Protein AF-A0A2E8BBH5-F1 (afdb_monomer_lite)

Sequence (625 aa):
MEDVSDYEDPFLGLNGMMRMEPLPANLEIVLPSDLDSSGLEIPDFSQGEGVEALSFFLGDVVGIGGLVNDLVYGLVSNAGDSTGQAVDVAYGLDMTTGESFDIVADMRKGSIQVDEPGWQHGLDMQAVERTVVEFNLSKLTNLTESNRVKIDGILADYIVDSEELEPLRETFERSNLSFASALMEHLADGVITERELIGVDVELLEDRGVTFEKRRSWHLRAWLPQLPSGKIELTYEFSLEDDIPTYIFHMNLEEWKPAQECFYLTMDGIELSSTDLQIDGFNTELSRDVFVDARFTRQDNLTVPRLSVEMDYDFGEELDFAYSVFTDLENLVRAETFIETVPQGTEFSTTIGDVLRIAVEVPQSISNDAEKTSVDSMMIQQHRYVDGFWWPATTFFRDVPSYMVLDAVPDTQYDIREEPSFQGMMTLNYSSNSNKMDMYIEAAGKAIDAKGDTLLIAKNLPKTFKLEPTENWGVRIVSSDNGVEELYMRQSDVPGAPGVYLDRFEIIGENLKGATITIYRPFGYPVIVLDDITTGRLVSSAEMHFEPGFYAPVFGDLQVDGRGVLLDAQFTGALPTSTSIGVNGMVTDLSVVSTLTGGSVETRHIMIVEPFTSGIASLFAMIFG

Secondary structure (DSSP, 8-state):
-------SSTT--EEEEEEEESPPS--EEE-SSSS-----PPPPTTSS-TTHHHHHHHHHHHHHHHHHHHHHHHHHHSTT-TT-----EEEEEEEE-SS-EEEEEEEEESSS--PPPPP-BEEEEEEEEEEEEEE-TTT-TT--HHHHHHHHHHGGGS---HHHHHHHHHHHHHHT-GGGHHHHHTTSSS---TTTTTT--HHHHHHHTEEEEEEEEEEEEEEEEEE-SSEEEEEEEEEEETTEEEEEEEEEEEEE--SSSEEEEEEEEETTEEEEEEEE---TT--EEEEEEEEEEEE-SSSS-EEEEEEEEE-SS-EEEEEEEEEETTTTEEEEEEEEEE-SEEEEEEEESSSEEEEEE--TTT-S-TTSEEEEEEEEEEEEEETTEEEEEEEEEEEEESEEEEEEEE-----TTS--TTTTPEEEEEEES-S-EEEEEEE-HHHHT-SSEEEEEEEEE-SEEEEEE-TTS-EEEEESTT-EEEEEEEEEEEEEETTEEEEEEEEEEEEEEEEEEEEE-GGG--EEEEEEEEEEEEEEEEEEEE-GGGT-GGGTT--EEEEEEEEEEEE-SSSEEEEEEEETTEEEEE--------------EEEE--HHHHHHHHHHHHHH-

Radius of gyration: 32.0 Å; chains: 1; bounding box: 77×43×104 Å

pLDDT: mean 75.87, std 19.61, range [24.0, 97.5]

Foldseek 3Di:
DADPDDDPDQQADKDKDKDKPPDFQFWFWDAPDPDDRPGDHQDDPPDDDPPVSVVVVVVVVVVVVVVVVRLRCRVVCQLFVQFLDDDKHKTKIKDAGQAWIKIWMKMKGGPQDWDAFDDDQFKAKTKAKAKDKFFDCVLQVLQDPVLVVLVCVCCVNLAHAPVNLVVNCVSCVSSVNNLCSLVNVQRNVRDRAPVSCVVRPQVVCVVSGMDIGMGMIMIMIHIHGGQDNGIWMWMWIWDQDVNKTKIKTWTKGAFGQGQFQKHWDWYAHRQQKIKIKMFGARDNPGTHIKIKIKMWIWALVDPKIKIKIWMWIAQVAWTQKMWMWMARPSQQKIKIKIFGTAFRTWTWIFMDILKTKIWIAADCVRVVDQAAQRTQKMKIKMWHDDPNDTWIKIKMKGSHTNTKIKIWHFACDDDPVAFCQLHRPTKIKMAGSYQAMWMWIWGACVRNVGQGIKIKTFGRAARIWTWDADPRRKIKIAGDDQATQWIKIKTAQHDRDQQKTWGMKIKIWGSFHMKIWHWDQDVHFTKIKIKFRFDTKMWIKTKMKGQCCRVPVVSPRDIFIWIWIWPIQHDDPADGQWTWTDGPRDTDTDGDDDDDDDDTYMDMDIITTDGVVRVVVVVCVVVPD

Structure (mmCIF, N/CA/C/O backbone):
data_AF-A0A2E8BBH5-F1
#
_entry.id   AF-A0A2E8BBH5-F1
#
loop_
_atom_site.group_PDB
_atom_site.id
_atom_site.type_symbol
_atom_site.label_atom_id
_atom_site.label_alt_id
_atom_site.label_comp_id
_atom_site.label_asym_id
_atom_site.label_entity_id
_atom_site.label_seq_id
_atom_site.pdbx_PDB_ins_code
_atom_site.Cartn_x
_atom_site.Cartn_y
_atom_site.Cartn_z
_atom_site.occupancy
_atom_site.B_iso_or_equiv
_atom_site.auth_seq_id
_atom_site.auth_comp_id
_atom_site.auth_asym_id
_atom_site.auth_atom_id
_atom_site.pdbx_PDB_model_num
ATOM 1 N N . MET A 1 1 ? -8.364 -4.887 -35.236 1.00 55.50 1 MET A N 1
ATOM 2 C CA . MET A 1 1 ? -7.329 -4.156 -35.973 1.00 55.50 1 MET A CA 1
ATOM 3 C C . MET A 1 1 ? -6.066 -4.992 -35.966 1.00 55.50 1 MET A C 1
ATOM 5 O O . MET A 1 1 ? -5.642 -5.440 -34.912 1.00 55.50 1 MET A O 1
ATOM 9 N N . GLU A 1 2 ? -5.518 -5.257 -37.142 1.00 56.31 2 GLU A N 1
ATOM 10 C CA . GLU A 1 2 ? -4.203 -5.880 -37.273 1.00 56.31 2 GLU A CA 1
ATOM 11 C C . GLU A 1 2 ? -3.307 -4.847 -37.942 1.00 56.31 2 GLU A C 1
ATOM 13 O O . GLU A 1 2 ? -3.592 -4.397 -39.056 1.00 56.31 2 GLU A O 1
ATOM 18 N N . ASP A 1 3 ? -2.274 -4.430 -37.230 1.00 59.78 3 ASP A N 1
ATOM 19 C CA . ASP A 1 3 ? -1.189 -3.650 -37.779 1.00 59.78 3 ASP A CA 1
ATOM 20 C C . ASP A 1 3 ? -0.261 -4.591 -38.548 1.00 59.78 3 ASP A C 1
ATOM 22 O O . ASP A 1 3 ? 0.444 -5.433 -37.995 1.00 59.78 3 ASP A O 1
ATOM 26 N N . VAL A 1 4 ? -0.332 -4.474 -39.872 1.00 58.66 4 VAL A N 1
ATOM 27 C CA . VAL A 1 4 ? 0.452 -5.270 -40.825 1.00 58.66 4 VAL A CA 1
ATOM 28 C C . VAL A 1 4 ? 1.793 -4.614 -41.165 1.00 58.66 4 VAL A C 1
ATOM 30 O O . VAL A 1 4 ? 2.468 -5.054 -42.100 1.00 58.66 4 VAL A O 1
ATOM 33 N N . SER A 1 5 ? 2.151 -3.533 -40.468 1.00 60.25 5 SER A N 1
ATOM 34 C CA . SER A 1 5 ? 3.414 -2.827 -40.657 1.00 60.25 5 SER A CA 1
ATOM 35 C C . SER A 1 5 ? 4.565 -3.641 -40.069 1.00 60.25 5 SER A C 1
ATOM 37 O O . SER A 1 5 ? 4.455 -4.225 -38.995 1.00 60.25 5 SER A O 1
ATOM 39 N N . ASP A 1 6 ? 5.680 -3.684 -40.793 1.00 61.31 6 ASP A N 1
ATOM 40 C CA . ASP A 1 6 ? 6.917 -4.306 -40.325 1.00 61.31 6 ASP A CA 1
ATOM 41 C C . ASP A 1 6 ? 7.750 -3.224 -39.626 1.00 61.31 6 ASP A C 1
ATOM 43 O O . ASP A 1 6 ? 8.179 -2.262 -40.272 1.00 61.31 6 ASP A O 1
ATOM 47 N N . TYR A 1 7 ? 7.908 -3.334 -38.307 1.00 69.12 7 TYR A N 1
ATOM 48 C CA . TYR A 1 7 ? 8.683 -2.388 -37.505 1.00 69.12 7 TYR A CA 1
ATOM 49 C C . TYR A 1 7 ? 10.098 -2.925 -37.291 1.00 69.12 7 TYR A C 1
ATOM 51 O O . TYR A 1 7 ? 10.276 -4.064 -36.869 1.00 69.12 7 TYR A O 1
ATOM 59 N N . GLU A 1 8 ? 11.115 -2.091 -37.539 1.00 70.62 8 GLU A N 1
ATOM 60 C CA . GLU A 1 8 ? 12.497 -2.421 -37.148 1.00 70.62 8 GLU A CA 1
ATOM 61 C C . GLU A 1 8 ? 12.652 -2.471 -35.618 1.00 70.62 8 GLU A C 1
ATOM 63 O O . GLU A 1 8 ? 13.478 -3.222 -35.104 1.00 70.62 8 GLU A O 1
ATOM 68 N N . ASP A 1 9 ? 11.844 -1.689 -34.899 1.00 76.44 9 ASP A N 1
ATOM 69 C CA . ASP A 1 9 ? 11.781 -1.666 -33.442 1.00 76.44 9 ASP A CA 1
ATOM 70 C C . ASP A 1 9 ? 10.701 -2.640 -32.926 1.00 76.44 9 ASP A C 1
ATOM 72 O O . ASP A 1 9 ? 9.510 -2.397 -33.150 1.00 76.44 9 ASP A O 1
ATOM 76 N N . PRO A 1 10 ? 11.074 -3.715 -32.203 1.00 81.44 10 PRO A N 1
ATOM 77 C CA . PRO A 1 10 ? 10.127 -4.720 -31.726 1.00 81.44 10 PRO A CA 1
ATOM 78 C C . PRO A 1 10 ? 9.216 -4.230 -30.593 1.00 81.44 10 PRO A C 1
ATOM 80 O O . PRO A 1 10 ? 8.329 -4.975 -30.181 1.00 81.44 10 PRO A O 1
ATOM 83 N N . PHE A 1 11 ? 9.407 -3.015 -30.071 1.00 76.94 11 PHE A N 1
ATOM 84 C CA . PHE A 1 11 ? 8.521 -2.408 -29.069 1.00 76.94 11 PHE A CA 1
ATOM 85 C C . PHE A 1 11 ? 7.398 -1.565 -29.693 1.00 76.94 11 PHE A C 1
ATOM 87 O O . PHE A 1 11 ? 6.529 -1.063 -28.971 1.00 76.94 11 PHE A O 1
ATOM 94 N N . LEU A 1 12 ? 7.404 -1.399 -31.019 1.00 73.75 12 LEU A N 1
ATOM 95 C CA . LEU A 1 12 ? 6.396 -0.650 -31.768 1.00 73.75 12 LEU A CA 1
ATOM 96 C C . LEU A 1 12 ? 5.353 -1.572 -32.408 1.00 73.75 12 LEU A C 1
ATOM 98 O O . LEU A 1 12 ? 5.516 -2.789 -32.494 1.00 73.75 12 LEU A O 1
ATOM 102 N N . GLY A 1 13 ? 4.266 -0.956 -32.866 1.00 69.75 13 GLY A N 1
ATOM 103 C CA . GLY A 1 13 ? 3.135 -1.640 -33.479 1.00 69.75 13 GLY A CA 1
ATOM 104 C C . GLY A 1 13 ? 2.076 -2.052 -32.464 1.00 69.75 13 GLY A C 1
ATOM 105 O O . GLY A 1 13 ? 2.375 -2.380 -31.312 1.00 69.75 13 GLY A O 1
ATOM 106 N N . LEU A 1 14 ? 0.822 -2.018 -32.908 1.00 72.81 14 LEU A N 1
ATOM 107 C CA . LEU A 1 14 ? -0.350 -2.291 -32.084 1.00 72.81 14 LEU A CA 1
ATOM 108 C C . LEU A 1 14 ? -1.297 -3.241 -32.808 1.00 72.81 14 LEU A C 1
ATOM 110 O O . LEU A 1 14 ? -1.864 -2.920 -33.847 1.00 72.81 14 LEU A O 1
ATOM 114 N N . ASN A 1 15 ? -1.519 -4.405 -32.217 1.00 74.75 15 ASN A N 1
ATOM 115 C CA . ASN A 1 15 ? -2.431 -5.412 -32.729 1.00 74.75 15 ASN A CA 1
ATOM 116 C C . ASN A 1 15 ? -3.511 -5.688 -31.698 1.00 74.75 15 ASN A C 1
ATOM 118 O O . ASN A 1 15 ? -3.209 -5.868 -30.526 1.00 74.75 15 ASN A O 1
ATOM 122 N N . GLY A 1 16 ? -4.773 -5.764 -32.105 1.00 77.62 16 GLY A N 1
ATOM 123 C CA . GLY A 1 16 ? -5.817 -6.081 -31.142 1.00 77.62 16 GLY A CA 1
ATOM 124 C C . GLY A 1 16 ? -7.223 -6.093 -31.701 1.00 77.62 16 GLY A C 1
ATOM 125 O O . GLY A 1 16 ? -7.526 -5.519 -32.746 1.00 77.62 16 GLY A O 1
ATOM 126 N N . MET A 1 17 ? -8.121 -6.749 -30.987 1.00 79.62 17 MET A N 1
ATOM 127 C CA . MET A 1 17 ? -9.547 -6.752 -31.263 1.00 79.62 17 MET A CA 1
ATOM 128 C C . MET A 1 17 ? -10.274 -6.125 -30.081 1.00 79.62 17 MET A C 1
ATOM 130 O O . MET A 1 17 ? -10.098 -6.552 -28.949 1.00 79.62 17 MET A O 1
ATOM 134 N N . MET A 1 18 ? -11.147 -5.166 -30.369 1.00 80.38 18 MET A N 1
ATOM 135 C CA . MET A 1 18 ? -12.153 -4.688 -29.432 1.00 80.38 18 MET A CA 1
ATOM 136 C C . MET A 1 18 ? -13.528 -4.965 -30.033 1.00 80.38 18 MET A C 1
ATOM 138 O O . MET A 1 18 ? -13.755 -4.720 -31.221 1.00 80.38 18 MET A O 1
ATOM 142 N N . ARG A 1 19 ? -14.436 -5.505 -29.227 1.00 80.81 19 ARG A N 1
ATOM 143 C CA . ARG A 1 19 ? -15.827 -5.761 -29.585 1.00 80.81 19 ARG A CA 1
ATOM 144 C C . ARG A 1 19 ? -16.728 -5.080 -28.565 1.00 80.81 19 ARG A C 1
ATOM 146 O O . ARG A 1 19 ? -16.587 -5.337 -27.375 1.00 80.81 19 ARG A O 1
ATOM 153 N N . MET A 1 20 ? -17.656 -4.273 -29.068 1.00 82.50 20 MET A N 1
ATOM 154 C CA . MET A 1 20 ? -18.773 -3.699 -28.318 1.00 82.50 20 MET A CA 1
ATOM 155 C C . MET A 1 20 ? -20.062 -4.362 -28.811 1.00 82.50 20 MET A C 1
ATOM 157 O O . MET A 1 20 ? -20.295 -4.393 -30.024 1.00 82.50 20 MET A O 1
ATOM 161 N N . GLU A 1 21 ? -20.861 -4.949 -27.919 1.00 82.75 21 GLU A N 1
ATOM 162 C CA . GLU A 1 21 ? -22.078 -5.675 -28.309 1.00 82.75 21 GLU A CA 1
ATOM 163 C C . GLU A 1 21 ? -23.244 -5.440 -27.327 1.00 82.75 21 GLU A C 1
ATOM 165 O O . GLU A 1 21 ? -23.122 -5.836 -26.168 1.00 82.75 21 GLU A O 1
ATOM 170 N N . PRO A 1 22 ? -24.386 -4.866 -27.774 1.00 84.50 22 PRO A N 1
ATOM 171 C CA . PRO A 1 22 ? -24.601 -4.182 -29.059 1.00 84.50 22 PRO A CA 1
ATOM 172 C C . PRO A 1 22 ? -23.755 -2.900 -29.193 1.00 84.50 22 PRO A C 1
ATOM 174 O O . PRO A 1 22 ? -23.116 -2.456 -28.246 1.00 84.50 22 PRO A O 1
ATOM 177 N N . LEU A 1 23 ? -23.706 -2.318 -30.395 1.00 75.94 23 LEU A N 1
ATOM 178 C CA . LEU A 1 23 ? -22.990 -1.056 -30.606 1.00 75.94 23 LEU A CA 1
ATOM 179 C C . LEU A 1 23 ? -23.801 0.103 -29.989 1.00 75.94 23 LEU A C 1
ATOM 181 O O . LEU A 1 23 ? -24.963 0.264 -30.369 1.00 75.94 23 LEU A O 1
ATOM 185 N N . PRO A 1 24 ? -23.216 0.922 -29.099 1.00 69.81 24 PRO A N 1
ATOM 186 C CA . PRO A 1 24 ? -23.930 2.013 -28.446 1.00 69.81 24 PRO A CA 1
ATOM 187 C C . PRO A 1 24 ? -24.342 3.127 -29.421 1.00 69.81 24 PRO A C 1
ATOM 189 O O . PRO A 1 24 ? -23.712 3.350 -30.455 1.00 69.81 24 PRO A O 1
ATOM 192 N N . ALA A 1 25 ? -25.423 3.834 -29.078 1.00 68.12 25 ALA A N 1
ATOM 193 C CA . ALA A 1 25 ? -26.052 4.836 -29.944 1.00 68.12 25 ALA A CA 1
ATOM 194 C C . ALA A 1 25 ? -25.321 6.192 -30.004 1.00 68.12 25 ALA A C 1
ATOM 196 O O . ALA A 1 25 ? -25.477 6.898 -30.991 1.00 68.12 25 ALA A O 1
ATOM 197 N N . ASN A 1 26 ? -24.541 6.563 -28.986 1.00 62.91 26 ASN A N 1
ATOM 198 C CA . ASN A 1 26 ? -23.630 7.712 -29.010 1.00 62.91 26 ASN A CA 1
ATOM 199 C C . ASN A 1 26 ? -22.329 7.281 -28.331 1.00 62.91 26 ASN A C 1
ATOM 201 O O . ASN A 1 26 ? -22.396 6.555 -27.346 1.00 62.91 26 ASN A O 1
ATOM 205 N N . LEU A 1 27 ? -21.177 7.705 -28.847 1.00 59.09 27 LEU A N 1
ATOM 206 C CA . LEU A 1 27 ? -19.858 7.401 -28.289 1.00 59.09 27 LEU A CA 1
ATOM 207 C C . LEU A 1 27 ? -18.969 8.634 -28.475 1.00 59.09 27 LEU A C 1
ATOM 209 O O . LEU A 1 27 ? -18.690 9.012 -29.615 1.00 59.09 27 LEU A O 1
ATOM 213 N N . GLU A 1 28 ? -18.538 9.245 -27.374 1.00 58.44 28 GLU A N 1
ATOM 214 C CA . GLU A 1 28 ? -17.511 10.284 -27.359 1.00 58.44 28 GLU A CA 1
ATOM 215 C C . GLU A 1 28 ? -16.268 9.728 -26.651 1.00 58.44 28 GLU A C 1
ATOM 217 O O . GLU A 1 28 ? -16.337 8.946 -25.705 1.00 58.44 28 GLU A O 1
ATOM 222 N N . ILE A 1 29 ? -15.095 10.029 -27.194 1.00 55.53 29 ILE A N 1
ATOM 223 C CA . ILE A 1 29 ? -13.829 9.522 -26.671 1.00 55.53 29 ILE A CA 1
ATOM 224 C C . ILE A 1 29 ? -12.894 10.712 -26.560 1.00 55.53 29 ILE A C 1
ATOM 226 O O . ILE A 1 29 ? -12.696 11.447 -27.531 1.00 55.53 29 ILE A O 1
ATOM 230 N N . VAL A 1 30 ? -12.326 10.891 -25.372 1.00 50.62 30 VAL A N 1
ATOM 231 C CA . VAL A 1 30 ? -11.374 11.958 -25.085 1.00 50.62 30 VAL A CA 1
ATOM 232 C C . VAL A 1 30 ? -9.973 11.373 -25.152 1.00 50.62 30 VAL A C 1
ATOM 234 O O . VAL A 1 30 ? -9.624 10.459 -24.402 1.00 50.62 30 VAL A O 1
ATOM 237 N N . LEU A 1 31 ? -9.172 11.906 -26.074 1.00 50.56 31 LEU A N 1
ATOM 238 C CA . LEU A 1 31 ? -7.811 11.454 -26.333 1.00 50.56 31 LEU A CA 1
ATOM 239 C C . LEU A 1 31 ? -6.806 12.576 -26.106 1.00 50.56 31 LEU A C 1
ATOM 241 O O . LEU A 1 31 ? -7.077 13.723 -26.464 1.00 50.56 31 LEU A O 1
ATOM 245 N N . PRO A 1 32 ? -5.610 12.252 -25.603 1.00 37.84 32 PRO A N 1
ATOM 246 C CA . PRO A 1 32 ? -4.547 13.223 -25.418 1.00 37.84 32 PRO A CA 1
ATOM 247 C C . PRO A 1 32 ? -3.863 13.530 -26.763 1.00 37.84 32 PRO A C 1
ATOM 249 O O . PRO A 1 32 ? -2.826 12.961 -27.094 1.00 37.84 32 PRO A O 1
ATOM 252 N N . SER A 1 33 ? -4.440 14.425 -27.571 1.00 36.16 33 SER A N 1
ATOM 253 C CA . SER A 1 33 ? -3.701 15.166 -28.607 1.00 36.16 33 SER A CA 1
ATOM 254 C C . SER A 1 33 ? -4.440 16.446 -29.022 1.00 36.16 33 SER A C 1
ATOM 256 O O . SER A 1 33 ? -5.656 16.522 -28.899 1.00 36.16 33 SER A O 1
ATOM 258 N N . ASP A 1 34 ? -3.718 17.433 -29.572 1.00 30.05 34 ASP A N 1
ATOM 259 C CA . ASP A 1 34 ? -4.232 18.672 -30.206 1.00 30.05 34 ASP A CA 1
ATOM 260 C C . ASP A 1 34 ? -5.182 18.432 -31.417 1.00 30.05 34 ASP A C 1
ATOM 262 O O . ASP A 1 34 ? -5.396 19.317 -32.252 1.00 30.05 34 ASP A O 1
ATOM 266 N N . LEU A 1 35 ? -5.725 17.225 -31.579 1.00 32.94 35 LEU A N 1
ATOM 267 C CA . LEU A 1 35 ? -6.695 16.884 -32.608 1.00 32.94 35 LEU A CA 1
ATOM 268 C C . LEU A 1 35 ? -8.100 17.019 -32.021 1.00 32.94 35 LEU A C 1
ATOM 270 O O . LEU A 1 35 ? -8.533 16.182 -31.238 1.00 32.94 35 LEU A O 1
ATOM 274 N N . ASP A 1 36 ? -8.800 18.079 -32.435 1.00 31.41 36 ASP A N 1
ATOM 275 C CA . ASP A 1 36 ? -10.238 18.281 -32.220 1.00 31.41 36 ASP A CA 1
ATOM 276 C C . ASP A 1 36 ? -11.015 16.963 -32.440 1.00 31.41 36 ASP A C 1
ATOM 278 O O . ASP A 1 36 ? -11.231 16.547 -33.585 1.00 31.41 36 ASP A O 1
ATOM 282 N N . SER A 1 37 ? -11.489 16.328 -31.364 1.00 38.09 37 SER A N 1
ATOM 283 C CA . SER A 1 37 ? -12.494 15.266 -31.434 1.00 38.09 37 SER A CA 1
ATOM 284 C C . SER A 1 37 ? -13.863 15.910 -31.661 1.00 38.09 37 SER A C 1
ATOM 286 O O . SER A 1 37 ? -14.660 16.124 -30.752 1.00 38.09 37 SER A O 1
ATOM 288 N N . SER A 1 38 ? -14.163 16.293 -32.905 1.00 33.88 38 SER A N 1
ATOM 289 C CA . SER A 1 38 ? -15.522 16.722 -33.240 1.00 33.88 38 SER A CA 1
ATOM 290 C C . SER A 1 38 ? -16.471 15.528 -33.073 1.00 33.88 38 SER A C 1
ATOM 292 O O . SER A 1 38 ? -16.415 14.596 -33.877 1.00 33.88 38 SER A O 1
ATOM 294 N N . GLY A 1 39 ? -17.301 15.556 -32.026 1.00 36.56 39 GLY A N 1
ATOM 295 C CA . GLY A 1 39 ? -18.258 14.505 -31.681 1.00 36.56 39 GLY A CA 1
ATOM 296 C C . GLY A 1 39 ? -19.143 14.057 -32.850 1.00 36.56 39 GLY A C 1
ATOM 297 O O . GLY A 1 39 ? -19.501 14.842 -33.733 1.00 36.56 39 GLY A O 1
ATOM 298 N N . LEU A 1 40 ? -19.484 12.767 -32.858 1.00 36.50 40 LEU A N 1
ATOM 299 C CA . LEU A 1 40 ? -20.299 12.131 -33.890 1.00 36.50 40 LEU A CA 1
ATOM 300 C C . LEU A 1 40 ? -21.771 12.085 -33.439 1.00 36.50 40 LEU A C 1
ATOM 302 O O . LEU A 1 40 ? -22.150 11.232 -32.643 1.00 36.50 40 LEU A O 1
ATOM 306 N N . GLU A 1 41 ? -22.620 12.979 -33.957 1.00 36.16 41 GLU A N 1
ATOM 307 C CA . GLU A 1 41 ? -24.080 12.859 -33.804 1.00 36.16 41 GLU A CA 1
ATOM 308 C C . GLU A 1 41 ? -24.621 11.800 -34.784 1.00 36.16 41 GLU A C 1
ATOM 310 O O . GLU A 1 41 ? -24.555 11.982 -36.003 1.00 36.16 41 GLU A O 1
ATOM 315 N N . ILE A 1 42 ? -25.191 10.699 -34.278 1.00 37.31 42 ILE A N 1
ATOM 316 C CA . ILE A 1 42 ? -25.875 9.712 -35.129 1.00 37.31 42 ILE A CA 1
ATOM 317 C C . ILE A 1 42 ? -27.245 10.276 -35.564 1.00 37.31 42 ILE A C 1
ATOM 319 O O . ILE A 1 42 ? -28.061 10.634 -34.712 1.00 37.31 42 ILE A O 1
ATOM 323 N N . PRO A 1 43 ? -27.556 10.354 -36.874 1.00 31.16 43 PRO A N 1
ATOM 324 C CA . PRO A 1 43 ? -28.812 10.938 -37.339 1.00 31.16 43 PRO A CA 1
ATOM 325 C C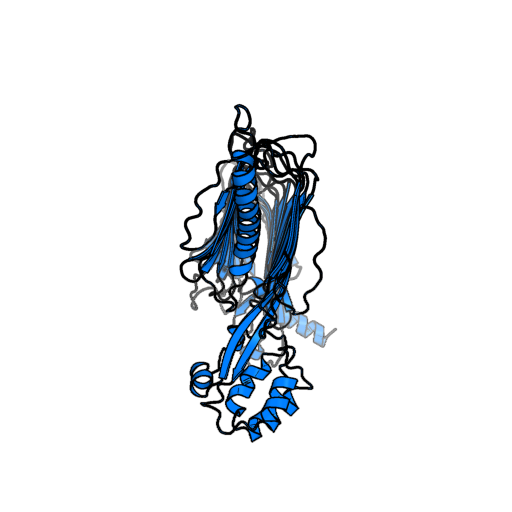 . PRO A 1 43 ? -30.033 10.048 -37.042 1.00 31.16 43 PRO A C 1
ATOM 327 O O . PRO A 1 43 ? -29.999 8.830 -37.221 1.00 31.16 43 PRO A O 1
ATOM 330 N N . ASP A 1 44 ? -31.157 10.670 -36.659 1.00 37.91 44 ASP A N 1
ATOM 331 C CA . ASP A 1 44 ? -32.454 10.001 -36.475 1.00 37.91 44 ASP A CA 1
ATOM 332 C C . ASP A 1 44 ? -33.000 9.464 -37.816 1.00 37.91 44 ASP A C 1
ATOM 334 O O . ASP A 1 44 ? -33.301 10.213 -38.750 1.00 37.91 44 ASP A O 1
ATOM 338 N N . PHE A 1 45 ? -33.182 8.143 -37.904 1.00 43.38 45 PHE A N 1
ATOM 339 C CA . PHE A 1 45 ? -33.674 7.445 -39.097 1.00 43.38 45 PHE A CA 1
ATOM 340 C C . PHE A 1 45 ? -35.198 7.539 -39.302 1.00 43.38 45 PHE A C 1
ATOM 342 O O . PHE A 1 45 ? -35.746 6.893 -40.203 1.00 43.38 45 PHE A O 1
ATOM 349 N N . SER A 1 46 ? -35.915 8.325 -38.495 1.00 40.41 46 SER A N 1
ATOM 350 C CA . SER A 1 46 ? -37.379 8.328 -38.504 1.00 40.41 46 SER A CA 1
ATOM 351 C C . SER A 1 46 ? -38.028 9.039 -39.703 1.00 40.41 46 SER A C 1
ATOM 353 O O . SER A 1 46 ? -39.198 8.762 -39.991 1.00 40.41 46 SER A O 1
ATOM 355 N N . GLN A 1 47 ? -37.325 9.906 -40.454 1.00 38.81 47 GLN A N 1
ATOM 356 C CA . GLN A 1 47 ? -37.935 10.666 -41.562 1.00 38.81 47 GLN A CA 1
ATOM 357 C C . GLN A 1 47 ? -37.047 10.820 -42.813 1.00 38.81 47 GLN A C 1
ATOM 359 O O . GLN A 1 47 ? -36.497 11.872 -43.096 1.00 38.81 47 GLN A O 1
ATOM 364 N N . GLY A 1 48 ? -37.030 9.762 -43.630 1.00 45.53 48 GLY A N 1
ATOM 365 C CA . GLY A 1 48 ? -37.129 9.849 -45.092 1.00 45.53 48 GLY A CA 1
ATOM 366 C C . GLY A 1 48 ? -35.996 10.494 -45.898 1.00 45.53 48 GLY A C 1
ATOM 367 O O . GLY A 1 48 ? -36.250 11.514 -46.516 1.00 45.53 48 GLY A O 1
ATOM 368 N N . GLU A 1 49 ? -34.849 9.815 -46.048 1.00 40.56 49 GLU A N 1
ATOM 369 C CA . GLU A 1 49 ? -33.979 9.889 -47.250 1.00 40.56 49 GLU A CA 1
ATOM 370 C C . GLU A 1 49 ? -32.955 8.720 -47.280 1.00 40.56 49 GLU A C 1
ATOM 372 O O . GLU A 1 49 ? -31.751 8.853 -47.081 1.00 40.56 49 GLU A O 1
ATOM 377 N N . GLY A 1 50 ? -33.458 7.500 -47.507 1.00 39.91 50 GLY A N 1
ATOM 378 C CA . GLY A 1 50 ? -32.754 6.224 -47.269 1.00 39.91 50 GLY A CA 1
ATOM 379 C C . GLY A 1 50 ? -31.630 5.802 -48.232 1.00 39.91 50 GLY A C 1
ATOM 380 O O . GLY A 1 50 ? -31.340 4.612 -48.302 1.00 39.91 50 GLY A O 1
ATOM 381 N N . VAL A 1 51 ? -31.008 6.713 -48.989 1.00 43.09 51 VAL A N 1
ATOM 382 C CA . VAL A 1 51 ? -29.838 6.382 -49.845 1.00 43.09 51 VAL A CA 1
ATOM 383 C C . VAL A 1 51 ? -28.673 7.352 -49.631 1.00 43.09 51 VAL A C 1
ATOM 385 O O . VAL A 1 51 ? -27.524 6.920 -49.647 1.00 43.09 51 VAL A O 1
ATOM 388 N N . GLU A 1 52 ? -28.945 8.626 -49.341 1.00 35.97 52 GLU A N 1
ATOM 389 C CA . GLU A 1 52 ? -27.917 9.608 -48.962 1.00 35.97 52 GLU A CA 1
ATOM 390 C C . GLU A 1 52 ? -27.470 9.399 -47.502 1.00 35.97 52 GLU A C 1
ATOM 392 O O . GLU A 1 52 ? -26.272 9.363 -47.224 1.00 35.97 52 GLU A O 1
ATOM 397 N N . ALA A 1 53 ? -28.412 9.069 -46.607 1.00 36.00 53 ALA A N 1
ATOM 398 C CA . ALA A 1 53 ? -28.133 8.663 -45.226 1.00 36.00 53 ALA A CA 1
ATOM 399 C C . ALA A 1 53 ? -27.333 7.350 -45.123 1.00 36.00 53 ALA A C 1
ATOM 401 O O . ALA A 1 53 ? -26.572 7.174 -44.183 1.00 36.00 53 ALA A O 1
ATOM 402 N N . LEU A 1 54 ? -27.451 6.439 -46.100 1.00 33.94 54 LEU A N 1
ATOM 403 C CA . LEU A 1 54 ? -26.674 5.192 -46.133 1.00 33.94 54 LEU A CA 1
ATOM 404 C C . LEU A 1 54 ? -25.210 5.433 -46.550 1.00 33.94 54 LEU A C 1
ATOM 406 O O . LEU A 1 54 ? -24.326 4.684 -46.150 1.00 33.94 54 LEU A O 1
ATOM 410 N N . SER A 1 55 ? -24.957 6.470 -47.359 1.00 34.00 55 SER A N 1
ATOM 411 C CA . SER A 1 55 ? -23.612 6.887 -47.777 1.00 34.00 55 SER A CA 1
ATOM 412 C C . SER A 1 55 ? -22.900 7.706 -46.701 1.00 34.00 55 SER A C 1
ATOM 414 O O . SER A 1 55 ? -21.685 7.583 -46.586 1.00 34.00 55 SER A O 1
ATOM 416 N N . PHE A 1 56 ? -23.640 8.512 -45.929 1.00 35.78 56 PHE A N 1
ATOM 417 C CA . PHE A 1 56 ? -23.136 9.157 -44.712 1.00 35.78 56 PHE A CA 1
ATOM 418 C C . PHE A 1 56 ? -22.888 8.118 -43.617 1.00 35.78 56 PHE A C 1
ATOM 420 O O . PHE A 1 56 ? -21.764 8.004 -43.165 1.00 35.78 56 PHE A O 1
ATOM 427 N N . PHE A 1 57 ? -23.840 7.219 -43.344 1.00 34.56 57 PHE A N 1
ATOM 428 C CA . PHE A 1 57 ? -23.650 6.095 -42.418 1.00 34.56 57 PHE A CA 1
ATOM 429 C C . PHE A 1 57 ? -22.442 5.215 -42.776 1.00 34.56 57 PHE A C 1
ATOM 431 O O . PHE A 1 57 ? -21.675 4.857 -41.899 1.00 34.56 57 PHE A O 1
ATOM 438 N N . LEU A 1 58 ? -22.211 4.879 -44.052 1.00 34.25 58 LEU A N 1
ATOM 439 C CA . LEU A 1 58 ? -21.023 4.106 -44.453 1.00 34.25 58 LEU A CA 1
ATOM 440 C C . LEU A 1 58 ? -19.711 4.910 -44.384 1.00 34.25 58 LEU A C 1
ATOM 442 O O . LEU A 1 58 ? -18.654 4.296 -44.268 1.00 34.25 58 LEU A O 1
ATOM 446 N N . GLY A 1 59 ? -19.761 6.243 -44.460 1.00 34.09 59 GLY A N 1
ATOM 447 C CA . GLY A 1 59 ? -18.614 7.126 -44.211 1.00 34.09 59 GLY A CA 1
ATOM 448 C C . GLY A 1 59 ? -18.338 7.334 -42.716 1.00 34.09 59 GLY A C 1
ATOM 449 O O . GLY A 1 59 ? -17.184 7.333 -42.304 1.00 34.09 59 GLY A O 1
ATOM 450 N N . ASP A 1 60 ? -19.389 7.399 -41.903 1.00 36.09 60 ASP A N 1
ATOM 451 C CA . ASP A 1 60 ? -19.345 7.618 -40.455 1.00 36.09 60 ASP A CA 1
ATOM 452 C C . ASP A 1 60 ? -19.076 6.310 -39.686 1.00 36.09 60 ASP A C 1
ATOM 454 O O . ASP A 1 60 ? -18.402 6.323 -38.665 1.00 36.09 60 ASP A O 1
ATOM 458 N N . VAL A 1 61 ? -19.463 5.143 -40.222 1.00 36.06 61 VAL A N 1
ATOM 459 C CA . VAL A 1 61 ? -19.035 3.807 -39.743 1.00 36.06 61 VAL A CA 1
ATOM 460 C C . VAL A 1 61 ? -17.532 3.587 -39.953 1.00 36.06 61 VAL A C 1
ATOM 462 O O . VAL A 1 61 ? -16.894 2.893 -39.162 1.00 36.06 61 VAL A O 1
ATOM 465 N N . VAL A 1 62 ? -16.937 4.212 -40.975 1.00 36.38 62 VAL A N 1
ATOM 466 C CA . VAL A 1 62 ? -15.471 4.282 -41.116 1.00 36.38 62 VAL A CA 1
ATOM 467 C C . VAL A 1 62 ? -14.873 5.203 -40.040 1.00 36.38 62 VAL A C 1
ATOM 469 O O . VAL A 1 62 ? -13.790 4.908 -39.540 1.00 36.38 62 VAL A O 1
ATOM 472 N N . GLY A 1 63 ? -15.605 6.238 -39.611 1.00 35.66 63 GLY A N 1
ATOM 473 C CA . GLY A 1 63 ? -15.278 7.087 -38.458 1.00 35.66 63 GLY A CA 1
ATOM 474 C C . GLY A 1 63 ? -15.377 6.378 -37.102 1.00 35.66 63 GLY A C 1
ATOM 475 O O . GLY A 1 63 ? -14.515 6.588 -36.264 1.00 35.66 63 GLY A O 1
ATOM 476 N N . ILE A 1 64 ? -16.333 5.463 -36.901 1.00 39.16 64 ILE A N 1
ATOM 477 C CA . ILE A 1 64 ? -16.442 4.623 -35.686 1.00 39.16 64 ILE A CA 1
ATOM 478 C C . ILE A 1 64 ? -15.269 3.636 -35.588 1.00 39.16 64 ILE A C 1
ATOM 480 O O . ILE A 1 64 ? -14.721 3.418 -34.510 1.00 39.16 64 ILE A O 1
ATOM 484 N N . GLY A 1 65 ? -14.840 3.070 -36.722 1.00 37.28 65 GLY A N 1
ATOM 485 C CA . GLY A 1 65 ? -13.593 2.305 -36.794 1.00 37.28 65 GLY A CA 1
ATOM 486 C C . GLY A 1 65 ? -12.362 3.156 -36.465 1.00 37.28 65 GLY A C 1
ATOM 487 O O . GLY A 1 65 ? -11.429 2.635 -35.864 1.00 37.28 65 GLY A O 1
ATOM 488 N N . GLY A 1 66 ? -12.392 4.447 -36.816 1.00 36.91 66 GLY A N 1
ATOM 489 C CA . GLY A 1 66 ? -11.425 5.465 -36.401 1.00 36.91 66 GLY A CA 1
ATOM 490 C C . GLY A 1 66 ? -11.462 5.723 -34.898 1.00 36.91 66 GLY A C 1
ATOM 491 O O . GLY A 1 66 ? -10.450 5.545 -34.262 1.00 36.91 66 GLY A O 1
ATOM 492 N N . LEU A 1 67 ? -12.625 5.985 -34.302 1.00 37.88 67 LEU A N 1
ATOM 493 C CA . LEU A 1 67 ? -12.787 6.248 -32.867 1.00 37.88 67 LEU A CA 1
ATOM 494 C C . LEU A 1 67 ? -12.383 5.064 -31.979 1.00 37.88 67 LEU A C 1
ATOM 496 O O . LEU A 1 67 ? -11.712 5.260 -30.977 1.00 37.88 67 LEU A O 1
ATOM 500 N N . VAL A 1 68 ? -12.734 3.826 -32.345 1.00 41.62 68 VAL A N 1
ATOM 501 C CA . VAL A 1 68 ? -12.228 2.637 -31.635 1.00 41.62 68 VAL A CA 1
ATOM 502 C C . VAL A 1 68 ? -10.721 2.508 -31.837 1.00 41.62 68 VAL A C 1
ATOM 504 O O . VAL A 1 68 ? -10.011 2.205 -30.892 1.00 41.62 68 VAL A O 1
ATOM 507 N N . ASN A 1 69 ? -10.214 2.760 -33.043 1.00 38.06 69 ASN A N 1
ATOM 508 C CA . ASN A 1 69 ? -8.778 2.776 -33.295 1.00 38.06 69 ASN A CA 1
ATOM 509 C C . ASN A 1 69 ? -8.071 3.892 -32.510 1.00 38.06 69 ASN A C 1
ATOM 511 O O . ASN A 1 69 ? -6.996 3.645 -32.002 1.00 38.06 69 ASN A O 1
ATOM 515 N N . ASP A 1 70 ? -8.688 5.052 -32.322 1.00 38.03 70 ASP A N 1
ATOM 516 C CA . ASP A 1 70 ? -8.127 6.207 -31.634 1.00 38.03 70 ASP A CA 1
ATOM 517 C C . ASP A 1 70 ? -8.244 6.047 -30.102 1.00 38.03 70 ASP A C 1
ATOM 519 O O . ASP A 1 70 ? -7.316 6.407 -29.393 1.00 38.03 70 ASP A O 1
ATOM 523 N N . LEU A 1 71 ? -9.311 5.416 -29.580 1.00 39.06 71 LEU A N 1
ATOM 524 C CA . LEU A 1 71 ? -9.449 4.951 -28.183 1.00 39.06 71 LEU A CA 1
ATOM 525 C C . LEU A 1 71 ? -8.367 3.937 -27.836 1.00 39.06 71 LEU A C 1
ATOM 527 O O . LEU A 1 71 ? -7.686 4.058 -26.823 1.00 39.06 71 LEU A O 1
ATOM 531 N N . VAL A 1 72 ? -8.219 2.935 -28.699 1.00 45.59 72 VAL A N 1
ATOM 532 C CA . VAL A 1 72 ? -7.214 1.889 -28.559 1.00 45.59 72 VAL A CA 1
ATOM 533 C C . VAL A 1 72 ? -5.834 2.513 -28.696 1.00 45.59 72 VAL A C 1
ATOM 535 O O . VAL A 1 72 ? -5.032 2.363 -27.792 1.00 45.59 72 VAL A O 1
ATOM 538 N N . TYR A 1 73 ? -5.586 3.318 -29.725 1.00 41.41 73 TYR A N 1
ATOM 539 C CA . TYR A 1 73 ? -4.344 4.054 -29.918 1.00 41.41 73 TYR A CA 1
ATOM 540 C C . TYR A 1 73 ? -4.039 4.983 -28.749 1.00 41.41 73 TYR A C 1
ATOM 542 O O . TYR A 1 73 ? -2.908 4.972 -28.324 1.00 41.41 73 TYR A O 1
ATOM 550 N N . GLY A 1 74 ? -4.990 5.718 -28.175 1.00 36.78 74 GLY A N 1
ATOM 551 C CA . GLY A 1 74 ? -4.755 6.588 -27.023 1.00 36.78 74 GLY A CA 1
ATOM 552 C C . GLY A 1 74 ? -4.399 5.803 -25.770 1.00 36.78 74 GLY A C 1
ATOM 553 O O . GLY A 1 74 ? -3.326 6.017 -25.213 1.00 36.78 74 GLY A O 1
ATOM 554 N N . LEU A 1 75 ? -5.235 4.827 -25.394 1.00 41.56 75 LEU A N 1
ATOM 555 C CA . LEU A 1 75 ? -4.954 3.904 -24.286 1.00 41.56 75 LEU A CA 1
ATOM 556 C C . LEU A 1 75 ? -3.610 3.174 -24.476 1.00 41.56 75 LEU A C 1
ATOM 558 O O . LEU A 1 75 ? -2.961 2.819 -23.498 1.00 41.56 75 LEU A O 1
ATOM 562 N N . VAL A 1 76 ? -3.174 2.969 -25.725 1.00 43.25 76 VAL A N 1
ATOM 563 C CA . VAL A 1 76 ? -1.933 2.270 -26.086 1.00 43.25 76 VAL A CA 1
ATOM 564 C C . VAL A 1 76 ? -0.707 3.167 -26.227 1.00 43.25 76 VAL A C 1
ATOM 566 O O . VAL A 1 76 ? 0.399 2.737 -25.892 1.00 43.25 76 VAL A O 1
ATOM 569 N N . SER A 1 77 ? -0.867 4.363 -26.785 1.00 41.44 77 SER A N 1
ATOM 570 C CA . SER A 1 77 ? 0.220 5.225 -27.250 1.00 41.44 77 SER A CA 1
ATOM 571 C C . SER A 1 77 ? 0.856 5.971 -26.101 1.00 41.44 77 SER A C 1
ATOM 573 O O . SER A 1 77 ? 2.050 6.225 -26.159 1.00 41.44 77 SER A O 1
ATOM 575 N N . ASN A 1 78 ? 0.085 6.296 -25.061 1.00 40.75 78 ASN A N 1
ATOM 576 C CA . ASN A 1 78 ? 0.576 7.099 -23.946 1.00 40.75 78 ASN A CA 1
ATOM 577 C C . ASN A 1 78 ? 0.734 6.266 -22.651 1.00 40.75 78 ASN A C 1
ATOM 579 O O . ASN A 1 78 ? 1.489 6.658 -21.774 1.00 40.75 78 ASN A O 1
ATOM 583 N N . ALA A 1 79 ? 0.142 5.058 -22.552 1.00 40.53 79 ALA A N 1
ATOM 584 C CA . ALA A 1 79 ? 0.540 4.034 -21.572 1.00 40.53 79 ALA A CA 1
ATOM 585 C C . ALA A 1 79 ? 1.852 3.357 -22.013 1.00 40.53 79 ALA A C 1
ATOM 587 O O . ALA A 1 79 ? 2.365 2.438 -21.373 1.00 40.53 79 ALA A O 1
ATOM 588 N N . GLY A 1 80 ? 2.384 3.801 -23.150 1.00 40.06 80 GLY A N 1
ATOM 589 C CA . GLY A 1 80 ? 3.638 3.389 -23.728 1.00 40.06 80 GLY A CA 1
ATOM 590 C C . GLY A 1 80 ? 4.124 4.417 -24.735 1.00 40.06 80 GLY A C 1
ATOM 591 O O . GLY A 1 80 ? 4.326 4.037 -25.893 1.00 40.06 80 GLY A O 1
ATOM 592 N N . ASP A 1 81 ? 4.385 5.661 -24.294 1.00 42.03 81 ASP A N 1
ATOM 593 C CA . ASP A 1 81 ? 5.409 6.422 -25.009 1.00 42.03 81 ASP A CA 1
ATOM 594 C C . ASP A 1 81 ? 6.656 5.532 -25.015 1.00 42.03 81 ASP A C 1
ATOM 596 O O . ASP A 1 81 ? 7.059 4.957 -23.998 1.00 42.03 81 ASP A O 1
ATOM 600 N N . SER A 1 82 ? 7.203 5.324 -26.206 1.00 40.28 82 SER A N 1
ATOM 601 C CA . SER A 1 82 ? 8.337 4.437 -26.465 1.00 40.28 82 SER A CA 1
ATOM 602 C C . SER A 1 82 ? 9.566 4.738 -25.607 1.00 40.28 82 SER A C 1
ATOM 604 O O . SER A 1 82 ? 10.460 3.907 -25.560 1.00 40.28 82 SER A O 1
ATOM 606 N N . THR A 1 83 ? 9.593 5.895 -24.946 1.00 43.78 83 THR A N 1
ATOM 607 C CA . THR A 1 83 ? 10.713 6.447 -24.186 1.00 43.78 83 THR A CA 1
ATOM 608 C C . THR A 1 83 ? 10.726 6.048 -22.706 1.00 43.78 83 THR A C 1
ATOM 610 O O . THR A 1 83 ? 11.746 6.247 -22.041 1.00 43.78 83 THR A O 1
ATOM 613 N N . GLY A 1 84 ? 9.614 5.519 -22.169 1.00 44.69 84 GLY A N 1
ATOM 614 C CA . GLY A 1 84 ? 9.481 5.237 -20.735 1.00 44.69 84 GLY A CA 1
ATOM 615 C C . GLY A 1 84 ? 9.644 6.482 -19.850 1.00 44.69 84 GLY A C 1
ATOM 616 O O . GLY A 1 84 ? 9.988 6.349 -18.678 1.00 44.69 84 GLY A O 1
ATOM 617 N N . GLN A 1 85 ? 9.457 7.684 -20.412 1.00 45.44 85 GLN A N 1
ATOM 618 C CA . GLN A 1 85 ? 9.465 8.942 -19.670 1.00 45.44 85 GLN A CA 1
ATOM 619 C C . GLN A 1 85 ? 8.057 9.271 -19.172 1.00 45.44 85 GLN A C 1
ATOM 621 O O . GLN A 1 85 ? 7.085 9.189 -19.922 1.00 45.44 85 GLN A O 1
ATOM 626 N N . ALA A 1 86 ? 7.963 9.679 -17.909 1.00 49.78 86 ALA A N 1
ATOM 627 C CA . ALA A 1 86 ? 6.739 10.185 -17.309 1.00 49.78 86 ALA A CA 1
ATOM 628 C C . ALA A 1 86 ? 6.382 11.553 -17.921 1.00 49.78 86 ALA A C 1
ATOM 630 O O . ALA A 1 86 ? 6.996 12.574 -17.612 1.00 49.78 86 ALA A O 1
ATOM 631 N N . VAL A 1 87 ? 5.406 11.558 -18.824 1.00 52.09 87 VAL A N 1
ATOM 632 C CA . VAL A 1 87 ? 4.765 12.759 -19.376 1.00 52.09 87 VAL A CA 1
ATOM 633 C C . VAL A 1 87 ? 3.335 12.790 -18.849 1.00 52.09 87 VAL A C 1
ATOM 635 O O . VAL A 1 87 ? 2.771 11.727 -18.618 1.00 52.09 87 VAL A O 1
ATOM 638 N N . ASP A 1 88 ? 2.745 13.970 -18.657 1.00 55.59 88 ASP A N 1
ATOM 639 C CA . ASP A 1 88 ? 1.338 14.071 -18.259 1.00 55.59 88 ASP A CA 1
ATOM 640 C C . ASP A 1 88 ? 0.437 13.376 -19.298 1.00 55.59 88 ASP A C 1
ATOM 642 O O . ASP A 1 88 ? 0.541 13.617 -20.508 1.00 55.59 88 ASP A O 1
ATOM 646 N N . VAL A 1 89 ? -0.457 12.509 -18.831 1.00 58.81 89 VAL A N 1
ATOM 647 C CA . VAL A 1 89 ? -1.356 11.704 -19.661 1.00 58.81 89 VAL A CA 1
ATOM 648 C C . VAL A 1 89 ? -2.768 11.795 -19.107 1.00 58.81 89 VAL A C 1
ATOM 650 O O . VAL A 1 89 ? -2.969 11.629 -17.915 1.00 58.81 89 VAL A O 1
ATOM 653 N N . ALA A 1 90 ? -3.762 11.970 -19.976 1.00 60.53 90 ALA A N 1
ATOM 654 C CA . ALA A 1 90 ? -5.169 11.836 -19.616 1.00 60.53 90 ALA A CA 1
ATOM 655 C C . ALA A 1 90 ? -5.914 11.016 -20.675 1.00 60.53 90 ALA A C 1
ATOM 657 O O . ALA A 1 90 ? -5.776 11.274 -21.873 1.00 60.53 90 ALA A O 1
ATOM 658 N N . TYR A 1 91 ? -6.723 10.055 -20.235 1.00 62.84 91 TYR A N 1
ATOM 659 C CA . TYR A 1 91 ? -7.649 9.281 -21.061 1.00 62.84 91 TYR A CA 1
ATOM 660 C C . TYR A 1 91 ? -9.046 9.397 -20.509 1.00 62.84 91 TYR A C 1
ATOM 662 O O . TYR A 1 91 ? -9.222 9.305 -19.300 1.00 62.84 91 TYR A O 1
ATOM 670 N N . GLY A 1 92 ? -10.030 9.510 -21.395 1.00 58.44 92 GLY A N 1
ATOM 671 C CA . GLY A 1 92 ? -11.429 9.520 -21.006 1.00 58.44 92 GLY A CA 1
ATOM 672 C C . GLY A 1 92 ? -12.296 8.757 -21.997 1.00 58.44 92 GLY A C 1
ATOM 673 O O . GLY A 1 92 ? -12.186 8.935 -23.211 1.00 58.44 92 GLY A O 1
ATOM 674 N N . LEU A 1 93 ? -13.193 7.934 -21.475 1.00 70.44 93 LEU A N 1
ATOM 675 C CA . LEU A 1 93 ? -14.395 7.498 -22.166 1.00 70.44 93 LEU A CA 1
ATOM 676 C C . LEU A 1 93 ? -15.558 8.285 -21.568 1.00 70.44 93 LEU A C 1
ATOM 678 O O . LEU A 1 93 ? -15.820 8.140 -20.379 1.00 70.44 93 LEU A O 1
ATOM 682 N N . ASP A 1 94 ? -16.252 9.079 -22.379 1.00 73.38 94 ASP A N 1
ATOM 683 C CA . ASP A 1 94 ? -17.510 9.721 -21.989 1.00 73.38 94 ASP A CA 1
ATOM 684 C C . ASP A 1 94 ? -18.588 9.292 -22.978 1.00 73.38 94 ASP A C 1
ATOM 686 O O . ASP A 1 94 ? -18.521 9.533 -24.183 1.00 73.38 94 ASP A O 1
ATOM 690 N N . MET A 1 95 ? -19.575 8.565 -22.488 1.00 75.88 95 MET A N 1
ATOM 691 C CA . MET A 1 95 ? -20.566 7.956 -23.341 1.00 75.88 95 MET A CA 1
ATOM 692 C C . MET A 1 95 ? -21.944 8.009 -22.710 1.00 75.88 95 MET A C 1
ATOM 694 O O . MET A 1 95 ? -22.123 7.788 -21.520 1.00 75.88 95 MET A O 1
ATOM 698 N N . THR A 1 96 ? -22.954 8.232 -23.546 1.00 76.62 96 THR A N 1
ATOM 699 C CA . THR A 1 96 ? -24.357 8.072 -23.167 1.00 76.62 96 THR A CA 1
ATOM 700 C C . THR A 1 96 ? -25.020 7.095 -24.123 1.00 76.62 96 THR A C 1
ATOM 702 O O . THR A 1 96 ? -25.205 7.386 -25.310 1.00 76.62 96 THR A O 1
ATOM 705 N N . THR A 1 97 ? -25.389 5.929 -23.609 1.00 79.12 97 THR A N 1
ATOM 706 C CA . THR A 1 97 ? -26.047 4.879 -24.392 1.00 79.12 97 THR A CA 1
ATOM 707 C C . THR A 1 97 ? -27.539 4.833 -24.059 1.00 79.12 97 THR A C 1
ATOM 709 O O . THR A 1 97 ? -28.009 5.553 -23.188 1.00 79.12 97 THR A O 1
ATOM 712 N N . GLY A 1 98 ? -28.321 4.061 -24.816 1.00 80.06 98 GLY A N 1
ATOM 713 C CA . GLY A 1 98 ? -29.732 3.792 -24.498 1.00 80.06 98 GLY A CA 1
ATOM 714 C C . GLY A 1 98 ? -30.013 2.314 -24.221 1.00 80.06 98 GLY A C 1
ATOM 715 O O . GLY A 1 98 ? -31.160 1.935 -23.986 1.00 80.06 98 GLY A O 1
ATOM 716 N N . GLU A 1 99 ? -28.984 1.471 -24.296 1.00 83.88 99 GLU A N 1
ATOM 717 C CA . GLU A 1 99 ? -29.043 0.034 -24.044 1.00 83.88 99 GLU A CA 1
ATOM 718 C C . GLU A 1 99 ? -27.717 -0.436 -23.442 1.00 83.88 99 GLU A C 1
ATOM 720 O O . GLU A 1 99 ? -26.667 0.134 -23.737 1.00 83.88 99 GLU A O 1
ATOM 725 N N . SER A 1 100 ? -27.768 -1.457 -22.583 1.00 87.00 100 SER A N 1
ATOM 726 C CA . SER A 1 100 ? -26.562 -2.020 -21.982 1.00 87.00 100 SER A CA 1
ATOM 727 C C . SER A 1 100 ? -25.772 -2.803 -23.023 1.00 87.00 100 SER A C 1
ATOM 729 O O . SER A 1 100 ? -26.364 -3.466 -23.879 1.00 87.00 100 SER A O 1
ATOM 731 N N . PHE A 1 101 ? -24.452 -2.801 -22.906 1.00 88.12 101 PHE A N 1
ATOM 732 C CA . PHE A 1 101 ? -23.569 -3.472 -23.854 1.00 88.12 101 PHE A CA 1
ATOM 733 C C . PHE A 1 101 ? -22.343 -4.058 -23.157 1.00 88.12 101 PHE A C 1
ATOM 735 O O . PHE A 1 101 ? -22.009 -3.696 -22.031 1.00 88.12 101 PHE A O 1
ATOM 742 N N . ASP A 1 102 ? -21.678 -4.979 -23.842 1.00 90.00 102 ASP A N 1
ATOM 743 C CA . ASP A 1 102 ? -20.466 -5.629 -23.363 1.00 90.00 102 ASP A CA 1
ATOM 744 C C . ASP A 1 102 ? -19.246 -5.081 -24.109 1.00 90.00 102 ASP A C 1
ATOM 746 O O . ASP A 1 102 ? -19.286 -4.944 -25.335 1.00 90.00 102 ASP A O 1
ATOM 750 N N . ILE A 1 103 ? -18.137 -4.855 -23.399 1.00 87.12 103 ILE A N 1
ATOM 751 C CA . ILE A 1 103 ? -16.810 -4.652 -23.995 1.00 87.12 103 ILE A CA 1
ATOM 752 C C . ILE A 1 103 ? -15.977 -5.919 -23.821 1.00 87.12 103 ILE A C 1
ATOM 754 O O . ILE A 1 103 ? -15.819 -6.444 -22.719 1.00 87.12 103 ILE A O 1
ATOM 758 N N . VAL A 1 104 ? -15.405 -6.391 -24.926 1.00 89.62 104 VAL A N 1
ATOM 759 C CA . VAL A 1 104 ? -14.368 -7.427 -24.947 1.00 89.62 104 VAL A CA 1
ATOM 760 C C . VAL A 1 104 ? -13.182 -6.891 -25.733 1.00 89.62 104 VAL A C 1
ATOM 762 O O . VAL A 1 104 ? -13.327 -6.560 -26.909 1.00 89.62 104 VAL A O 1
ATOM 765 N N . ALA A 1 105 ? -12.018 -6.830 -25.103 1.00 84.56 105 ALA A N 1
ATOM 766 C CA . ALA A 1 105 ? -10.787 -6.309 -25.673 1.00 84.56 105 ALA A CA 1
ATOM 767 C C . ALA A 1 105 ? -9.639 -7.306 -25.485 1.00 84.56 105 ALA A C 1
ATOM 769 O O . ALA A 1 105 ? -9.452 -7.835 -24.396 1.00 84.56 105 ALA A O 1
ATOM 770 N N . ASP A 1 106 ? -8.874 -7.543 -26.546 1.00 87.62 106 ASP A N 1
ATOM 771 C CA . ASP A 1 106 ? -7.585 -8.242 -26.524 1.00 87.62 106 ASP A CA 1
ATOM 772 C C . ASP A 1 106 ? -6.618 -7.405 -27.368 1.00 87.62 106 ASP A C 1
ATOM 774 O O . ASP A 1 106 ? -6.835 -7.239 -28.571 1.00 87.62 106 ASP A O 1
ATOM 778 N N . MET A 1 107 ? -5.624 -6.793 -26.730 1.00 82.25 107 MET A N 1
ATOM 779 C CA . MET A 1 107 ? -4.716 -5.823 -27.340 1.00 82.25 107 MET A CA 1
ATOM 780 C C . MET A 1 107 ? -3.273 -6.141 -26.984 1.00 82.25 107 MET A C 1
ATOM 782 O O . MET A 1 107 ? -2.966 -6.503 -25.856 1.00 82.25 107 MET A O 1
ATOM 786 N N . ARG A 1 108 ? -2.368 -5.957 -27.937 1.00 82.75 108 ARG A N 1
ATOM 787 C CA . ARG A 1 108 ? -0.943 -6.212 -27.784 1.00 82.75 108 ARG A CA 1
ATOM 788 C C . ARG A 1 108 ? -0.129 -5.128 -28.474 1.00 82.75 108 ARG A C 1
ATOM 790 O O . ARG A 1 108 ? -0.324 -4.870 -29.664 1.00 82.75 108 ARG A O 1
ATOM 797 N N . LYS A 1 109 ? 0.828 -4.562 -27.744 1.00 81.69 109 LYS A N 1
ATOM 798 C CA . LYS A 1 109 ? 1.840 -3.639 -28.261 1.00 81.69 109 LYS A CA 1
ATOM 799 C C . LYS A 1 109 ? 3.194 -4.332 -28.338 1.00 81.69 109 LYS A C 1
ATOM 801 O O . LYS A 1 109 ? 3.625 -4.957 -27.368 1.00 81.69 109 LYS A O 1
ATOM 806 N N . GLY A 1 110 ? 3.872 -4.163 -29.467 1.00 79.44 110 GLY A N 1
ATOM 807 C CA . GLY A 1 110 ? 5.181 -4.758 -29.705 1.00 79.44 110 GLY A CA 1
ATOM 808 C C . GLY A 1 110 ? 5.142 -6.266 -29.971 1.00 79.44 110 GLY A C 1
ATOM 809 O O . GLY A 1 110 ? 4.146 -6.969 -29.771 1.00 79.44 110 GLY A O 1
ATOM 810 N N . SER A 1 111 ? 6.272 -6.775 -30.446 1.00 82.06 111 SER A N 1
ATOM 811 C CA . SER A 1 111 ? 6.514 -8.186 -30.743 1.00 82.06 111 SER A CA 1
ATOM 812 C C . SER A 1 111 ? 7.323 -8.908 -29.666 1.00 82.06 111 SER A C 1
ATOM 814 O O . SER A 1 111 ? 7.466 -10.129 -29.754 1.00 82.06 111 SER A O 1
ATOM 816 N N . ILE A 1 112 ? 7.840 -8.195 -28.657 1.00 84.94 112 ILE A N 1
ATOM 817 C CA . ILE A 1 112 ? 8.505 -8.825 -27.507 1.00 84.94 112 ILE A CA 1
ATOM 818 C C . ILE A 1 112 ? 7.532 -9.796 -26.835 1.00 84.94 112 ILE A C 1
ATOM 820 O O . ILE A 1 112 ? 6.314 -9.582 -26.810 1.00 84.94 112 ILE A O 1
ATOM 824 N N . GLN A 1 113 ? 8.063 -10.927 -26.376 1.00 86.38 113 GLN A N 1
ATOM 825 C CA . GLN A 1 113 ? 7.272 -11.916 -25.663 1.00 86.38 113 GLN A CA 1
ATOM 826 C C . GLN A 1 113 ? 6.904 -11.359 -24.287 1.00 86.38 113 GLN A C 1
ATOM 828 O O . GLN A 1 113 ? 7.776 -10.971 -23.518 1.00 86.38 113 GLN A O 1
ATOM 833 N N . VAL A 1 114 ? 5.606 -11.338 -24.018 1.00 87.81 114 VAL A N 1
ATOM 834 C CA . VAL A 1 114 ? 4.995 -10.922 -22.758 1.00 87.81 114 VAL A CA 1
ATOM 835 C C . VAL A 1 114 ? 4.128 -12.086 -22.285 1.00 87.81 114 VAL A C 1
ATOM 837 O O . VAL A 1 114 ? 3.675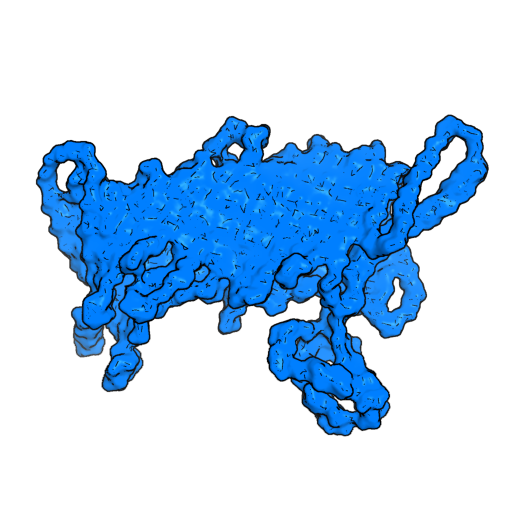 -12.882 -23.120 1.00 87.81 114 VAL A O 1
ATOM 840 N N . ASP A 1 115 ? 3.937 -12.212 -20.976 1.00 91.44 115 ASP A N 1
ATOM 841 C CA . ASP A 1 115 ? 3.044 -13.222 -20.420 1.00 91.44 115 ASP A CA 1
ATOM 842 C C . ASP A 1 115 ? 1.604 -13.011 -20.902 1.00 91.44 115 ASP A C 1
ATOM 844 O O . ASP A 1 115 ? 1.184 -11.903 -21.237 1.00 91.44 115 ASP A O 1
ATOM 848 N N . GLU A 1 116 ? 0.859 -14.109 -21.031 1.00 93.38 116 GLU A N 1
ATOM 849 C CA . GLU A 1 116 ? -0.497 -14.055 -21.569 1.00 93.38 116 GLU A CA 1
ATOM 850 C C . GLU A 1 116 ? -1.482 -13.665 -20.453 1.00 93.38 116 GLU A C 1
ATOM 852 O O . GLU A 1 116 ? -1.649 -14.454 -19.518 1.00 93.38 116 GLU A O 1
ATOM 857 N N . PRO A 1 117 ? -2.174 -12.512 -20.554 1.00 93.75 117 PRO A N 1
ATOM 858 C CA . PRO A 1 117 ? -3.189 -12.124 -19.587 1.00 93.75 117 PRO A CA 1
ATOM 859 C C . PRO A 1 117 ? -4.361 -13.115 -19.589 1.00 93.75 117 PRO A C 1
ATOM 861 O O . PRO A 1 117 ? -4.743 -13.691 -20.617 1.00 93.75 117 PRO A O 1
ATOM 864 N N . GLY A 1 118 ? -4.966 -13.319 -18.429 1.00 93.19 118 GLY A N 1
ATOM 865 C CA . GLY A 1 118 ? -6.199 -14.060 -18.236 1.00 93.19 118 GLY A CA 1
ATOM 866 C C . GLY A 1 118 ? -7.432 -13.305 -18.737 1.00 93.19 118 GLY A C 1
ATOM 867 O O . GLY A 1 118 ? -7.440 -12.093 -18.927 1.00 93.19 118 GLY A O 1
ATOM 868 N N . TRP A 1 119 ? -8.520 -14.047 -18.954 1.00 94.56 119 TRP A N 1
ATOM 869 C CA . TRP A 1 119 ? -9.848 -13.453 -19.113 1.00 94.56 119 TRP A CA 1
ATOM 870 C C . TRP A 1 119 ? -10.528 -13.384 -17.748 1.00 94.56 119 TRP A C 1
ATOM 872 O O . TRP A 1 119 ? -10.783 -14.426 -17.143 1.00 94.56 119 TRP A O 1
ATOM 882 N N . GLN A 1 120 ? -10.859 -12.175 -17.303 1.00 91.94 120 GLN A N 1
ATOM 883 C CA . GLN A 1 120 ? -11.527 -11.914 -16.028 1.00 91.94 120 GLN A CA 1
ATOM 884 C C . GLN A 1 120 ? -12.535 -10.777 -16.155 1.00 91.94 120 GLN A C 1
ATOM 886 O O . GLN A 1 120 ? -12.474 -10.008 -17.111 1.00 91.94 120 GLN A O 1
ATOM 891 N N . HIS A 1 121 ? -13.491 -10.696 -15.225 1.00 91.50 121 HIS A N 1
ATOM 892 C CA . HIS A 1 121 ? -14.417 -9.566 -15.180 1.00 91.50 121 HIS A CA 1
ATOM 893 C C . HIS A 1 121 ? -13.651 -8.324 -14.720 1.00 91.50 121 HIS A C 1
ATOM 895 O O . HIS A 1 121 ? -13.341 -8.210 -13.539 1.00 91.50 121 HIS A O 1
ATOM 901 N N . GLY A 1 122 ? -13.313 -7.445 -15.662 1.00 86.12 122 GLY A N 1
ATOM 902 C CA . GLY A 1 122 ? -12.391 -6.333 -15.462 1.00 86.12 122 GLY A CA 1
ATOM 903 C C . GLY A 1 122 ? -11.243 -6.357 -16.473 1.00 86.12 122 GLY A C 1
ATOM 904 O O . GLY A 1 122 ? -11.487 -6.542 -17.669 1.00 86.12 122 GLY A O 1
ATOM 905 N N . LEU A 1 123 ? -10.011 -6.141 -16.011 1.00 85.12 123 LEU A N 1
ATOM 906 C CA . LEU A 1 123 ? -8.822 -5.934 -16.849 1.00 85.12 123 LEU A CA 1
ATOM 907 C C . LEU A 1 123 ? -7.643 -6.752 -16.324 1.00 85.12 123 LEU A C 1
ATOM 909 O O . LEU A 1 123 ? -7.376 -6.726 -15.128 1.00 85.12 123 LEU A O 1
ATOM 913 N N . ASP A 1 124 ? -6.934 -7.445 -17.213 1.00 86.44 124 ASP A N 1
ATOM 914 C CA . ASP A 1 124 ? -5.616 -8.027 -16.950 1.00 86.44 124 ASP A CA 1
ATOM 915 C C . ASP A 1 124 ? -4.604 -7.510 -17.978 1.00 86.44 124 ASP A C 1
ATOM 917 O O . ASP A 1 124 ? -4.831 -7.603 -19.190 1.00 86.44 124 ASP A O 1
ATOM 921 N N . MET A 1 125 ? -3.495 -6.955 -17.500 1.00 83.62 125 MET A N 1
ATOM 922 C CA . MET A 1 125 ? -2.407 -6.444 -18.317 1.00 83.62 125 MET A CA 1
ATOM 923 C C . MET A 1 125 ? -1.082 -7.030 -17.864 1.00 83.62 125 MET A C 1
ATOM 925 O O . MET A 1 125 ? -0.697 -6.938 -16.705 1.00 83.62 125 MET A O 1
ATOM 929 N N . GLN A 1 126 ? -0.350 -7.560 -18.828 1.00 89.50 126 GLN A N 1
ATOM 930 C CA . GLN A 1 126 ? 1.010 -8.032 -18.660 1.00 89.50 126 GLN A CA 1
ATOM 931 C C . GLN A 1 126 ? 1.906 -7.114 -19.484 1.00 89.50 126 GLN A C 1
ATOM 933 O O . GLN A 1 126 ? 1.591 -6.806 -20.637 1.00 89.50 126 GLN A O 1
ATOM 938 N N . ALA A 1 127 ? 3.006 -6.645 -18.914 1.00 83.75 127 ALA A N 1
ATOM 939 C CA . ALA A 1 127 ? 3.956 -5.772 -19.578 1.00 83.75 127 ALA A CA 1
ATOM 940 C C . ALA A 1 127 ? 5.384 -6.264 -19.366 1.00 83.75 127 ALA A C 1
ATOM 942 O O . ALA A 1 127 ? 5.724 -6.898 -18.374 1.00 83.75 127 ALA A O 1
ATOM 943 N N . VAL A 1 128 ? 6.231 -5.978 -20.346 1.00 87.44 128 VAL A N 1
ATOM 944 C CA . VAL A 1 128 ? 7.667 -6.205 -20.262 1.00 87.44 128 VAL A CA 1
ATOM 945 C C . VAL A 1 128 ? 8.363 -4.930 -20.690 1.00 87.44 128 VAL A C 1
ATOM 947 O O . VAL A 1 128 ? 8.171 -4.428 -21.805 1.00 87.44 128 VAL A O 1
ATOM 950 N N . GLU A 1 129 ? 9.205 -4.434 -19.798 1.00 84.62 129 GLU A N 1
ATOM 951 C CA . GLU A 1 129 ? 10.089 -3.308 -20.047 1.00 84.62 129 GLU A CA 1
ATOM 952 C C . GLU A 1 129 ? 11.502 -3.794 -20.326 1.00 84.62 129 GLU A C 1
ATOM 954 O O . GLU A 1 129 ? 11.956 -4.799 -19.770 1.00 84.62 129 GLU A O 1
ATOM 959 N N . ARG A 1 130 ? 12.193 -3.080 -21.214 1.00 88.62 130 ARG A N 1
ATOM 960 C CA . ARG A 1 130 ? 13.607 -3.297 -21.502 1.00 88.62 130 ARG A CA 1
ATOM 961 C C . ARG A 1 130 ? 14.323 -1.977 -21.708 1.00 88.62 130 ARG A C 1
ATOM 963 O O . ARG A 1 130 ? 13.779 -1.065 -22.327 1.00 88.62 130 ARG A O 1
ATOM 970 N N . THR A 1 131 ? 15.566 -1.896 -21.258 1.00 89.81 131 THR A N 1
ATOM 971 C CA . THR A 1 131 ? 16.453 -0.789 -21.603 1.00 89.81 131 THR A CA 1
ATOM 972 C C . THR A 1 131 ? 17.180 -1.098 -22.906 1.00 89.81 131 THR A C 1
ATOM 974 O O . THR A 1 131 ? 18.034 -1.980 -22.979 1.00 89.81 131 THR A O 1
ATOM 977 N N . VAL A 1 132 ? 16.847 -0.348 -23.953 1.00 89.62 132 VAL A N 1
ATOM 978 C CA . VAL A 1 132 ? 17.487 -0.453 -25.263 1.00 89.62 132 VAL A CA 1
ATOM 979 C C . VAL A 1 132 ? 18.719 0.437 -25.274 1.00 89.62 132 VAL A C 1
ATOM 981 O O . VAL A 1 132 ? 18.616 1.642 -25.062 1.00 89.62 132 VAL A O 1
ATOM 984 N N . VAL A 1 133 ? 19.891 -0.152 -25.527 1.00 91.38 133 VAL A N 1
ATOM 985 C CA . VAL A 1 133 ? 21.151 0.590 -25.652 1.00 91.38 133 VAL A CA 1
ATOM 986 C C . VAL A 1 133 ? 21.464 0.851 -27.119 1.00 91.38 133 VAL A C 1
ATOM 988 O O . VAL A 1 133 ? 21.572 -0.073 -27.924 1.00 91.38 133 VAL A O 1
ATOM 991 N N . GLU A 1 134 ? 21.688 2.116 -27.454 1.00 90.25 134 GLU A N 1
ATOM 992 C CA . GLU A 1 134 ? 22.021 2.560 -28.799 1.00 90.25 134 GLU A CA 1
ATOM 993 C C . GLU A 1 134 ? 23.462 3.073 -28.892 1.00 90.25 134 GLU A C 1
ATOM 995 O O . GLU A 1 134 ? 23.965 3.828 -28.054 1.00 90.25 134 GLU A O 1
ATOM 1000 N N . PHE A 1 135 ? 24.143 2.671 -29.967 1.00 90.69 135 PHE A N 1
ATOM 1001 C CA . PHE A 1 135 ? 25.534 3.029 -30.229 1.00 90.69 135 PHE A CA 1
ATOM 1002 C C . PHE A 1 135 ? 25.629 3.997 -31.408 1.00 90.69 135 PHE A C 1
ATOM 1004 O O . PHE A 1 135 ? 25.474 3.623 -32.575 1.00 90.69 135 PHE A O 1
ATOM 1011 N N . ASN A 1 136 ? 25.987 5.249 -31.133 1.00 91.06 136 ASN A N 1
ATOM 1012 C CA . ASN A 1 136 ? 26.240 6.244 -32.163 1.00 91.06 136 ASN A CA 1
ATOM 1013 C C . ASN A 1 136 ? 27.577 5.966 -32.870 1.00 91.06 136 ASN A C 1
ATOM 1015 O O . ASN A 1 136 ? 28.655 6.420 -32.471 1.00 91.06 136 ASN A O 1
ATOM 1019 N N . LEU A 1 137 ? 27.489 5.254 -33.993 1.00 86.75 137 LEU A N 1
ATOM 1020 C CA . LEU A 1 137 ? 28.637 4.831 -34.799 1.00 86.75 137 LEU A CA 1
ATOM 1021 C C . LEU A 1 137 ? 29.491 5.994 -35.325 1.00 86.75 137 LEU A C 1
ATOM 1023 O O . LEU A 1 137 ? 30.670 5.798 -35.621 1.00 86.75 137 LEU A O 1
ATOM 1027 N N . SER A 1 138 ? 28.932 7.205 -35.438 1.00 86.88 138 SER A N 1
ATOM 1028 C CA . SER A 1 138 ? 29.703 8.380 -35.866 1.00 86.88 138 SER A CA 1
ATOM 1029 C C . SER A 1 138 ? 30.715 8.828 -34.803 1.00 86.88 138 SER A C 1
ATOM 1031 O O . SER A 1 138 ? 31.797 9.307 -35.147 1.00 86.88 138 SER A O 1
ATOM 1033 N N . LYS A 1 139 ? 30.393 8.617 -33.520 1.00 86.06 139 LYS A N 1
ATOM 1034 C CA . LYS A 1 139 ? 31.275 8.873 -32.375 1.00 86.06 139 LYS A CA 1
ATOM 1035 C C . LYS A 1 139 ? 32.178 7.662 -32.078 1.00 86.06 139 LYS A C 1
ATOM 1037 O O . LYS A 1 139 ? 33.339 7.829 -31.704 1.00 86.06 139 LYS A O 1
ATOM 1042 N N . LEU A 1 140 ? 31.699 6.443 -32.342 1.00 86.00 140 LEU A N 1
ATOM 1043 C CA . LEU A 1 140 ? 32.375 5.172 -32.037 1.00 86.00 140 LEU A CA 1
ATOM 1044 C C . LEU A 1 140 ? 33.196 4.601 -33.207 1.00 86.00 140 LEU A C 1
ATOM 1046 O O . LEU A 1 140 ? 33.018 3.465 -33.641 1.00 86.00 140 LEU A O 1
ATOM 1050 N N . THR A 1 141 ? 34.168 5.372 -33.695 1.00 80.75 141 THR A N 1
ATOM 1051 C CA . THR A 1 141 ? 34.981 5.008 -34.880 1.00 80.75 141 THR A CA 1
ATOM 1052 C C . THR A 1 141 ? 35.842 3.741 -34.740 1.00 80.75 141 THR A C 1
ATOM 1054 O O . THR A 1 141 ? 36.259 3.174 -35.749 1.00 80.75 141 THR A O 1
ATOM 1057 N N . ASN A 1 142 ? 36.089 3.270 -33.513 1.00 82.12 142 ASN A N 1
ATOM 1058 C CA . ASN A 1 142 ? 36.842 2.039 -33.237 1.00 82.12 142 ASN A CA 1
ATOM 1059 C C . ASN A 1 142 ? 35.960 0.776 -33.198 1.00 82.12 142 ASN A C 1
ATOM 1061 O O . ASN A 1 142 ? 36.493 -0.330 -33.091 1.00 82.12 142 ASN A O 1
ATOM 1065 N N . LEU A 1 143 ? 34.631 0.917 -33.285 1.00 86.06 143 LEU A N 1
ATOM 1066 C CA . LEU A 1 143 ? 33.703 -0.208 -33.253 1.00 86.06 143 LEU A CA 1
ATOM 1067 C C . LEU A 1 143 ? 33.633 -0.886 -34.630 1.00 86.06 143 LEU A C 1
ATOM 1069 O O . LEU A 1 143 ? 32.929 -0.448 -35.544 1.00 86.06 143 LEU A O 1
ATOM 1073 N N . THR A 1 144 ? 34.391 -1.970 -34.792 1.00 87.44 144 THR A N 1
ATOM 1074 C CA . THR A 1 144 ? 34.399 -2.753 -36.034 1.00 87.44 144 THR A CA 1
ATOM 1075 C C . THR A 1 144 ? 33.074 -3.491 -36.237 1.00 87.44 144 THR A C 1
ATOM 1077 O O . THR A 1 144 ? 32.388 -3.851 -35.282 1.00 87.44 144 THR A O 1
ATOM 1080 N N . GLU A 1 145 ? 32.733 -3.790 -37.493 1.00 87.25 145 GLU A N 1
ATOM 1081 C CA . GLU A 1 145 ? 31.560 -4.611 -37.840 1.00 87.25 145 GLU A CA 1
ATOM 1082 C C . GLU A 1 145 ? 31.576 -5.970 -37.120 1.00 87.25 145 GLU A C 1
ATOM 1084 O O . GLU A 1 145 ? 30.568 -6.392 -36.568 1.00 87.25 145 GLU A O 1
ATOM 1089 N N . SER A 1 146 ? 32.747 -6.614 -37.021 1.00 89.25 146 SER A N 1
ATOM 1090 C CA . SER A 1 146 ? 32.893 -7.901 -36.330 1.00 89.25 146 SER A CA 1
ATOM 1091 C C . SER A 1 146 ? 32.580 -7.842 -34.835 1.00 89.25 146 SER A C 1
ATOM 1093 O O . SER A 1 146 ? 32.164 -8.847 -34.267 1.00 89.25 146 SER A O 1
ATOM 1095 N N . ASN A 1 147 ? 32.852 -6.708 -34.185 1.00 89.31 147 ASN A N 1
ATOM 1096 C CA . ASN A 1 147 ? 32.570 -6.524 -32.765 1.00 89.31 147 ASN A CA 1
ATOM 1097 C C . ASN A 1 147 ? 31.104 -6.154 -32.559 1.00 89.31 147 ASN A C 1
ATOM 1099 O O . ASN A 1 147 ? 30.484 -6.668 -31.641 1.00 89.31 147 ASN A O 1
ATOM 1103 N N . ARG A 1 148 ? 30.535 -5.352 -33.461 1.00 89.75 148 ARG A N 1
ATOM 1104 C CA . ARG A 1 148 ? 29.114 -5.000 -33.448 1.00 89.75 148 ARG A CA 1
ATOM 1105 C C . ARG A 1 148 ? 28.211 -6.221 -33.555 1.00 89.75 148 ARG A C 1
ATOM 1107 O O . ARG A 1 148 ? 27.381 -6.405 -32.693 1.00 89.75 148 ARG A O 1
ATOM 1114 N N . VAL A 1 149 ? 28.477 -7.130 -34.496 1.00 91.31 149 VAL A N 1
ATOM 1115 C CA . VAL A 1 149 ? 27.704 -8.383 -34.629 1.00 91.31 149 VAL A CA 1
ATOM 1116 C C . VAL A 1 149 ? 27.699 -9.209 -33.335 1.00 91.31 149 VAL A C 1
ATOM 1118 O O . VAL A 1 149 ? 26.737 -9.917 -33.064 1.00 91.31 149 VAL A O 1
ATOM 1121 N N . LYS A 1 150 ? 28.766 -9.136 -32.529 1.00 90.56 150 LYS A N 1
ATOM 1122 C CA . LYS A 1 150 ? 28.797 -9.795 -31.217 1.00 90.56 150 LYS A CA 1
ATOM 1123 C C . LYS A 1 150 ? 27.985 -9.040 -30.172 1.00 90.56 150 LYS A C 1
ATOM 1125 O O . LYS A 1 150 ? 27.282 -9.687 -29.415 1.00 90.56 150 LYS A O 1
ATOM 1130 N N . ILE A 1 151 ? 28.113 -7.713 -30.126 1.00 91.12 151 ILE A N 1
ATOM 1131 C CA . ILE A 1 151 ? 27.359 -6.861 -29.199 1.00 91.12 151 ILE A CA 1
ATOM 1132 C C . ILE A 1 151 ? 25.863 -6.979 -29.494 1.00 91.12 151 ILE A C 1
ATOM 1134 O O . ILE A 1 151 ? 25.116 -7.313 -28.591 1.00 91.12 151 ILE A O 1
ATOM 1138 N N . ASP A 1 152 ? 25.452 -6.814 -30.751 1.00 90.62 152 ASP A N 1
ATOM 1139 C CA . ASP A 1 152 ? 24.059 -6.944 -31.192 1.00 90.62 152 ASP A CA 1
ATOM 1140 C C . ASP A 1 152 ? 23.512 -8.354 -30.928 1.00 90.62 152 ASP A C 1
ATOM 1142 O O . ASP A 1 152 ? 22.332 -8.518 -30.660 1.00 90.62 152 ASP A O 1
ATOM 1146 N N . GLY A 1 153 ? 24.368 -9.380 -31.015 1.00 91.62 153 GLY A N 1
ATOM 1147 C CA . GLY A 1 153 ? 23.989 -10.757 -30.711 1.00 91.62 153 GLY A CA 1
ATOM 1148 C C . GLY A 1 153 ? 23.770 -11.021 -29.222 1.00 91.62 153 GLY A C 1
ATOM 1149 O O . GLY A 1 153 ? 22.920 -11.840 -28.903 1.00 91.62 153 GLY A O 1
ATOM 1150 N N . ILE A 1 154 ? 24.527 -10.346 -28.349 1.00 92.19 154 ILE A N 1
ATOM 1151 C CA . ILE A 1 154 ? 24.355 -10.407 -26.889 1.00 92.19 154 ILE A CA 1
ATOM 1152 C C . ILE A 1 154 ? 23.140 -9.570 -26.480 1.00 92.19 154 ILE A C 1
ATOM 1154 O O . ILE A 1 154 ? 22.261 -10.055 -25.800 1.00 92.19 154 ILE A O 1
ATOM 1158 N N . LEU A 1 155 ? 23.023 -8.338 -26.975 1.00 91.50 155 LEU A N 1
ATOM 1159 C CA . LEU A 1 155 ? 21.923 -7.428 -26.634 1.00 91.50 155 LEU A CA 1
ATOM 1160 C C . LEU A 1 155 ? 20.616 -7.724 -27.394 1.00 91.50 155 LEU A C 1
ATOM 1162 O O . LEU A 1 155 ? 19.725 -6.879 -27.429 1.00 91.50 155 LEU A O 1
ATOM 1166 N N . ALA A 1 156 ? 20.498 -8.889 -28.036 1.00 90.06 156 ALA A N 1
ATOM 1167 C CA . ALA A 1 156 ? 19.368 -9.220 -28.902 1.00 90.06 156 ALA A CA 1
ATOM 1168 C C . ALA A 1 156 ? 18.051 -9.396 -28.129 1.00 90.06 156 ALA A C 1
ATOM 1170 O O . ALA A 1 156 ? 16.984 -9.102 -28.665 1.00 90.06 156 ALA A O 1
ATOM 1171 N N . ASP A 1 157 ? 18.122 -9.894 -26.895 1.00 89.56 157 ASP A N 1
ATOM 1172 C CA . ASP A 1 157 ? 16.986 -10.052 -25.981 1.00 89.56 157 ASP A CA 1
ATOM 1173 C C . ASP A 1 157 ? 16.938 -8.961 -24.895 1.00 89.56 157 ASP A C 1
ATOM 1175 O O . ASP A 1 157 ? 16.059 -8.984 -24.027 1.00 89.56 157 ASP A O 1
ATOM 1179 N N . TYR A 1 158 ? 17.840 -7.977 -25.006 1.00 92.06 158 TYR A N 1
ATOM 1180 C CA . TYR A 1 158 ? 18.007 -6.837 -24.105 1.00 92.06 158 TYR A CA 1
ATOM 1181 C C . TYR A 1 158 ? 18.393 -7.210 -22.670 1.00 92.06 158 TYR A C 1
ATOM 1183 O O . TYR A 1 158 ? 18.326 -6.359 -21.785 1.00 92.06 158 TYR A O 1
ATOM 1191 N N . ILE A 1 159 ? 18.801 -8.455 -22.438 1.00 92.31 159 ILE A N 1
ATOM 1192 C CA . ILE A 1 159 ? 19.299 -8.943 -21.158 1.00 92.31 159 ILE A CA 1
ATOM 1193 C C . ILE A 1 159 ? 20.790 -9.240 -21.332 1.00 92.31 159 ILE A C 1
ATOM 1195 O O . ILE A 1 159 ? 21.246 -9.594 -22.412 1.00 92.31 159 ILE A O 1
ATOM 1199 N N . VAL A 1 160 ? 21.582 -9.032 -20.283 1.00 93.31 160 VAL A N 1
ATOM 1200 C CA . VAL A 1 160 ? 22.988 -9.457 -20.263 1.00 93.31 160 VAL A CA 1
ATOM 1201 C C . VAL A 1 160 ? 23.177 -10.406 -19.100 1.00 93.31 160 VAL A C 1
ATOM 1203 O O . VAL A 1 160 ? 23.329 -9.983 -17.951 1.00 93.31 160 VAL A O 1
ATOM 1206 N N . ASP A 1 161 ? 23.165 -11.703 -19.388 1.00 91.88 161 ASP A N 1
ATOM 1207 C CA . ASP A 1 161 ? 23.332 -12.701 -18.342 1.00 91.88 161 ASP A CA 1
ATOM 1208 C C . ASP A 1 161 ? 24.801 -12.852 -17.886 1.00 91.88 161 ASP A C 1
ATOM 1210 O O . ASP A 1 161 ? 25.751 -12.276 -18.432 1.00 91.88 161 ASP A O 1
ATOM 1214 N N . SER A 1 162 ? 25.014 -13.654 -16.838 1.00 89.25 162 SER A N 1
ATOM 1215 C CA . SER A 1 162 ? 26.353 -13.873 -16.275 1.00 89.25 162 SER A CA 1
ATOM 1216 C C . SER A 1 162 ? 27.339 -14.583 -17.218 1.00 89.25 162 SER A C 1
ATOM 1218 O O . SER A 1 162 ? 28.551 -14.448 -17.038 1.00 89.25 162 SER A O 1
ATOM 1220 N N . GLU A 1 163 ? 26.851 -15.354 -18.194 1.00 91.44 163 GLU A N 1
ATOM 1221 C CA . GLU A 1 163 ? 27.671 -16.034 -19.204 1.00 91.44 163 GLU A CA 1
ATOM 1222 C C . GLU A 1 163 ? 28.036 -15.090 -20.362 1.00 91.44 163 GLU A C 1
ATOM 1224 O O . GLU A 1 163 ? 29.116 -15.222 -20.948 1.00 91.44 163 GLU A O 1
ATOM 1229 N N . GLU A 1 164 ? 27.181 -14.112 -20.658 1.00 93.62 164 GLU A N 1
ATOM 1230 C CA . GLU A 1 164 ? 27.353 -13.115 -21.717 1.00 93.62 164 GLU A CA 1
ATOM 1231 C C . GLU A 1 164 ? 28.211 -11.917 -21.303 1.00 93.62 164 GLU A C 1
ATOM 1233 O O . GLU A 1 164 ? 28.900 -11.319 -22.143 1.00 93.62 164 GLU A O 1
ATOM 1238 N N . LEU A 1 165 ? 28.248 -11.610 -20.004 1.00 91.38 165 LEU A N 1
ATOM 1239 C CA . LEU A 1 165 ? 28.969 -10.463 -19.459 1.00 91.38 165 LEU A CA 1
ATOM 1240 C C . LEU A 1 165 ? 30.472 -10.485 -19.789 1.00 91.38 165 LEU A C 1
ATOM 1242 O O . LEU A 1 165 ? 31.029 -9.491 -20.259 1.00 91.38 165 LEU A O 1
ATOM 1246 N N . GLU A 1 166 ? 31.155 -11.613 -19.582 1.00 91.00 166 GLU A N 1
ATOM 1247 C CA . GLU A 1 166 ? 32.598 -11.729 -19.845 1.00 91.00 166 GLU A CA 1
ATOM 1248 C C . GLU A 1 166 ? 32.946 -11.590 -21.347 1.00 91.00 166 GLU A C 1
ATOM 1250 O O . GLU A 1 166 ? 33.801 -10.763 -21.697 1.00 91.00 166 GLU A O 1
ATOM 1255 N N . PRO A 1 167 ? 32.276 -12.303 -22.277 1.00 91.69 167 PRO A N 1
ATOM 1256 C CA . PRO A 1 167 ? 32.411 -12.065 -23.716 1.00 91.69 167 PRO A CA 1
ATOM 1257 C C . PRO A 1 167 ? 32.155 -10.610 -24.141 1.00 91.69 167 PRO A C 1
ATOM 1259 O O . PRO A 1 167 ? 32.849 -10.091 -25.033 1.00 91.69 167 PRO A O 1
ATOM 1262 N N . LEU A 1 168 ? 31.178 -9.946 -23.517 1.00 92.25 168 LEU A N 1
ATOM 1263 C CA . LEU A 1 168 ? 30.850 -8.549 -23.780 1.00 92.25 168 LEU A CA 1
ATOM 1264 C C . LEU A 1 168 ? 31.977 -7.620 -23.316 1.00 92.25 168 LEU A C 1
ATOM 1266 O O . LEU A 1 168 ? 32.446 -6.790 -24.101 1.00 92.25 168 LEU A O 1
ATOM 1270 N N . ARG A 1 169 ? 32.503 -7.820 -22.098 1.00 92.06 169 ARG A N 1
ATOM 1271 C CA . ARG A 1 169 ? 33.649 -7.071 -21.551 1.00 92.06 169 ARG A CA 1
ATOM 1272 C C . ARG A 1 169 ? 34.882 -7.180 -22.439 1.00 92.06 169 ARG A C 1
ATOM 1274 O O . ARG A 1 169 ? 35.464 -6.155 -22.799 1.00 92.06 169 ARG A O 1
ATOM 1281 N N . GLU A 1 170 ? 35.246 -8.387 -22.877 1.00 91.00 170 GLU A N 1
ATOM 1282 C CA . GLU A 1 170 ? 36.372 -8.572 -23.804 1.00 91.00 170 GLU A CA 1
ATOM 1283 C C . GLU A 1 170 ? 36.171 -7.807 -25.122 1.00 91.00 170 GLU A C 1
ATOM 1285 O O . GLU A 1 170 ? 37.118 -7.265 -25.707 1.00 91.00 170 GLU A O 1
ATOM 1290 N N . THR A 1 171 ? 34.937 -7.788 -25.626 1.00 90.94 171 THR A N 1
ATOM 1291 C CA . THR A 1 171 ? 34.586 -7.088 -26.866 1.00 90.94 171 THR A CA 1
ATOM 1292 C C . THR A 1 171 ? 34.634 -5.571 -26.672 1.00 90.94 171 THR A C 1
ATOM 1294 O O . THR A 1 171 ? 35.116 -4.850 -27.557 1.00 90.94 171 THR A O 1
ATOM 1297 N N . PHE A 1 172 ? 34.226 -5.083 -25.501 1.00 92.56 172 PHE A N 1
ATOM 1298 C CA . PHE A 1 172 ? 34.273 -3.672 -25.131 1.00 92.56 172 PHE A CA 1
ATOM 1299 C C . PHE A 1 172 ? 35.711 -3.174 -24.968 1.00 92.56 172 PHE A C 1
ATOM 1301 O O . PHE A 1 172 ? 36.052 -2.123 -25.514 1.00 92.56 172 PHE A O 1
ATOM 1308 N N . GLU A 1 173 ? 36.590 -3.946 -24.323 1.00 90.44 173 GLU A N 1
ATOM 1309 C CA . GLU A 1 173 ? 38.019 -3.620 -24.204 1.00 90.44 173 GLU A CA 1
ATOM 1310 C C . GLU A 1 173 ? 38.686 -3.449 -25.573 1.00 90.44 173 GLU A C 1
ATOM 1312 O O . GLU A 1 173 ? 39.414 -2.483 -25.812 1.00 90.44 173 GLU A O 1
ATOM 1317 N N . ARG A 1 174 ? 38.389 -4.347 -26.521 1.00 86.94 174 ARG A N 1
ATOM 1318 C CA . ARG A 1 174 ? 38.930 -4.281 -27.892 1.00 86.94 174 ARG A CA 1
ATOM 1319 C C . ARG A 1 174 ? 38.373 -3.109 -28.701 1.00 86.94 174 ARG A C 1
ATOM 1321 O O . ARG A 1 174 ? 39.023 -2.683 -29.654 1.00 86.94 174 ARG A O 1
ATOM 1328 N N . SER A 1 175 ? 37.193 -2.608 -28.336 1.00 86.50 175 SER A N 1
ATOM 1329 C CA . SER A 1 175 ? 36.470 -1.546 -29.052 1.00 86.50 175 SER A CA 1
ATOM 1330 C C . SER A 1 175 ? 36.568 -0.176 -28.371 1.00 86.50 175 SER A C 1
ATOM 1332 O O . SER A 1 175 ? 35.962 0.780 -28.849 1.00 86.50 175 SER A O 1
ATOM 1334 N N . ASN A 1 176 ? 37.344 -0.057 -27.284 1.00 87.12 176 ASN A N 1
ATOM 1335 C CA . ASN A 1 176 ? 37.442 1.148 -26.450 1.00 87.12 176 ASN A CA 1
ATOM 1336 C C . ASN A 1 176 ? 36.090 1.583 -25.835 1.00 87.12 176 ASN A C 1
ATOM 1338 O O . ASN A 1 176 ? 35.831 2.776 -25.681 1.00 87.12 176 ASN A O 1
ATOM 1342 N N . LEU A 1 177 ? 35.245 0.607 -25.487 1.00 89.94 177 LEU A N 1
ATOM 1343 C CA . LEU A 1 177 ? 33.920 0.770 -24.873 1.00 89.94 177 LEU A CA 1
ATOM 1344 C C . LEU A 1 177 ? 33.893 0.405 -23.381 1.00 89.94 177 LEU A C 1
ATOM 1346 O O . LEU A 1 177 ? 32.830 0.391 -22.779 1.00 89.94 177 LEU A O 1
ATOM 1350 N N . SER A 1 178 ? 35.043 0.150 -22.747 1.00 89.75 178 SER A N 1
ATOM 1351 C CA . SER A 1 178 ? 35.107 -0.244 -21.326 1.00 89.75 178 SER A CA 1
ATOM 1352 C C . SER A 1 178 ? 34.461 0.759 -20.359 1.00 89.75 178 SER A C 1
ATOM 1354 O O . SER A 1 178 ? 34.142 0.400 -19.234 1.00 89.75 178 SER A O 1
ATOM 1356 N N . PHE A 1 179 ? 34.261 2.013 -20.782 1.00 88.62 179 PHE A N 1
ATOM 1357 C CA . PHE A 1 179 ? 33.535 3.021 -20.002 1.00 88.62 179 PHE A CA 1
ATOM 1358 C C . PHE A 1 179 ? 32.035 2.701 -19.857 1.00 88.62 179 PHE A C 1
ATOM 1360 O O . PHE A 1 179 ? 31.426 3.148 -18.896 1.00 88.62 179 PHE A O 1
ATOM 1367 N N . ALA A 1 180 ? 31.462 1.912 -20.772 1.00 90.19 180 ALA A N 1
ATOM 1368 C CA . ALA A 1 180 ? 30.071 1.466 -20.742 1.00 90.19 180 ALA A CA 1
ATOM 1369 C C . ALA A 1 180 ? 29.892 0.084 -20.089 1.00 90.19 180 ALA A C 1
ATOM 1371 O O . ALA A 1 180 ? 28.777 -0.416 -20.030 1.00 90.19 180 ALA A O 1
ATOM 1372 N N . SER A 1 181 ? 30.961 -0.556 -19.596 1.00 88.44 181 SER A N 1
ATOM 1373 C CA . SER A 1 181 ? 30.850 -1.892 -18.990 1.00 88.44 181 SER A CA 1
ATOM 1374 C C . SER A 1 181 ? 29.987 -1.904 -17.730 1.00 88.44 181 SER A C 1
ATOM 1376 O O . SER A 1 181 ? 29.239 -2.853 -17.552 1.00 88.44 181 SER A O 1
ATOM 1378 N N . ALA A 1 182 ? 30.040 -0.848 -16.910 1.00 86.88 182 ALA A N 1
ATOM 1379 C CA . ALA A 1 182 ? 29.184 -0.731 -15.728 1.00 86.88 182 ALA A CA 1
ATOM 1380 C C . ALA A 1 182 ? 27.695 -0.717 -16.108 1.00 86.88 182 ALA A C 1
ATOM 1382 O O . ALA A 1 182 ? 26.904 -1.408 -15.488 1.00 86.88 182 ALA A O 1
ATOM 1383 N N . LEU A 1 183 ? 27.331 -0.019 -17.191 1.00 89.81 183 LEU A N 1
ATOM 1384 C CA . LEU A 1 183 ? 25.957 0.004 -17.701 1.00 89.81 183 LEU A CA 1
ATOM 1385 C C . LEU A 1 183 ? 25.459 -1.406 -18.063 1.00 89.81 183 LEU A C 1
ATOM 1387 O O . LEU A 1 183 ? 24.324 -1.751 -17.776 1.00 89.81 183 LEU A O 1
ATOM 1391 N N . MET A 1 184 ? 26.321 -2.231 -18.666 1.00 90.81 184 MET A N 1
ATOM 1392 C CA . MET A 1 184 ? 25.963 -3.595 -19.075 1.00 90.81 184 MET A CA 1
ATOM 1393 C C . MET A 1 184 ? 25.791 -4.549 -17.890 1.00 90.81 184 MET A C 1
ATOM 1395 O O . MET A 1 184 ? 25.036 -5.507 -17.995 1.00 90.81 184 MET A O 1
ATOM 1399 N N . GLU A 1 185 ? 26.479 -4.303 -16.771 1.00 89.19 185 GLU A N 1
ATOM 1400 C CA . GLU A 1 185 ? 26.305 -5.087 -15.539 1.00 89.19 185 GLU A CA 1
ATOM 1401 C C . GLU A 1 185 ? 24.889 -4.912 -14.951 1.00 89.19 185 GLU A C 1
ATOM 1403 O O . GLU A 1 185 ? 24.406 -5.815 -14.272 1.00 89.19 185 GLU A O 1
ATOM 1408 N N . HIS A 1 186 ? 24.215 -3.801 -15.272 1.00 90.56 186 HIS A N 1
ATOM 1409 C CA . HIS A 1 186 ? 22.841 -3.482 -14.861 1.00 90.56 186 HIS A CA 1
ATOM 1410 C C . HIS A 1 186 ? 21.764 -3.965 -15.842 1.00 90.56 186 HIS A C 1
ATOM 1412 O O . HIS A 1 186 ? 20.589 -3.721 -15.628 1.00 90.56 186 HIS A O 1
ATOM 1418 N N . LEU A 1 187 ? 22.128 -4.658 -16.926 1.00 91.94 187 LEU A N 1
ATOM 1419 C CA . LEU A 1 187 ? 21.151 -5.243 -17.858 1.00 91.94 187 LEU A CA 1
ATOM 1420 C C . LEU A 1 187 ? 20.795 -6.696 -17.512 1.00 91.94 187 LEU A C 1
ATOM 1422 O O . LEU A 1 187 ? 20.178 -7.386 -18.318 1.00 91.94 187 LEU A O 1
ATOM 1426 N N . ALA A 1 188 ? 21.179 -7.189 -16.334 1.00 88.94 188 ALA A N 1
ATOM 1427 C CA . ALA A 1 188 ? 20.956 -8.582 -15.946 1.00 88.94 188 ALA A CA 1
ATOM 1428 C C . ALA A 1 188 ? 19.467 -8.952 -15.805 1.00 88.94 188 ALA A C 1
ATOM 1430 O O . ALA A 1 188 ? 19.095 -10.098 -16.050 1.00 88.94 188 ALA A O 1
ATOM 1431 N N . ASP A 1 189 ? 18.617 -7.997 -15.430 1.00 85.62 189 ASP A N 1
ATOM 1432 C CA . ASP A 1 189 ? 17.152 -8.117 -15.401 1.00 85.62 189 ASP A CA 1
ATOM 1433 C C . ASP A 1 189 ? 16.475 -7.423 -16.604 1.00 85.62 189 ASP A C 1
ATOM 1435 O O . ASP A 1 189 ? 15.253 -7.471 -16.765 1.00 85.62 189 ASP A O 1
ATOM 1439 N N . GLY A 1 190 ? 17.285 -6.836 -17.489 1.00 87.94 190 GLY A N 1
ATOM 1440 C CA . GLY A 1 190 ? 16.877 -6.166 -18.715 1.00 87.94 190 GLY A CA 1
ATOM 1441 C C . GLY A 1 190 ? 16.403 -4.724 -18.544 1.00 87.94 190 GLY A C 1
ATOM 1442 O O . GLY A 1 190 ? 16.066 -4.109 -19.556 1.00 87.94 190 GLY A O 1
ATOM 1443 N N . VAL A 1 191 ? 16.371 -4.157 -17.331 1.00 87.06 191 VAL A N 1
ATOM 1444 C CA . VAL A 1 191 ? 15.892 -2.785 -17.092 1.00 87.06 191 VAL A CA 1
ATOM 1445 C C . VAL A 1 191 ? 16.852 -2.037 -16.183 1.00 87.06 191 VAL A C 1
ATOM 1447 O O . VAL A 1 191 ? 17.020 -2.378 -15.027 1.00 87.06 191 VAL A O 1
ATOM 1450 N N . ILE A 1 192 ? 17.402 -0.934 -16.683 1.00 87.38 192 ILE A N 1
ATOM 1451 C CA . ILE A 1 192 ? 18.274 -0.068 -15.891 1.00 87.38 192 ILE A CA 1
ATOM 1452 C C . ILE A 1 192 ? 17.419 0.922 -15.099 1.00 87.38 192 ILE A C 1
ATOM 1454 O O . ILE A 1 192 ? 16.701 1.749 -15.674 1.00 87.38 192 ILE A O 1
ATOM 1458 N N . THR A 1 193 ? 17.518 0.849 -13.776 1.00 81.69 193 THR A N 1
ATOM 1459 C CA . THR A 1 193 ? 16.814 1.727 -12.828 1.00 81.69 193 THR A CA 1
ATOM 1460 C C . THR A 1 193 ? 17.616 2.981 -12.482 1.00 81.69 193 THR A C 1
ATOM 1462 O O . THR A 1 193 ? 18.836 3.037 -12.658 1.00 81.69 193 THR A O 1
ATOM 1465 N N . GLU A 1 194 ? 16.961 4.004 -11.924 1.00 77.56 194 GLU A N 1
ATOM 1466 C CA . GLU A 1 194 ? 17.681 5.205 -11.467 1.00 77.56 194 GLU A CA 1
ATOM 1467 C C . GLU A 1 194 ? 18.664 4.890 -10.330 1.00 77.56 194 GLU A C 1
ATOM 1469 O O . GLU A 1 194 ? 19.747 5.476 -10.238 1.00 77.56 194 GLU A O 1
ATOM 1474 N N . ARG A 1 195 ? 18.319 3.910 -9.487 1.00 78.62 195 ARG A N 1
ATOM 1475 C CA . ARG A 1 195 ? 19.155 3.440 -8.373 1.00 78.62 195 ARG A CA 1
ATOM 1476 C C . ARG A 1 195 ? 20.464 2.824 -8.853 1.00 78.62 195 ARG A C 1
ATOM 1478 O O . ARG A 1 195 ? 21.498 3.000 -8.210 1.00 78.62 195 ARG A O 1
ATOM 1485 N N . GLU A 1 196 ? 20.428 2.116 -9.972 1.00 85.88 196 GLU A N 1
ATOM 1486 C CA . GLU A 1 196 ? 21.604 1.495 -10.581 1.00 85.88 196 GLU A CA 1
ATOM 1487 C C . GLU A 1 196 ? 22.506 2.501 -11.287 1.00 85.88 196 GLU A C 1
ATOM 1489 O O . GLU A 1 196 ? 23.721 2.325 -11.341 1.00 85.88 196 GLU A O 1
ATOM 1494 N N . LEU A 1 197 ? 21.938 3.612 -11.756 1.00 86.12 197 LEU A N 1
ATOM 1495 C CA . LEU A 1 197 ? 22.708 4.699 -12.354 1.00 86.12 197 LEU A CA 1
ATOM 1496 C C . LEU A 1 197 ? 23.514 5.509 -11.323 1.00 86.12 197 LEU A C 1
ATOM 1498 O O . LEU A 1 197 ? 24.359 6.322 -11.711 1.00 86.12 197 LEU A O 1
ATOM 1502 N N . ILE A 1 198 ? 23.329 5.285 -10.015 1.00 83.94 198 ILE A N 1
ATOM 1503 C CA . ILE A 1 198 ? 24.123 5.951 -8.974 1.00 83.94 198 ILE A CA 1
ATOM 1504 C C . ILE A 1 198 ? 25.608 5.594 -9.137 1.00 83.94 198 ILE A C 1
ATOM 1506 O O . ILE A 1 198 ? 26.056 4.485 -8.858 1.00 83.94 198 ILE A O 1
ATOM 1510 N N . GLY A 1 199 ? 26.406 6.589 -9.533 1.00 82.81 199 GLY A N 1
ATOM 1511 C CA . GLY A 1 199 ? 27.845 6.433 -9.768 1.00 82.81 199 GLY A CA 1
ATOM 1512 C C . GLY A 1 199 ? 28.225 6.120 -11.219 1.00 82.81 199 GLY A C 1
ATOM 1513 O O . GLY A 1 199 ? 29.421 6.050 -11.515 1.00 82.81 199 GLY A O 1
ATOM 1514 N N . VAL A 1 200 ? 27.249 5.996 -12.124 1.00 86.75 200 VAL A N 1
ATOM 1515 C CA . VAL A 1 200 ? 27.455 5.920 -13.575 1.00 86.75 200 VAL A CA 1
ATOM 1516 C C . VAL A 1 200 ? 27.474 7.336 -14.162 1.00 86.75 200 VAL A C 1
ATOM 1518 O O . VAL A 1 200 ? 26.588 8.148 -13.910 1.00 86.75 200 VAL A O 1
ATOM 1521 N N . ASP A 1 201 ? 28.497 7.652 -14.958 1.00 89.25 201 ASP A N 1
ATOM 1522 C CA . ASP A 1 201 ? 28.615 8.948 -15.638 1.00 89.25 201 ASP A CA 1
ATOM 1523 C C . ASP A 1 201 ? 27.807 8.930 -16.949 1.00 89.25 201 ASP A C 1
ATOM 1525 O O . ASP A 1 201 ? 28.320 8.573 -18.014 1.00 89.25 201 ASP A O 1
ATOM 1529 N N . VAL A 1 202 ? 26.512 9.252 -16.847 1.00 90.06 202 VAL A N 1
ATOM 1530 C CA . VAL A 1 202 ? 25.568 9.253 -17.982 1.00 90.06 202 VAL A CA 1
ATOM 1531 C C . VAL A 1 202 ? 25.960 10.284 -19.045 1.00 90.06 202 VAL A C 1
ATOM 1533 O O . VAL A 1 202 ? 25.901 9.983 -20.237 1.00 90.06 202 VAL A O 1
ATOM 1536 N N . GLU A 1 203 ? 26.452 11.457 -18.634 1.00 91.19 203 GLU A N 1
ATOM 1537 C CA . GLU A 1 203 ? 26.924 12.500 -19.555 1.00 91.19 203 GLU A CA 1
ATOM 1538 C C . GLU A 1 203 ? 28.117 11.991 -20.381 1.00 91.19 203 GLU A C 1
ATOM 1540 O O . GLU A 1 203 ? 28.146 12.137 -21.604 1.00 91.19 203 GLU A O 1
ATOM 1545 N N . LEU A 1 204 ? 29.067 11.291 -19.748 1.00 91.25 204 LEU A N 1
ATOM 1546 C CA . LEU A 1 204 ? 30.189 10.659 -20.445 1.00 91.25 204 LEU A CA 1
ATOM 1547 C C . LEU A 1 204 ? 29.745 9.571 -21.432 1.00 91.25 204 LEU A C 1
ATOM 1549 O O . LEU A 1 204 ? 30.366 9.437 -22.495 1.00 91.25 204 LEU A O 1
ATOM 1553 N N . LEU A 1 205 ? 28.727 8.772 -21.090 1.00 91.62 205 LEU A N 1
ATOM 1554 C CA . LEU A 1 205 ? 28.175 7.754 -21.991 1.00 91.62 205 LEU A CA 1
ATOM 1555 C C . LEU A 1 205 ? 27.644 8.416 -23.267 1.00 91.62 205 LEU A C 1
ATOM 1557 O O . LEU A 1 205 ? 28.099 8.078 -24.368 1.00 91.62 205 LEU A O 1
ATOM 1561 N N . GLU A 1 206 ? 26.785 9.423 -23.117 1.00 91.88 206 GLU A N 1
ATOM 1562 C CA . GLU A 1 206 ? 26.175 10.149 -24.232 1.00 91.88 206 GLU A CA 1
ATOM 1563 C C . GLU A 1 206 ? 27.230 10.882 -25.082 1.00 91.88 206 GLU A C 1
ATOM 1565 O O . GLU A 1 206 ? 27.245 10.792 -26.324 1.00 91.88 206 GLU A O 1
ATOM 1570 N N . ASP A 1 207 ? 28.189 11.546 -24.429 1.00 91.25 207 ASP A N 1
ATOM 1571 C CA . ASP A 1 207 ? 29.301 12.241 -25.078 1.00 91.25 207 ASP A CA 1
ATOM 1572 C C . ASP A 1 207 ? 30.120 11.298 -25.956 1.00 91.25 207 ASP A C 1
ATOM 1574 O O . ASP A 1 207 ? 30.519 11.660 -27.071 1.00 91.25 207 ASP A O 1
ATOM 1578 N N . ARG A 1 208 ? 30.322 10.062 -25.493 1.00 90.00 208 ARG A N 1
ATOM 1579 C CA . ARG A 1 208 ? 31.054 9.023 -26.224 1.00 90.00 208 ARG A CA 1
ATOM 1580 C C . ARG A 1 208 ? 30.191 8.198 -27.170 1.00 90.00 208 ARG A C 1
ATOM 1582 O O . ARG A 1 208 ? 30.739 7.368 -27.893 1.00 90.00 208 ARG A O 1
ATOM 1589 N N . GLY A 1 209 ? 28.898 8.494 -27.259 1.00 90.88 209 GLY A N 1
ATOM 1590 C CA . GLY A 1 209 ? 27.987 7.901 -28.230 1.00 90.88 209 GLY A CA 1
ATOM 1591 C C . GLY A 1 209 ? 27.355 6.592 -27.786 1.00 90.88 209 GLY A C 1
ATOM 1592 O O . GLY A 1 209 ? 27.095 5.756 -28.644 1.00 90.88 209 GLY A O 1
ATOM 1593 N N . VAL A 1 210 ? 27.137 6.416 -26.487 1.00 92.38 210 VAL A N 1
ATOM 1594 C CA . VAL A 1 210 ? 26.284 5.367 -25.923 1.00 92.38 210 VAL A CA 1
ATOM 1595 C C . VAL A 1 210 ? 25.088 6.058 -25.286 1.00 92.38 210 VAL A C 1
ATOM 1597 O O . VAL A 1 210 ? 25.257 6.851 -24.366 1.00 92.38 210 VAL A O 1
ATOM 1600 N N . THR A 1 211 ? 23.898 5.781 -25.791 1.00 91.44 211 THR A N 1
ATOM 1601 C CA . THR A 1 211 ? 22.632 6.263 -25.230 1.00 91.44 211 THR A CA 1
ATOM 1602 C C . THR A 1 211 ? 21.769 5.066 -24.883 1.00 91.44 211 THR A C 1
ATOM 1604 O O . THR A 1 211 ? 22.009 3.964 -25.375 1.00 91.44 211 THR A O 1
ATOM 1607 N N . PHE A 1 212 ? 20.792 5.254 -24.011 1.00 89.69 212 PHE A N 1
ATOM 1608 C CA . PHE A 1 212 ? 19.862 4.197 -23.658 1.00 89.69 212 PHE A CA 1
ATOM 1609 C C . PHE A 1 212 ? 18.501 4.788 -23.324 1.00 89.69 212 PHE A C 1
ATOM 1611 O O . PHE A 1 212 ? 18.414 5.917 -22.845 1.00 89.69 212 PHE A O 1
ATOM 1618 N N . GLU A 1 213 ? 17.455 4.018 -23.580 1.00 84.19 213 GLU A N 1
ATOM 1619 C CA . GLU A 1 213 ? 16.077 4.399 -23.287 1.00 84.19 213 GLU A CA 1
ATOM 1620 C C . GLU A 1 213 ? 15.272 3.179 -22.845 1.00 84.19 213 GLU A C 1
ATOM 1622 O O . GLU A 1 213 ? 15.553 2.050 -23.257 1.00 84.19 213 GLU A O 1
ATOM 1627 N N . LYS A 1 214 ? 14.288 3.391 -21.969 1.00 79.19 214 LYS A N 1
ATOM 1628 C CA . LYS A 1 214 ? 13.365 2.334 -21.556 1.00 79.19 214 LYS A CA 1
ATOM 1629 C C . LYS A 1 214 ? 12.280 2.207 -22.621 1.00 79.19 214 LYS A C 1
ATOM 1631 O O . LYS A 1 214 ? 11.639 3.193 -22.957 1.00 79.19 214 LYS A O 1
ATOM 1636 N N . ARG A 1 215 ? 12.049 0.995 -23.122 1.00 79.62 215 ARG A N 1
ATOM 1637 C CA . ARG A 1 215 ? 10.946 0.670 -24.033 1.00 79.62 215 ARG A CA 1
ATOM 1638 C C . ARG A 1 215 ? 10.026 -0.369 -23.398 1.00 79.62 215 ARG A C 1
ATOM 1640 O O . ARG A 1 215 ? 10.476 -1.227 -22.642 1.00 79.62 215 ARG A O 1
ATOM 1647 N N . ARG A 1 216 ? 8.734 -0.318 -23.740 1.00 79.00 216 ARG A N 1
ATOM 1648 C CA . ARG A 1 216 ? 7.686 -1.189 -23.178 1.00 79.00 216 ARG A CA 1
ATOM 1649 C C . ARG A 1 216 ? 6.899 -1.909 -24.269 1.00 79.00 216 ARG A C 1
ATOM 1651 O O . ARG A 1 216 ? 6.399 -1.272 -25.202 1.00 79.00 216 ARG A O 1
ATOM 1658 N N . SER A 1 217 ? 6.758 -3.223 -24.116 1.00 82.88 217 SER A N 1
ATOM 1659 C CA . SER A 1 217 ? 5.772 -4.055 -24.821 1.00 82.88 217 SER A CA 1
ATOM 1660 C C . SER A 1 217 ? 4.759 -4.581 -23.813 1.00 82.88 217 SER A C 1
ATOM 1662 O O . SER A 1 217 ? 5.098 -4.758 -22.646 1.00 82.88 217 SER A O 1
ATOM 1664 N N . TRP A 1 218 ? 3.525 -4.835 -24.236 1.00 84.00 218 TRP A N 1
ATOM 1665 C CA . TRP A 1 218 ? 2.486 -5.293 -23.313 1.00 84.00 218 TRP A CA 1
ATOM 1666 C C . TRP A 1 218 ? 1.369 -6.061 -24.024 1.00 84.00 218 TRP A C 1
ATOM 1668 O O . TRP A 1 218 ? 1.190 -5.945 -25.240 1.00 84.00 218 TRP A O 1
ATOM 1678 N N . HIS A 1 219 ? 0.608 -6.836 -23.254 1.00 87.94 219 HIS A N 1
ATOM 1679 C CA . HIS A 1 219 ? -0.603 -7.545 -23.661 1.00 87.94 219 HIS A CA 1
ATOM 1680 C C . HIS A 1 219 ? -1.706 -7.278 -22.627 1.00 87.94 219 HIS A C 1
ATOM 1682 O O . HIS A 1 219 ? -1.518 -7.530 -21.443 1.00 87.94 219 HIS A O 1
ATOM 1688 N N . LEU A 1 220 ? -2.847 -6.757 -23.075 1.00 84.31 220 LEU A N 1
ATOM 1689 C CA . LEU A 1 220 ? -4.026 -6.461 -22.269 1.00 84.31 220 LEU A CA 1
ATOM 1690 C C . LEU A 1 220 ? -5.223 -7.291 -22.735 1.00 84.31 220 LEU A C 1
ATOM 1692 O O . LEU A 1 220 ? -5.525 -7.352 -23.930 1.00 84.31 220 LEU A O 1
ATOM 1696 N N . ARG A 1 221 ? -5.950 -7.868 -21.780 1.00 89.75 221 ARG A N 1
ATOM 1697 C CA . ARG A 1 221 ? -7.299 -8.398 -21.972 1.00 89.75 221 ARG A CA 1
ATOM 1698 C C . ARG A 1 221 ? -8.258 -7.694 -21.033 1.00 89.75 221 ARG A C 1
ATOM 1700 O O . ARG A 1 221 ? -8.001 -7.593 -19.841 1.00 89.75 221 ARG A O 1
ATOM 1707 N N . ALA A 1 222 ? -9.385 -7.237 -21.564 1.00 86.69 222 ALA A N 1
ATOM 1708 C CA . ALA A 1 222 ? -10.445 -6.658 -20.754 1.00 86.69 222 ALA A CA 1
ATOM 1709 C C . ALA A 1 222 ? -11.805 -7.229 -21.143 1.00 86.69 222 ALA A C 1
ATOM 1711 O O . ALA A 1 222 ? -12.146 -7.326 -22.326 1.00 86.69 222 ALA A O 1
ATOM 1712 N N . TRP A 1 223 ? -12.592 -7.597 -20.139 1.00 92.44 223 TRP A N 1
ATOM 1713 C CA . TRP A 1 223 ? -13.971 -8.031 -20.300 1.00 92.44 223 TRP A CA 1
ATOM 1714 C C . TRP A 1 223 ? -14.853 -7.281 -19.307 1.00 92.44 223 TRP A C 1
ATOM 1716 O O . TRP A 1 223 ? -14.839 -7.548 -18.108 1.00 92.44 223 TRP A O 1
ATOM 1726 N N . LEU A 1 224 ? -15.631 -6.341 -19.840 1.00 89.62 224 LEU A N 1
ATOM 1727 C CA . LEU A 1 224 ? -16.555 -5.485 -19.101 1.00 89.62 224 LEU A CA 1
ATOM 1728 C C . LEU A 1 224 ? -17.978 -5.746 -19.627 1.00 89.62 224 LEU A C 1
ATOM 1730 O O . LEU A 1 224 ? -18.429 -5.073 -20.556 1.00 89.62 224 LEU A O 1
ATOM 1734 N N . PRO A 1 225 ? -18.656 -6.793 -19.132 1.00 92.50 225 PRO A N 1
ATOM 1735 C CA . PRO A 1 225 ? -20.036 -7.103 -19.469 1.00 92.50 225 PRO A CA 1
ATOM 1736 C C . PRO A 1 225 ? -21.023 -6.144 -18.793 1.00 92.50 225 PRO A C 1
ATOM 1738 O O . PRO A 1 225 ? -20.780 -5.659 -17.689 1.00 92.50 225 PRO A O 1
ATOM 1741 N N . GLN A 1 226 ? -22.188 -5.964 -19.414 1.00 90.75 226 GLN A N 1
ATOM 1742 C CA . GLN A 1 226 ? -23.309 -5.178 -18.886 1.00 90.75 226 GLN A CA 1
ATOM 1743 C C . GLN A 1 226 ? -22.910 -3.765 -18.433 1.00 90.75 226 GLN A C 1
ATOM 1745 O O . GLN A 1 226 ? -23.358 -3.288 -17.389 1.00 90.75 226 GLN A O 1
ATOM 1750 N N . LEU A 1 227 ? -22.100 -3.064 -19.230 1.00 89.19 227 LEU A N 1
ATOM 1751 C CA . LEU A 1 227 ? -21.962 -1.619 -19.066 1.00 89.19 227 LEU A CA 1
ATOM 1752 C C . LEU A 1 227 ? -23.340 -0.958 -19.226 1.00 89.19 227 LEU A C 1
ATOM 1754 O O . LEU A 1 227 ? -24.163 -1.448 -20.011 1.00 89.19 227 LEU A O 1
ATOM 1758 N N . PRO A 1 228 ? -23.635 0.103 -18.457 1.00 88.44 228 PRO A N 1
ATOM 1759 C CA . PRO A 1 228 ? -24.999 0.594 -18.322 1.00 88.44 228 PRO A CA 1
ATOM 1760 C C . PRO A 1 228 ? -25.585 1.182 -19.608 1.00 88.44 228 PRO A C 1
ATOM 1762 O O . PRO A 1 228 ? -24.877 1.614 -20.517 1.00 88.44 228 PRO A O 1
ATOM 1765 N N . SER A 1 229 ? -26.919 1.255 -19.628 1.00 83.25 229 SER A N 1
ATOM 1766 C CA . SER A 1 229 ? -27.719 1.938 -20.651 1.00 83.25 229 SER A CA 1
ATOM 1767 C C . SER A 1 229 ? -27.843 3.456 -20.438 1.00 83.25 229 SER A C 1
ATOM 1769 O O . SER A 1 229 ? -28.771 4.056 -20.973 1.00 83.25 229 SER A O 1
ATOM 1771 N N . GLY A 1 230 ? -26.990 4.047 -19.599 1.00 82.00 230 GLY A N 1
ATOM 1772 C CA . GLY A 1 230 ? -27.021 5.451 -19.189 1.00 82.00 230 GLY A CA 1
ATOM 1773 C C . GLY A 1 230 ? -25.709 6.166 -19.507 1.00 82.00 230 GLY A C 1
ATOM 1774 O O . GLY A 1 230 ? -25.057 5.868 -20.514 1.00 82.00 230 GLY A O 1
ATOM 1775 N N . LYS A 1 231 ? -25.333 7.121 -18.651 1.00 85.81 231 LYS A N 1
ATOM 1776 C CA . LYS A 1 231 ? -24.036 7.795 -18.725 1.00 85.81 231 LYS A CA 1
ATOM 1777 C C . LYS A 1 231 ? -22.914 6.895 -18.197 1.00 85.81 231 LYS A C 1
ATOM 1779 O O . LYS A 1 231 ? -23.068 6.231 -17.174 1.00 85.81 231 LYS A O 1
ATOM 1784 N N . ILE A 1 232 ? -21.797 6.883 -18.912 1.00 83.75 232 ILE A N 1
ATOM 1785 C CA . ILE A 1 232 ? -20.552 6.201 -18.569 1.00 83.75 232 ILE A CA 1
ATOM 1786 C C . ILE A 1 232 ? -19.443 7.228 -18.723 1.00 83.75 232 ILE A C 1
ATOM 1788 O O . ILE A 1 232 ? -19.142 7.630 -19.843 1.00 83.75 232 ILE A O 1
ATOM 1792 N N . GLU A 1 233 ? -18.825 7.618 -17.618 1.00 82.00 233 GLU A N 1
ATOM 1793 C CA . GLU A 1 233 ? -17.587 8.391 -17.611 1.00 82.00 233 GLU A CA 1
ATOM 1794 C C . GLU A 1 233 ? -16.510 7.539 -16.955 1.00 82.00 233 GLU A C 1
ATOM 1796 O O . GLU A 1 233 ? -16.667 7.103 -15.818 1.00 82.00 233 GLU A O 1
ATOM 1801 N N . LEU A 1 234 ? -15.429 7.277 -17.677 1.00 77.50 234 LEU A N 1
ATOM 1802 C CA . LEU A 1 234 ? -14.249 6.593 -17.164 1.00 77.50 234 LEU A CA 1
ATOM 1803 C C . LEU A 1 234 ? -13.038 7.416 -17.565 1.00 77.50 234 LEU A C 1
ATOM 1805 O O . LEU A 1 234 ? -12.731 7.499 -18.753 1.00 77.50 234 LEU A O 1
ATOM 1809 N N . THR A 1 235 ? -12.346 7.991 -16.594 1.00 69.94 235 THR A N 1
ATOM 1810 C CA . THR A 1 235 ? -11.170 8.823 -16.828 1.00 69.94 235 THR A CA 1
ATOM 1811 C C . THR A 1 235 ? -9.996 8.296 -16.021 1.00 69.94 235 THR A C 1
ATOM 1813 O O . THR A 1 235 ? -10.136 7.920 -14.860 1.00 69.94 235 THR A O 1
ATOM 1816 N N . TYR A 1 236 ? -8.827 8.283 -16.643 1.00 67.94 236 TYR A N 1
ATOM 1817 C CA . TYR A 1 236 ? -7.551 8.056 -15.984 1.00 67.94 236 TYR A CA 1
ATOM 1818 C C . TYR A 1 236 ? -6.624 9.211 -16.329 1.00 67.94 236 TYR A C 1
ATOM 1820 O O . TYR A 1 236 ? -6.480 9.557 -17.500 1.00 67.94 236 TYR A O 1
ATOM 1828 N N . GLU A 1 237 ? -5.975 9.772 -15.325 1.00 66.62 237 GLU A N 1
ATOM 1829 C CA . GLU A 1 237 ? -4.973 10.811 -15.481 1.00 66.62 237 GLU A CA 1
ATOM 1830 C C . GLU A 1 237 ? -3.708 10.417 -14.724 1.00 66.62 237 GLU A C 1
ATOM 1832 O O . GLU A 1 237 ? -3.756 9.890 -13.615 1.00 66.62 237 GLU A O 1
ATOM 1837 N N . PHE A 1 238 ? -2.567 10.665 -15.348 1.00 65.19 238 PHE A N 1
ATOM 1838 C CA . PHE A 1 238 ? -1.256 10.574 -14.744 1.00 65.19 238 PHE A CA 1
ATOM 1839 C C . PHE A 1 238 ? -0.559 11.919 -14.894 1.00 65.19 238 PHE A C 1
ATOM 1841 O O . PHE A 1 238 ? -0.550 12.501 -15.980 1.00 65.19 238 PHE A O 1
ATOM 1848 N N . SER A 1 239 ? 0.056 12.383 -13.816 1.00 68.69 239 SER A N 1
ATOM 1849 C CA . SER A 1 239 ? 0.834 13.612 -13.800 1.00 68.69 239 SER A CA 1
ATOM 1850 C C . SER A 1 239 ? 2.013 13.507 -12.835 1.00 68.69 239 SER A C 1
ATOM 1852 O O . SER A 1 239 ? 2.030 12.695 -11.903 1.00 68.69 239 SER A O 1
ATOM 1854 N N . LEU A 1 240 ? 3.020 14.350 -13.059 1.00 68.50 240 LEU A N 1
ATOM 1855 C CA . LEU A 1 240 ? 4.108 14.572 -12.106 1.00 68.50 240 LEU A CA 1
ATOM 1856 C C . LEU A 1 240 ? 3.875 15.887 -11.355 1.00 68.50 240 LEU A C 1
ATOM 1858 O O . LEU A 1 240 ? 4.301 16.958 -11.790 1.00 68.50 240 LEU A O 1
ATOM 1862 N N . GLU A 1 241 ? 3.214 15.816 -10.202 1.00 76.94 241 GLU A N 1
ATOM 1863 C CA . GLU A 1 241 ? 2.994 16.978 -9.337 1.00 76.94 241 GLU A CA 1
ATOM 1864 C C . GLU A 1 241 ? 4.168 17.127 -8.362 1.00 76.94 241 GLU A C 1
ATOM 1866 O O . GLU A 1 241 ? 4.369 16.280 -7.499 1.00 76.94 241 GLU A O 1
ATOM 1871 N N . ASP A 1 242 ? 4.972 18.189 -8.491 1.00 81.56 242 ASP A N 1
ATOM 1872 C CA . ASP A 1 242 ? 6.160 18.418 -7.645 1.00 81.56 242 ASP A CA 1
ATOM 1873 C C . ASP A 1 242 ? 7.135 17.211 -7.604 1.00 81.56 242 ASP A C 1
ATOM 1875 O O . ASP A 1 242 ? 7.667 16.859 -6.549 1.00 81.56 242 ASP A O 1
ATOM 1879 N N . ASP A 1 243 ? 7.366 16.572 -8.759 1.00 74.44 243 ASP A N 1
ATOM 1880 C CA . ASP A 1 243 ? 8.160 15.338 -8.920 1.00 74.44 243 ASP A CA 1
ATOM 1881 C C . ASP A 1 243 ? 7.576 14.105 -8.188 1.00 74.44 243 ASP A C 1
ATOM 1883 O O . ASP A 1 243 ? 8.275 13.111 -7.978 1.00 74.44 243 ASP A O 1
ATOM 1887 N N . ILE A 1 244 ? 6.298 14.145 -7.794 1.00 75.06 244 ILE A N 1
ATOM 1888 C CA . ILE A 1 244 ? 5.566 13.025 -7.192 1.00 75.06 244 ILE A CA 1
ATOM 1889 C C . ILE A 1 244 ? 4.606 12.440 -8.241 1.00 75.06 244 ILE A C 1
ATOM 1891 O O . ILE A 1 244 ? 3.642 13.108 -8.631 1.00 75.06 244 ILE A O 1
ATOM 1895 N N . PRO A 1 245 ? 4.830 11.187 -8.684 1.00 68.56 245 PRO A N 1
ATOM 1896 C CA . PRO A 1 245 ? 3.879 10.438 -9.498 1.00 68.56 245 PRO A CA 1
ATOM 1897 C C . PRO A 1 245 ? 2.482 10.437 -8.876 1.00 68.56 245 PRO A C 1
ATOM 1899 O O . PRO A 1 245 ? 2.290 9.934 -7.762 1.00 68.56 245 PRO A O 1
ATOM 1902 N N . THR A 1 246 ? 1.527 11.003 -9.609 1.00 69.31 246 THR A N 1
ATOM 1903 C CA . THR A 1 246 ? 0.126 11.125 -9.212 1.00 69.31 246 THR A CA 1
ATOM 1904 C C . THR A 1 246 ? -0.752 10.463 -10.262 1.00 69.31 246 THR A C 1
ATOM 1906 O O . THR A 1 246 ? -0.658 10.767 -11.448 1.00 69.31 246 THR A O 1
ATOM 1909 N N . TYR A 1 247 ? -1.605 9.548 -9.814 1.00 71.31 247 TYR A N 1
ATOM 1910 C CA . TYR A 1 247 ? -2.550 8.812 -10.644 1.00 71.31 247 TYR A CA 1
ATOM 1911 C C . TYR A 1 247 ? -3.959 9.135 -10.170 1.00 71.31 247 TYR A C 1
ATOM 1913 O O . TYR A 1 247 ? -4.263 8.949 -8.993 1.00 71.31 247 TYR A O 1
ATOM 1921 N N . ILE A 1 248 ? -4.819 9.605 -11.062 1.00 69.19 248 ILE A N 1
ATOM 1922 C CA . ILE A 1 248 ? -6.210 9.931 -10.764 1.00 69.19 248 ILE A CA 1
ATOM 1923 C C . ILE A 1 248 ? -7.096 9.022 -11.606 1.00 69.19 248 ILE A C 1
ATOM 1925 O O . ILE A 1 248 ? -6.947 8.934 -12.822 1.00 69.19 248 ILE A O 1
ATOM 1929 N N . PHE A 1 249 ? -8.021 8.338 -10.951 1.00 71.88 249 PHE A N 1
ATOM 1930 C CA . PHE A 1 249 ? -9.041 7.515 -11.573 1.00 71.88 249 PHE A CA 1
ATOM 1931 C C . PHE A 1 249 ? -10.408 8.088 -11.235 1.00 71.88 249 PHE A C 1
ATOM 1933 O O . PHE A 1 249 ? -10.737 8.275 -10.067 1.00 71.88 249 PHE A O 1
ATOM 1940 N N . HIS A 1 250 ? -11.210 8.329 -12.261 1.00 79.06 250 HIS A N 1
ATOM 1941 C CA . HIS A 1 250 ? -12.583 8.771 -12.119 1.00 79.06 250 HIS A CA 1
ATOM 1942 C C . HIS A 1 250 ? -13.503 7.804 -12.852 1.00 79.06 250 HIS A C 1
ATOM 1944 O O . HIS A 1 250 ? -13.281 7.477 -14.017 1.00 79.06 250 HIS A O 1
ATOM 1950 N N . MET A 1 251 ? -14.556 7.367 -12.182 1.00 85.50 251 MET A N 1
ATOM 1951 C CA . MET A 1 251 ? -15.591 6.520 -12.743 1.00 85.50 251 MET A CA 1
ATOM 1952 C C . MET A 1 251 ? -16.955 7.023 -12.303 1.00 85.50 251 MET A C 1
ATOM 1954 O O . MET A 1 251 ? -17.208 7.211 -11.118 1.00 85.50 251 MET A O 1
ATOM 1958 N N . ASN A 1 252 ? -17.851 7.167 -13.268 1.00 90.75 252 ASN A N 1
ATOM 1959 C CA . ASN A 1 252 ? -19.251 7.463 -13.044 1.00 90.75 252 ASN A CA 1
ATOM 1960 C C . ASN A 1 252 ? -20.095 6.606 -13.994 1.00 90.75 252 ASN A C 1
ATOM 1962 O O . ASN A 1 252 ? -19.990 6.721 -15.215 1.00 90.75 252 ASN A O 1
ATOM 1966 N N . LEU A 1 253 ? -20.907 5.718 -13.434 1.00 91.19 253 LEU A N 1
ATOM 1967 C CA . LEU A 1 253 ? -21.767 4.792 -14.160 1.00 91.19 253 LEU A CA 1
ATOM 1968 C C . LEU A 1 253 ? -23.206 4.993 -13.688 1.00 91.19 253 LEU A C 1
ATOM 1970 O O . LEU A 1 253 ? -23.525 4.659 -12.552 1.00 91.19 253 LEU A O 1
ATOM 1974 N N . GLU A 1 254 ? -24.088 5.493 -14.547 1.00 93.00 254 GLU A N 1
ATOM 1975 C CA . GLU A 1 254 ? -25.512 5.653 -14.220 1.00 93.00 254 GLU A CA 1
ATOM 1976 C C . GLU A 1 254 ? -26.303 4.381 -14.555 1.00 93.00 254 GLU A C 1
ATOM 1978 O O . GLU A 1 254 ? -26.138 3.812 -15.630 1.00 93.00 254 GLU A O 1
ATOM 1983 N N . GLU A 1 255 ? -27.206 3.946 -13.673 1.00 91.12 255 GLU A N 1
ATOM 1984 C CA . GLU A 1 255 ? -28.065 2.760 -13.852 1.00 91.12 255 GLU A CA 1
ATOM 1985 C C . GLU A 1 255 ? -27.312 1.428 -14.104 1.00 91.12 255 GLU A C 1
ATOM 1987 O O . GLU A 1 255 ? -27.838 0.495 -14.727 1.00 91.12 255 GLU A O 1
ATOM 1992 N N . TRP A 1 256 ? -26.099 1.267 -13.575 1.00 92.69 256 TRP A N 1
ATOM 1993 C CA . TRP A 1 256 ? -25.296 0.057 -13.748 1.00 92.69 256 TRP A CA 1
ATOM 1994 C C . TRP A 1 256 ? -25.861 -1.156 -13.013 1.00 92.69 256 TRP A C 1
ATOM 1996 O O . TRP A 1 256 ? -26.105 -1.149 -11.802 1.00 92.69 256 TRP A O 1
ATOM 2006 N N . LYS A 1 257 ? -26.049 -2.235 -13.779 1.00 93.00 257 LYS A N 1
ATOM 2007 C CA . LYS A 1 257 ? -26.374 -3.566 -13.279 1.00 93.00 257 LYS A CA 1
ATOM 2008 C C . LYS A 1 257 ? -25.159 -4.476 -13.516 1.00 93.00 257 LYS A C 1
ATOM 2010 O O . LYS A 1 257 ? -24.913 -4.834 -14.666 1.00 93.00 257 LYS A O 1
ATOM 2015 N N . PRO A 1 258 ? -24.410 -4.852 -12.468 1.00 91.88 258 PRO A N 1
ATOM 2016 C CA . PRO A 1 258 ? -23.218 -5.675 -12.619 1.00 91.88 258 PRO A CA 1
ATOM 2017 C C . PRO A 1 258 ? -23.581 -7.079 -13.116 1.00 91.88 258 PRO A C 1
ATOM 2019 O O . PRO A 1 258 ? -24.538 -7.697 -12.643 1.00 91.88 258 PRO A O 1
ATOM 2022 N N . ALA A 1 259 ? -22.793 -7.610 -14.053 1.00 92.44 259 ALA A N 1
ATOM 2023 C CA . ALA A 1 259 ? -23.013 -8.956 -14.588 1.00 92.44 259 ALA A CA 1
ATOM 2024 C C . ALA A 1 259 ? -22.465 -10.075 -13.686 1.00 92.44 259 ALA A C 1
ATOM 2026 O O . ALA A 1 259 ? -22.858 -11.232 -13.844 1.00 92.44 259 ALA A O 1
ATOM 2027 N N . GLN A 1 260 ? -21.510 -9.751 -12.811 1.00 93.94 260 GLN A N 1
ATOM 2028 C CA . GLN A 1 260 ? -20.855 -10.665 -11.873 1.00 93.94 260 GLN A CA 1
ATOM 2029 C C . GLN A 1 260 ? -20.693 -9.983 -10.515 1.00 93.94 260 GLN A C 1
ATOM 2031 O O . GLN A 1 260 ? -20.672 -8.757 -10.439 1.00 93.94 260 GLN A O 1
ATOM 2036 N N . GLU A 1 261 ? -20.540 -10.795 -9.473 1.00 94.50 261 GLU A N 1
ATOM 2037 C CA . GLU A 1 261 ? -20.353 -10.332 -8.092 1.00 94.50 261 GLU A CA 1
ATOM 2038 C C . GLU A 1 261 ? -18.927 -9.814 -7.839 1.00 94.50 261 GLU A C 1
ATOM 2040 O O . GLU A 1 261 ? -18.730 -8.974 -6.967 1.00 94.50 261 GLU A O 1
ATOM 2045 N N . CYS A 1 262 ? -17.952 -10.274 -8.633 1.00 93.62 262 CYS A N 1
ATOM 2046 C CA . CYS A 1 262 ? -16.530 -9.971 -8.471 1.00 93.62 262 CYS A CA 1
ATOM 2047 C C . CYS A 1 262 ? -16.004 -9.128 -9.635 1.00 93.62 262 CYS A C 1
ATOM 2049 O O . CYS A 1 262 ? -16.313 -9.436 -10.788 1.00 93.62 262 CYS A O 1
ATOM 2051 N N . PHE A 1 263 ? -15.144 -8.155 -9.359 1.00 87.25 263 PHE A N 1
ATOM 2052 C CA . PHE A 1 263 ? -14.383 -7.371 -10.330 1.00 87.25 263 PHE A CA 1
ATOM 2053 C C . PHE A 1 263 ? -12.881 -7.498 -10.044 1.00 87.25 263 PHE A C 1
ATOM 2055 O O . PHE A 1 263 ? -12.473 -7.478 -8.883 1.00 87.25 263 PHE A O 1
ATOM 2062 N N . TYR A 1 264 ? -12.073 -7.613 -11.099 1.00 88.12 264 TYR A N 1
ATOM 2063 C CA . TYR A 1 264 ? -10.628 -7.820 -11.031 1.00 88.12 264 TYR A CA 1
ATOM 2064 C C . TYR A 1 264 ? -9.874 -6.820 -11.907 1.00 88.12 264 TYR A C 1
ATOM 2066 O O . TYR A 1 264 ? -10.176 -6.657 -13.092 1.00 88.12 264 TYR A O 1
ATOM 2074 N N . LEU A 1 265 ? -8.842 -6.207 -11.343 1.00 80.81 265 LEU A N 1
ATOM 2075 C CA . LEU A 1 265 ? -7.874 -5.386 -12.055 1.00 80.81 265 LEU A CA 1
ATOM 2076 C C . LEU A 1 265 ? -6.476 -5.897 -11.714 1.00 80.81 265 LEU A C 1
ATOM 2078 O O . LEU A 1 265 ? -6.020 -5.746 -10.586 1.00 80.81 265 LEU A O 1
ATOM 2082 N N . THR A 1 266 ? -5.795 -6.477 -12.697 1.00 84.25 266 THR A N 1
ATOM 2083 C CA . THR A 1 266 ? -4.418 -6.952 -12.552 1.00 84.25 266 THR A CA 1
ATOM 2084 C C . THR A 1 266 ? -3.528 -6.294 -13.591 1.00 84.25 266 THR A C 1
ATOM 2086 O O . THR A 1 266 ? -3.880 -6.184 -14.765 1.00 84.25 266 THR A O 1
ATOM 2089 N N . MET A 1 267 ? -2.374 -5.814 -13.150 1.00 79.25 267 MET A N 1
ATOM 2090 C CA . MET A 1 267 ? -1.387 -5.148 -13.993 1.00 79.25 267 MET A CA 1
ATOM 2091 C C . MET A 1 267 ? -0.004 -5.578 -13.524 1.00 79.25 267 MET A C 1
ATOM 2093 O O . MET A 1 267 ? 0.337 -5.333 -12.373 1.00 79.25 267 MET A O 1
ATOM 2097 N N . ASP A 1 268 ? 0.792 -6.202 -14.382 1.00 84.12 268 ASP A N 1
ATOM 2098 C CA . ASP A 1 268 ? 2.143 -6.651 -14.038 1.00 84.12 268 ASP A CA 1
ATOM 2099 C C . ASP A 1 268 ? 3.193 -6.108 -15.010 1.00 84.12 268 ASP A C 1
ATOM 2101 O O . ASP A 1 268 ? 2.940 -5.977 -16.209 1.00 84.12 268 ASP A O 1
ATOM 2105 N N . GLY A 1 269 ? 4.377 -5.792 -14.483 1.00 73.12 269 GLY A N 1
ATOM 2106 C CA . GLY A 1 269 ? 5.555 -5.405 -15.262 1.00 73.12 269 GLY A CA 1
ATOM 2107 C C . GLY A 1 269 ? 5.571 -3.972 -15.807 1.00 73.12 269 GLY A C 1
ATOM 2108 O O . GLY A 1 269 ? 6.365 -3.669 -16.700 1.00 73.12 269 GLY A O 1
ATOM 2109 N N . ILE A 1 270 ? 4.721 -3.081 -15.292 1.00 70.81 270 ILE A N 1
ATOM 2110 C CA . ILE A 1 270 ? 4.735 -1.645 -15.620 1.00 70.81 270 ILE A CA 1
ATOM 2111 C C . ILE A 1 270 ? 5.625 -0.933 -14.609 1.00 70.81 270 ILE A C 1
ATOM 2113 O O . ILE A 1 270 ? 5.347 -1.009 -13.419 1.00 70.81 270 ILE A O 1
ATOM 2117 N N . GLU A 1 271 ? 6.676 -0.249 -15.062 1.00 68.81 271 GLU A N 1
ATOM 2118 C CA . GLU A 1 271 ? 7.637 0.457 -14.197 1.00 68.81 271 GLU A CA 1
ATOM 2119 C C . GLU A 1 271 ? 8.175 -0.429 -13.069 1.00 68.81 271 GLU A C 1
ATOM 2121 O O . GLU A 1 271 ? 8.204 -0.041 -11.901 1.00 68.81 271 GLU A O 1
ATOM 2126 N N . LEU A 1 272 ? 8.521 -1.676 -13.408 1.00 74.69 272 LEU A N 1
ATOM 2127 C CA . LEU A 1 272 ? 8.945 -2.696 -12.440 1.00 74.69 272 LEU A CA 1
ATOM 2128 C C . LEU A 1 272 ? 7.967 -2.866 -11.262 1.00 74.69 272 LEU A C 1
ATOM 2130 O O . LEU A 1 272 ? 8.362 -3.236 -10.157 1.00 74.69 272 LEU A O 1
ATOM 2134 N N . SER A 1 273 ? 6.685 -2.605 -11.499 1.00 74.62 273 SER A N 1
ATOM 2135 C CA . SER A 1 273 ? 5.634 -2.669 -10.498 1.00 74.62 273 SER A CA 1
ATOM 2136 C C . SER A 1 273 ? 4.519 -3.621 -10.923 1.00 74.62 273 SER A C 1
ATOM 2138 O O . SER A 1 273 ? 4.290 -3.870 -12.109 1.00 74.62 273 SER A O 1
ATOM 2140 N N . SER A 1 274 ? 3.813 -4.150 -9.927 1.00 79.19 274 SER A N 1
ATOM 2141 C CA . SER A 1 274 ? 2.659 -5.030 -10.098 1.00 79.19 274 SER A CA 1
ATOM 2142 C C . SER A 1 274 ? 1.507 -4.559 -9.216 1.00 79.19 274 SER A C 1
ATOM 2144 O O . SER A 1 274 ? 1.724 -4.265 -8.038 1.00 79.19 274 SER A O 1
ATOM 2146 N N . THR A 1 275 ? 0.290 -4.567 -9.740 1.00 78.75 275 THR A N 1
ATOM 2147 C CA . THR A 1 275 ? -0.946 -4.245 -9.025 1.00 78.75 275 THR A CA 1
ATOM 2148 C C . THR A 1 275 ? -1.952 -5.373 -9.198 1.00 78.75 275 THR A C 1
ATOM 2150 O O . THR A 1 275 ? -2.168 -5.851 -10.309 1.00 78.75 275 THR A O 1
ATOM 2153 N N . ASP A 1 276 ? -2.587 -5.769 -8.105 1.00 84.62 276 ASP A N 1
ATOM 2154 C CA . ASP A 1 276 ? -3.744 -6.657 -8.077 1.00 84.62 276 ASP A CA 1
ATOM 2155 C C . ASP A 1 276 ? -4.828 -5.976 -7.243 1.00 84.62 276 ASP A C 1
ATOM 2157 O O . ASP A 1 276 ? -4.554 -5.509 -6.138 1.00 84.62 276 ASP A O 1
ATOM 2161 N N . LEU A 1 277 ? -6.035 -5.874 -7.780 1.00 82.38 277 LEU A N 1
ATOM 2162 C CA . LEU A 1 277 ? -7.213 -5.354 -7.109 1.00 82.38 277 LEU A CA 1
ATOM 2163 C C . LEU A 1 277 ? -8.378 -6.300 -7.381 1.00 82.38 277 LEU A C 1
ATOM 2165 O O . LEU A 1 277 ? -8.749 -6.556 -8.527 1.00 82.38 277 LEU A O 1
ATOM 2169 N N . GLN A 1 278 ? -9.007 -6.742 -6.303 1.00 89.38 278 GLN A N 1
ATOM 2170 C CA . GLN A 1 278 ? -10.226 -7.525 -6.312 1.00 89.38 278 GLN A CA 1
ATOM 2171 C C . GLN A 1 278 ? -11.292 -6.808 -5.490 1.00 89.38 278 GLN A C 1
ATOM 2173 O O . GLN A 1 278 ? -11.060 -6.421 -4.346 1.00 89.38 278 GLN A O 1
ATOM 2178 N N . ILE A 1 279 ? -12.483 -6.681 -6.062 1.00 88.88 279 ILE A N 1
ATOM 2179 C CA . ILE A 1 279 ? -13.672 -6.168 -5.383 1.00 88.88 279 ILE A CA 1
ATOM 2180 C C . ILE A 1 279 ? -14.768 -7.220 -5.520 1.00 88.88 279 ILE A C 1
ATOM 2182 O O . ILE A 1 279 ? -14.955 -7.768 -6.605 1.00 88.88 279 ILE A O 1
ATOM 2186 N N . ASP A 1 280 ? -15.473 -7.521 -4.436 1.00 94.38 280 ASP A N 1
ATOM 2187 C CA . ASP A 1 280 ? -16.460 -8.601 -4.374 1.00 94.38 280 ASP A CA 1
ATOM 2188 C C . ASP A 1 280 ? -17.715 -8.172 -3.608 1.00 94.38 280 ASP A C 1
ATOM 2190 O O . ASP A 1 280 ? -17.647 -7.299 -2.746 1.00 94.38 280 ASP A O 1
ATOM 2194 N N . GLY A 1 281 ? -18.851 -8.804 -3.896 1.00 93.50 281 GLY A N 1
ATOM 2195 C CA . GLY A 1 281 ? -20.140 -8.528 -3.258 1.00 93.50 281 GLY A CA 1
ATOM 2196 C C . GLY A 1 281 ? -21.105 -7.673 -4.082 1.00 93.50 281 GLY A C 1
ATOM 2197 O O . GLY A 1 281 ? -22.125 -7.232 -3.558 1.00 93.50 281 GLY A O 1
ATOM 2198 N N . PHE A 1 282 ? -20.840 -7.453 -5.375 1.00 92.94 282 PHE A N 1
ATOM 2199 C CA . PHE A 1 282 ? -21.792 -6.756 -6.243 1.00 92.94 282 PHE A CA 1
ATOM 2200 C C . PHE A 1 282 ? -23.079 -7.572 -6.452 1.00 92.94 282 PHE A C 1
ATOM 2202 O O . PHE A 1 282 ? -23.063 -8.700 -6.943 1.00 92.94 282 PHE A O 1
ATOM 2209 N N . ASN A 1 283 ? -24.240 -6.988 -6.180 1.00 93.69 283 ASN A N 1
ATOM 2210 C CA . ASN A 1 283 ? -25.529 -7.645 -6.350 1.00 93.69 283 ASN A CA 1
ATOM 2211 C C . ASN A 1 283 ? -25.964 -7.668 -7.819 1.00 93.69 283 ASN A C 1
ATOM 2213 O O . ASN A 1 283 ? -26.502 -6.694 -8.339 1.00 93.69 283 ASN A O 1
ATOM 2217 N N . THR A 1 284 ? -25.847 -8.811 -8.482 1.00 94.50 284 THR A N 1
ATOM 2218 C CA . THR A 1 284 ? -26.168 -8.954 -9.915 1.00 94.50 284 THR A CA 1
ATOM 2219 C C . THR A 1 284 ? -27.647 -8.783 -10.288 1.00 94.50 284 THR A C 1
ATOM 2221 O O . THR A 1 284 ? -28.004 -8.917 -11.458 1.00 94.50 284 THR A O 1
ATOM 2224 N N . GLU A 1 285 ? -28.540 -8.463 -9.344 1.00 94.06 285 GLU A N 1
ATOM 2225 C CA . GLU A 1 285 ? -29.964 -8.228 -9.605 1.00 94.06 285 GLU A CA 1
ATOM 2226 C C . GLU A 1 285 ? -30.402 -6.762 -9.518 1.00 94.06 285 GLU A C 1
ATOM 2228 O O . GLU A 1 285 ? -31.480 -6.427 -10.025 1.00 94.06 285 GLU A O 1
ATOM 2233 N N . LEU A 1 286 ? -29.579 -5.885 -8.940 1.00 92.25 286 LEU A N 1
ATOM 2234 C CA . LEU A 1 286 ? -29.906 -4.477 -8.718 1.00 92.25 286 LEU A CA 1
ATOM 2235 C C . LEU A 1 286 ? -29.204 -3.564 -9.744 1.00 92.25 286 LEU A C 1
ATOM 2237 O O . LEU A 1 286 ? -28.073 -3.815 -10.153 1.00 92.25 286 LEU A O 1
ATOM 2241 N N . SER A 1 287 ? -29.894 -2.507 -10.171 1.00 91.94 287 SER A N 1
ATOM 2242 C CA . SER A 1 287 ? -29.319 -1.410 -10.960 1.00 91.94 287 SER A CA 1
ATOM 2243 C C . SER A 1 287 ? -29.103 -0.215 -10.031 1.00 91.94 287 SER A C 1
ATOM 2245 O O . SER A 1 287 ? -29.976 0.060 -9.198 1.00 91.94 287 SER A O 1
ATOM 2247 N N . ARG A 1 288 ? -27.946 0.443 -10.131 1.00 91.38 288 ARG A N 1
ATOM 2248 C CA . ARG A 1 288 ? -27.554 1.572 -9.278 1.00 91.38 288 ARG A CA 1
ATOM 2249 C C . ARG A 1 288 ? -26.586 2.501 -9.995 1.00 91.38 288 ARG A C 1
ATOM 2251 O O . ARG A 1 288 ? -25.943 2.092 -10.956 1.00 91.38 288 ARG A O 1
ATOM 2258 N N . ASP A 1 289 ? -26.455 3.705 -9.469 1.00 93.06 289 ASP A N 1
ATOM 2259 C CA . ASP A 1 289 ? -25.397 4.608 -9.896 1.00 93.06 289 ASP A CA 1
ATOM 2260 C C . ASP A 1 289 ? -24.122 4.261 -9.120 1.00 93.06 289 ASP A C 1
ATOM 2262 O O . ASP A 1 289 ? -24.193 3.960 -7.925 1.00 93.06 289 ASP A O 1
ATOM 2266 N N . VAL A 1 290 ? -22.980 4.257 -9.805 1.00 92.31 290 VAL A N 1
ATOM 2267 C CA . VAL A 1 290 ? -21.666 4.024 -9.204 1.00 92.31 290 VAL A CA 1
ATOM 2268 C C . VAL A 1 290 ? -20.759 5.199 -9.494 1.00 92.31 290 VAL A C 1
ATOM 2270 O O . VAL A 1 290 ? -20.583 5.581 -10.647 1.00 92.31 290 VAL A O 1
ATOM 2273 N N . PHE A 1 291 ? -20.146 5.720 -8.442 1.00 93.25 291 PHE A N 1
ATOM 2274 C CA . PHE A 1 291 ? -19.193 6.811 -8.480 1.00 93.25 291 PHE A CA 1
ATOM 2275 C C . PHE A 1 291 ? -17.905 6.400 -7.769 1.00 93.25 291 PHE A C 1
ATOM 2277 O O . PHE A 1 291 ? -17.953 5.854 -6.668 1.00 93.25 291 PHE A O 1
ATOM 2284 N N . VAL A 1 292 ? -16.758 6.671 -8.384 1.00 88.69 292 VAL A N 1
ATOM 2285 C CA . VAL A 1 292 ? -15.436 6.533 -7.769 1.00 88.69 292 VAL A CA 1
ATOM 2286 C C . VAL A 1 292 ? -14.561 7.676 -8.259 1.00 88.69 292 VAL A C 1
ATOM 2288 O O . VAL A 1 292 ? -14.383 7.849 -9.459 1.00 88.69 292 VAL A O 1
ATOM 2291 N N . ASP A 1 293 ? -13.968 8.407 -7.334 1.00 85.69 293 ASP A N 1
ATOM 2292 C CA . ASP A 1 293 ? -12.862 9.323 -7.565 1.00 85.69 293 ASP A CA 1
ATOM 2293 C C . ASP A 1 293 ? -11.715 8.868 -6.667 1.00 85.69 293 ASP A C 1
ATOM 2295 O O . ASP A 1 293 ? -11.876 8.773 -5.452 1.00 85.69 293 ASP A O 1
ATOM 2299 N N . ALA A 1 294 ? -10.588 8.487 -7.254 1.00 78.38 294 ALA A N 1
ATOM 2300 C CA . ALA A 1 294 ? -9.454 7.951 -6.523 1.00 78.38 294 ALA A CA 1
ATOM 2301 C C . ALA A 1 294 ? -8.154 8.589 -7.007 1.00 78.38 294 ALA A C 1
ATOM 2303 O O . ALA A 1 294 ? -7.822 8.534 -8.187 1.00 78.38 294 ALA A O 1
ATOM 2304 N N . ARG A 1 295 ? -7.382 9.142 -6.075 1.00 80.38 295 ARG A N 1
ATOM 2305 C CA . ARG A 1 295 ? -6.034 9.662 -6.275 1.00 80.38 295 ARG A CA 1
ATOM 2306 C C . ARG A 1 295 ? -5.031 8.768 -5.557 1.00 80.38 295 ARG A C 1
ATOM 2308 O O . ARG A 1 295 ? -5.096 8.587 -4.344 1.00 80.38 295 ARG A O 1
ATOM 2315 N N . PHE A 1 296 ? -4.047 8.282 -6.297 1.00 73.25 296 PHE A N 1
ATOM 2316 C CA . PHE A 1 296 ? -2.908 7.535 -5.783 1.00 73.25 296 PHE A CA 1
ATOM 2317 C C . PHE A 1 296 ? -1.650 8.372 -5.967 1.00 73.25 296 PHE A C 1
ATOM 2319 O O . PHE A 1 296 ? -1.407 8.895 -7.054 1.00 73.25 296 PHE A O 1
ATOM 2326 N N . THR A 1 297 ? -0.836 8.492 -4.924 1.00 75.00 297 THR A N 1
ATOM 2327 C CA . THR A 1 297 ? 0.460 9.170 -5.010 1.00 75.00 297 THR A CA 1
ATOM 2328 C C . THR A 1 297 ? 1.560 8.306 -4.431 1.00 75.00 297 THR A C 1
ATOM 2330 O O . THR A 1 297 ? 1.376 7.605 -3.429 1.00 75.00 297 THR A O 1
ATOM 2333 N N . ARG A 1 298 ? 2.728 8.366 -5.066 1.00 74.56 298 ARG A N 1
ATOM 2334 C CA . ARG A 1 298 ? 3.911 7.617 -4.652 1.00 74.56 298 ARG A CA 1
ATOM 2335 C C . ARG A 1 298 ? 5.069 8.581 -4.434 1.00 74.56 298 ARG A C 1
ATOM 2337 O O . ARG A 1 298 ? 5.541 9.211 -5.371 1.00 74.56 298 ARG A O 1
ATOM 2344 N N . GLN A 1 299 ? 5.530 8.695 -3.194 1.00 82.19 299 GLN A N 1
ATOM 2345 C CA . GLN A 1 299 ? 6.645 9.559 -2.827 1.00 82.19 299 GLN A CA 1
ATOM 2346 C C . GLN A 1 299 ? 7.900 8.726 -2.540 1.00 82.19 299 GLN A C 1
ATOM 2348 O O . GLN A 1 299 ? 8.089 8.241 -1.422 1.00 82.19 299 GLN A O 1
ATOM 2353 N N . ASP A 1 300 ? 8.792 8.641 -3.526 1.00 74.44 300 ASP A N 1
ATOM 2354 C CA . ASP A 1 300 ? 9.992 7.789 -3.466 1.00 74.44 300 ASP A CA 1
ATOM 2355 C C . ASP A 1 300 ? 11.267 8.527 -3.043 1.00 74.44 300 ASP A C 1
ATOM 2357 O O . ASP A 1 300 ? 12.299 7.918 -2.774 1.00 74.44 300 ASP A O 1
ATOM 2361 N N . ASN A 1 301 ? 11.211 9.855 -2.913 1.00 77.69 301 ASN A N 1
ATOM 2362 C CA . ASN A 1 301 ? 12.358 10.686 -2.525 1.00 77.69 301 ASN A CA 1
ATOM 2363 C C . ASN A 1 301 ? 12.742 10.597 -1.028 1.00 77.69 301 ASN A C 1
ATOM 2365 O O . ASN A 1 301 ? 13.577 11.371 -0.548 1.00 77.69 301 ASN A O 1
ATOM 2369 N N . LEU A 1 302 ? 12.134 9.673 -0.282 1.00 80.88 302 LEU A N 1
ATOM 2370 C CA . LEU A 1 302 ? 12.341 9.445 1.146 1.00 80.88 302 LEU A CA 1
ATOM 2371 C C . LEU A 1 302 ? 13.143 8.159 1.392 1.00 80.88 302 LEU A C 1
ATOM 2373 O O . LEU A 1 302 ? 13.176 7.254 0.566 1.00 80.88 302 LEU A O 1
ATOM 2377 N N . THR A 1 303 ? 13.750 8.032 2.579 1.00 81.38 303 THR A N 1
ATOM 2378 C CA . THR A 1 303 ? 14.418 6.781 2.994 1.00 81.38 303 THR A CA 1
ATOM 2379 C C . THR A 1 303 ? 13.454 5.590 2.981 1.00 81.38 303 THR A C 1
ATOM 2381 O O . THR A 1 303 ? 13.837 4.475 2.611 1.00 81.38 303 THR A O 1
ATOM 2384 N N . VAL A 1 304 ? 12.215 5.830 3.417 1.00 83.31 304 VAL A N 1
ATOM 2385 C CA . VAL A 1 304 ? 11.089 4.905 3.296 1.00 83.31 304 VAL A CA 1
ATOM 2386 C C . VAL A 1 304 ? 10.080 5.569 2.366 1.00 83.31 304 VAL A C 1
ATOM 2388 O O . VAL A 1 304 ? 9.552 6.621 2.738 1.00 83.31 304 VAL A O 1
ATOM 2391 N N . PRO A 1 305 ? 9.832 4.998 1.179 1.00 81.75 305 PRO A N 1
ATOM 2392 C CA . PRO A 1 305 ? 8.814 5.498 0.271 1.00 81.75 305 PRO A CA 1
ATOM 2393 C C . PRO A 1 305 ? 7.449 5.576 0.948 1.00 81.75 305 PRO A C 1
ATOM 2395 O O . PRO A 1 305 ? 7.137 4.758 1.821 1.00 81.75 305 PRO A O 1
ATOM 2398 N N . ARG A 1 306 ? 6.640 6.554 0.542 1.00 86.12 306 ARG A N 1
ATOM 2399 C CA . ARG A 1 306 ? 5.248 6.660 0.984 1.00 86.12 306 ARG A CA 1
ATOM 2400 C C . ARG A 1 306 ? 4.300 6.381 -0.163 1.00 86.12 306 ARG A C 1
ATOM 2402 O O . ARG A 1 306 ? 4.413 7.003 -1.215 1.00 86.12 306 ARG A O 1
ATOM 2409 N N . LEU A 1 307 ? 3.328 5.517 0.088 1.00 81.00 307 LEU A N 1
ATOM 2410 C CA . LEU A 1 307 ? 2.167 5.337 -0.771 1.00 81.00 307 LEU A CA 1
ATOM 2411 C C . LEU A 1 307 ? 0.984 6.038 -0.113 1.00 81.00 307 LEU A C 1
ATOM 2413 O O . LEU A 1 307 ? 0.694 5.772 1.056 1.00 81.00 307 LEU A O 1
ATOM 2417 N N . SER A 1 308 ? 0.312 6.921 -0.848 1.00 84.50 308 SER A N 1
ATOM 2418 C CA . SER A 1 308 ? -0.945 7.516 -0.395 1.00 84.50 308 SER A CA 1
ATOM 2419 C C . SER A 1 308 ? -2.082 7.203 -1.352 1.00 84.50 308 SER A C 1
ATOM 2421 O O . SER A 1 308 ? -1.897 7.182 -2.567 1.00 84.50 308 SER A O 1
ATOM 2423 N N . VAL A 1 309 ? -3.258 6.987 -0.778 1.00 83.31 309 VAL A N 1
ATOM 2424 C CA . VAL A 1 309 ? -4.521 6.807 -1.488 1.00 83.31 309 VAL A CA 1
ATOM 2425 C C . VAL A 1 309 ? -5.521 7.775 -0.885 1.00 83.31 309 VAL A C 1
ATOM 2427 O O . VAL A 1 309 ? -5.689 7.810 0.330 1.00 83.31 309 VAL A O 1
ATOM 2430 N N . GLU A 1 310 ? -6.181 8.551 -1.726 1.00 87.44 310 GLU A N 1
ATOM 2431 C CA . GLU A 1 310 ? -7.348 9.359 -1.389 1.00 87.44 310 GLU A CA 1
ATOM 2432 C C . GLU A 1 310 ? -8.473 8.890 -2.300 1.00 87.44 310 GLU A C 1
ATOM 2434 O O . GLU A 1 310 ? -8.293 8.848 -3.511 1.00 87.44 310 GLU A O 1
ATOM 2439 N N . MET A 1 311 ? -9.611 8.496 -1.747 1.00 86.12 311 MET A N 1
ATOM 2440 C CA . MET A 1 311 ? -10.747 8.028 -2.528 1.00 86.12 311 MET A CA 1
ATOM 2441 C C . MET A 1 311 ? -12.055 8.569 -1.965 1.00 86.12 311 MET A C 1
ATOM 2443 O O . MET A 1 311 ? -12.264 8.570 -0.754 1.00 86.12 311 MET A O 1
ATOM 2447 N N . ASP A 1 312 ? -12.937 8.987 -2.858 1.00 92.69 312 ASP A N 1
ATOM 2448 C CA . ASP A 1 312 ? -14.336 9.297 -2.600 1.00 92.69 312 ASP A CA 1
ATOM 2449 C C . ASP A 1 312 ? -15.172 8.412 -3.520 1.00 92.69 312 ASP A C 1
ATOM 2451 O O . ASP A 1 312 ? -14.985 8.412 -4.737 1.00 92.69 312 ASP A O 1
ATOM 2455 N N . TYR A 1 313 ? -16.045 7.589 -2.954 1.00 91.56 313 TYR A N 1
ATOM 2456 C CA . TYR A 1 313 ? -16.826 6.647 -3.747 1.00 91.56 313 TYR A CA 1
ATOM 2457 C C . TYR A 1 313 ? -18.240 6.458 -3.207 1.00 91.56 313 TYR A C 1
ATOM 2459 O O . TYR A 1 313 ? -18.504 6.623 -2.016 1.00 91.56 313 TYR A O 1
ATOM 2467 N N . ASP A 1 314 ? -19.133 6.033 -4.097 1.00 93.81 314 ASP A N 1
ATOM 2468 C CA . ASP A 1 314 ? -20.458 5.491 -3.801 1.00 93.81 314 ASP A CA 1
ATOM 2469 C C . ASP A 1 314 ? -20.735 4.347 -4.786 1.00 93.81 314 ASP A C 1
ATOM 2471 O O . ASP A 1 314 ? -20.942 4.569 -5.976 1.00 93.81 314 ASP A O 1
ATOM 2475 N N . PHE A 1 315 ? -20.716 3.106 -4.304 1.00 90.38 315 PHE A N 1
ATOM 2476 C CA . PHE A 1 315 ? -21.032 1.914 -5.093 1.00 90.38 315 PHE A CA 1
ATOM 2477 C C . PHE A 1 315 ? -22.541 1.630 -5.167 1.00 90.38 315 PHE A C 1
ATOM 2479 O O . PHE A 1 315 ? -22.962 0.652 -5.787 1.00 90.38 315 PHE A O 1
ATOM 2486 N N . GLY A 1 316 ? -23.378 2.429 -4.501 1.00 89.50 316 GLY A N 1
ATOM 2487 C CA . GLY A 1 316 ? -24.823 2.221 -4.419 1.00 89.50 316 GLY A CA 1
ATOM 2488 C C . GLY A 1 316 ? -25.256 1.075 -3.490 1.00 89.50 316 GLY A C 1
ATOM 2489 O O . GLY A 1 316 ? -26.447 0.947 -3.197 1.00 89.50 316 GLY A O 1
ATOM 2490 N N . GLU A 1 317 ? -24.325 0.249 -3.005 1.00 89.81 317 GLU A N 1
ATOM 2491 C CA . GLU A 1 317 ? -24.545 -0.795 -2.001 1.00 89.81 317 GLU A CA 1
ATOM 2492 C C . GLU A 1 317 ? -23.279 -1.108 -1.193 1.00 89.81 317 GLU A C 1
ATOM 2494 O O . GLU A 1 317 ? -22.173 -0.823 -1.636 1.00 89.81 317 GLU A O 1
ATOM 2499 N N . GLU A 1 318 ? -23.457 -1.736 -0.030 1.00 91.62 318 GLU A N 1
ATOM 2500 C CA . GLU A 1 318 ? -22.364 -2.348 0.737 1.00 91.62 318 GLU A CA 1
ATOM 2501 C C . GLU A 1 318 ? -21.812 -3.565 -0.024 1.00 91.62 318 GLU A C 1
ATOM 2503 O O . GLU A 1 318 ? -22.598 -4.376 -0.520 1.00 91.62 318 GLU A O 1
ATOM 2508 N N . LEU A 1 319 ? -20.486 -3.681 -0.114 1.00 93.06 319 LEU A N 1
ATOM 2509 C CA . LEU A 1 319 ? -19.798 -4.789 -0.787 1.00 93.06 319 LEU A CA 1
ATOM 2510 C C . LEU A 1 319 ? -19.172 -5.738 0.242 1.00 93.06 319 LEU A C 1
ATOM 2512 O O . LEU A 1 319 ? -18.860 -5.335 1.364 1.00 93.06 319 LEU A O 1
ATOM 2516 N N . ASP A 1 320 ? -18.939 -6.989 -0.147 1.00 94.00 320 ASP A N 1
ATOM 2517 C CA . ASP A 1 320 ? -18.466 -8.039 0.758 1.00 94.00 320 ASP A CA 1
ATOM 2518 C C . ASP A 1 320 ? -17.003 -7.810 1.154 1.00 94.00 320 ASP A C 1
ATOM 2520 O O . ASP A 1 320 ? -16.666 -7.856 2.340 1.00 94.00 320 ASP A O 1
ATOM 2524 N N . PHE A 1 321 ? -16.125 -7.540 0.182 1.00 93.44 321 PHE A N 1
ATOM 2525 C CA . PHE A 1 321 ? -14.744 -7.153 0.464 1.00 93.44 321 PHE A CA 1
ATOM 2526 C C . PHE A 1 321 ? -14.063 -6.425 -0.700 1.00 93.44 321 PHE A C 1
ATOM 2528 O O . PHE A 1 321 ? -14.443 -6.554 -1.864 1.00 93.44 321 PHE A O 1
ATOM 2535 N N . ALA A 1 322 ? -12.989 -5.711 -0.368 1.00 88.12 322 ALA A N 1
ATOM 2536 C CA . ALA A 1 322 ? -11.998 -5.223 -1.316 1.00 88.12 322 ALA A CA 1
ATOM 2537 C C . ALA A 1 322 ? -10.601 -5.680 -0.881 1.00 88.12 322 ALA A C 1
ATOM 2539 O O . ALA A 1 322 ? -10.230 -5.580 0.290 1.00 88.12 322 ALA A O 1
ATOM 2540 N N . TYR A 1 323 ? -9.823 -6.188 -1.827 1.00 88.38 323 TYR A N 1
ATOM 2541 C CA . TYR A 1 323 ? -8.455 -6.644 -1.628 1.00 88.38 323 TYR A CA 1
ATOM 2542 C C . TYR A 1 323 ? -7.555 -6.001 -2.668 1.00 88.38 323 TYR A C 1
ATOM 2544 O O . TYR A 1 323 ? -7.892 -6.000 -3.847 1.00 88.38 323 TYR A O 1
ATOM 2552 N N . SER A 1 324 ? -6.411 -5.476 -2.248 1.00 83.69 324 SER A N 1
ATOM 2553 C CA . SER A 1 324 ? -5.440 -4.913 -3.177 1.00 83.69 324 SER A CA 1
ATOM 2554 C C . SER A 1 324 ? -4.009 -5.200 -2.756 1.00 83.69 324 SER A C 1
ATOM 2556 O O . SER A 1 324 ? -3.668 -5.054 -1.580 1.00 83.69 324 SER A O 1
ATOM 2558 N N . VAL A 1 325 ? -3.151 -5.509 -3.720 1.00 85.38 325 VAL A N 1
ATOM 2559 C CA . VAL A 1 325 ? -1.705 -5.641 -3.546 1.00 85.38 325 VAL A CA 1
ATOM 2560 C C . VAL A 1 325 ? -1.010 -4.762 -4.564 1.00 85.38 325 VAL A C 1
ATOM 2562 O O . VAL A 1 325 ? -1.287 -4.836 -5.754 1.00 85.38 325 VAL A O 1
ATOM 2565 N N . PHE A 1 326 ? -0.058 -3.973 -4.093 1.00 79.81 326 PHE A N 1
ATOM 2566 C CA . PHE A 1 326 ? 0.853 -3.209 -4.923 1.00 79.81 326 PHE A CA 1
ATOM 2567 C C . PHE A 1 326 ? 2.284 -3.615 -4.579 1.00 79.81 326 PHE A C 1
ATOM 2569 O O . PHE A 1 326 ? 2.669 -3.624 -3.410 1.00 79.81 326 PHE A O 1
ATOM 2576 N N . THR A 1 327 ? 3.083 -3.962 -5.579 1.00 83.19 327 THR A N 1
ATOM 2577 C CA . THR A 1 327 ? 4.508 -4.263 -5.409 1.00 83.19 327 THR A CA 1
ATOM 2578 C C . THR A 1 327 ? 5.297 -3.349 -6.319 1.00 83.19 327 THR A C 1
ATOM 2580 O O . THR A 1 327 ? 5.028 -3.311 -7.511 1.00 83.19 327 THR A O 1
ATOM 2583 N N . ASP A 1 328 ? 6.282 -2.663 -5.760 1.00 79.38 328 ASP A N 1
ATOM 2584 C CA . ASP A 1 328 ? 7.257 -1.850 -6.473 1.00 79.38 328 ASP A CA 1
ATOM 2585 C C . ASP A 1 328 ? 8.626 -2.518 -6.306 1.00 79.38 328 ASP A C 1
ATOM 2587 O O . ASP A 1 328 ? 9.181 -2.583 -5.199 1.00 79.38 328 ASP A O 1
ATOM 2591 N N . LEU A 1 329 ? 9.151 -3.082 -7.394 1.00 81.50 329 LEU A N 1
ATOM 2592 C CA . LEU A 1 329 ? 10.437 -3.775 -7.392 1.00 81.50 329 LEU A CA 1
ATOM 2593 C C . LEU A 1 329 ? 11.618 -2.808 -7.539 1.00 81.50 329 LEU A C 1
ATOM 2595 O O . LEU A 1 329 ? 12.728 -3.175 -7.158 1.00 81.50 329 LEU A O 1
ATOM 2599 N N . GLU A 1 330 ? 11.407 -1.581 -8.019 1.00 77.06 330 GLU A N 1
ATOM 2600 C CA . GLU A 1 330 ? 12.458 -0.559 -8.085 1.00 77.06 330 GLU A CA 1
ATOM 2601 C C . GLU A 1 330 ? 12.782 -0.040 -6.678 1.00 77.06 330 GLU A C 1
ATOM 2603 O O . GLU A 1 330 ? 13.941 -0.001 -6.249 1.00 77.06 330 GLU A O 1
ATOM 2608 N N . ASN A 1 331 ? 11.746 0.284 -5.907 1.00 76.94 331 ASN A N 1
ATOM 2609 C CA . ASN A 1 331 ? 11.877 0.762 -4.535 1.00 76.94 331 ASN A CA 1
ATOM 2610 C C . ASN A 1 331 ? 11.922 -0.364 -3.493 1.00 76.94 331 ASN A C 1
ATOM 2612 O O . ASN A 1 331 ? 12.273 -0.121 -2.333 1.00 76.94 331 ASN A O 1
ATOM 2616 N N . LEU A 1 332 ? 11.639 -1.599 -3.915 1.00 86.81 332 LEU A N 1
ATOM 2617 C CA . LEU A 1 332 ? 11.617 -2.809 -3.093 1.00 86.81 332 LEU A CA 1
ATOM 2618 C C . LEU A 1 332 ? 10.627 -2.703 -1.924 1.00 86.81 332 LEU A C 1
ATOM 2620 O O . LEU A 1 332 ? 10.952 -2.984 -0.759 1.00 86.81 332 LEU A O 1
ATOM 2624 N N . VAL A 1 333 ? 9.407 -2.289 -2.259 1.00 85.69 333 VAL A N 1
ATOM 2625 C CA . VAL A 1 333 ? 8.285 -2.117 -1.335 1.00 85.69 333 VAL A CA 1
ATOM 2626 C C . VAL A 1 333 ? 7.093 -2.933 -1.824 1.00 85.69 333 VAL A C 1
ATOM 2628 O O . VAL A 1 333 ? 6.819 -3.009 -3.015 1.00 85.69 333 VAL A O 1
ATOM 2631 N N . ARG A 1 334 ? 6.361 -3.550 -0.895 1.00 88.12 334 ARG A N 1
ATOM 2632 C CA . ARG A 1 334 ? 5.084 -4.219 -1.173 1.00 88.12 334 ARG A CA 1
ATOM 2633 C C . ARG A 1 334 ? 4.028 -3.717 -0.204 1.00 88.12 334 ARG A C 1
ATOM 2635 O O . ARG A 1 334 ? 4.197 -3.892 0.998 1.00 88.12 334 ARG A O 1
ATOM 2642 N N . ALA A 1 335 ? 2.954 -3.143 -0.718 1.00 84.94 335 ALA A N 1
ATOM 2643 C CA . ALA A 1 335 ? 1.779 -2.723 0.025 1.00 84.94 335 ALA A CA 1
ATOM 2644 C C . ALA A 1 335 ? 0.619 -3.694 -0.220 1.00 84.94 335 ALA A C 1
ATOM 2646 O O . ALA A 1 335 ? 0.419 -4.181 -1.328 1.00 84.94 335 ALA A O 1
ATOM 2647 N N . GLU A 1 336 ? -0.142 -3.995 0.818 1.00 86.81 336 GLU A N 1
ATOM 2648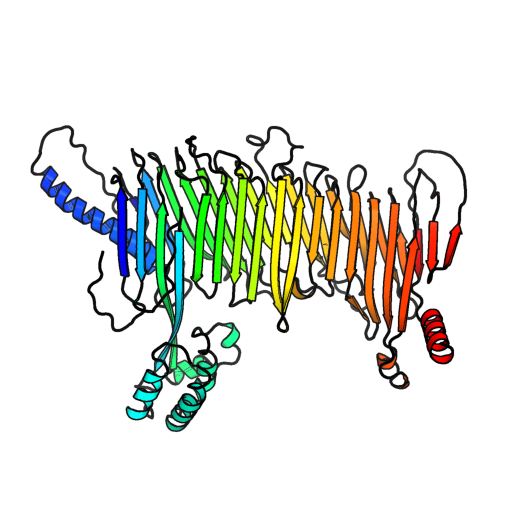 C CA . GLU A 1 336 ? -1.272 -4.913 0.774 1.00 86.81 336 GLU A CA 1
ATOM 2649 C C . GLU A 1 336 ? -2.381 -4.385 1.679 1.00 86.81 336 GLU A C 1
ATOM 2651 O O . GLU A 1 336 ? -2.135 -4.038 2.833 1.00 86.81 336 GLU A O 1
ATOM 2656 N N . THR A 1 337 ? -3.600 -4.342 1.157 1.00 85.75 337 THR A N 1
ATOM 2657 C CA . THR A 1 337 ? -4.780 -3.857 1.869 1.00 85.75 337 THR A CA 1
ATOM 2658 C C . THR A 1 337 ? -5.912 -4.853 1.694 1.00 85.75 337 THR A C 1
ATOM 2660 O O . THR A 1 337 ? -6.138 -5.373 0.603 1.00 85.75 337 THR A O 1
ATOM 2663 N N . PHE A 1 338 ? -6.638 -5.116 2.772 1.00 89.69 338 PHE A N 1
ATOM 2664 C CA . PHE A 1 338 ? -7.850 -5.921 2.765 1.00 89.69 338 PHE A CA 1
ATOM 2665 C C . PHE A 1 338 ? -8.913 -5.221 3.602 1.00 89.69 338 PHE A C 1
ATOM 2667 O O . PHE A 1 338 ? -8.638 -4.805 4.725 1.00 89.69 338 PHE A O 1
ATOM 2674 N N . ILE A 1 339 ? -10.115 -5.085 3.062 1.00 89.12 339 ILE A N 1
ATOM 2675 C CA . ILE A 1 339 ? -11.257 -4.438 3.700 1.00 89.12 339 ILE A CA 1
ATOM 2676 C C . ILE A 1 339 ? -12.420 -5.418 3.609 1.00 89.12 339 ILE A C 1
ATOM 2678 O O . ILE A 1 339 ? -12.843 -5.764 2.512 1.00 89.12 339 ILE A O 1
ATOM 2682 N N . GLU A 1 340 ? -12.927 -5.867 4.750 1.00 90.50 340 GLU A N 1
ATOM 2683 C CA . GLU A 1 340 ? -14.115 -6.711 4.861 1.00 90.50 340 GLU A CA 1
ATOM 2684 C C . GLU A 1 340 ? -15.318 -5.835 5.200 1.00 90.50 340 GLU A C 1
ATOM 2686 O O . GLU A 1 340 ? -15.277 -5.066 6.163 1.00 90.50 340 GLU A O 1
ATOM 2691 N N . THR A 1 341 ? -16.402 -5.998 4.444 1.00 92.06 341 THR A N 1
ATOM 2692 C CA . THR A 1 341 ? -17.571 -5.112 4.459 1.00 92.06 341 THR A CA 1
ATOM 2693 C C . THR A 1 341 ? -17.193 -3.692 4.045 1.00 92.06 341 THR A C 1
ATOM 2695 O O . THR A 1 341 ? -16.881 -2.832 4.870 1.00 92.06 341 THR A O 1
ATOM 2698 N N . VAL A 1 342 ? -17.192 -3.446 2.737 1.00 91.06 342 VAL A N 1
ATOM 2699 C CA . VAL A 1 342 ? -16.933 -2.118 2.174 1.00 91.06 342 VAL A CA 1
ATOM 2700 C C . VAL A 1 342 ? -18.235 -1.311 2.252 1.00 91.06 342 VAL A C 1
ATOM 2702 O O . VAL A 1 342 ? -19.247 -1.763 1.710 1.00 91.06 342 VAL A O 1
ATOM 2705 N N . PRO A 1 343 ? -18.256 -0.137 2.912 1.00 91.75 343 PRO A N 1
ATOM 2706 C CA . PRO A 1 343 ? -19.443 0.702 3.006 1.00 91.75 343 PRO A CA 1
ATOM 2707 C C . PRO A 1 343 ? -19.982 1.048 1.623 1.00 91.75 343 PRO A C 1
ATOM 2709 O O . PRO A 1 343 ? -19.226 1.110 0.663 1.00 91.75 343 PRO A O 1
ATOM 2712 N N . GLN A 1 344 ? -21.275 1.365 1.534 1.00 91.50 344 GLN A N 1
ATOM 2713 C CA . GLN A 1 344 ? -21.853 1.829 0.272 1.00 91.50 344 GLN A CA 1
ATOM 2714 C C . GLN A 1 344 ? -21.082 3.008 -0.330 1.00 91.50 344 GLN A C 1
ATOM 2716 O O . GLN A 1 344 ? -20.845 3.031 -1.531 1.00 91.50 344 GLN A O 1
ATOM 2721 N N . GLY A 1 345 ? -20.702 3.975 0.499 1.00 91.19 345 GLY A N 1
ATOM 2722 C CA . GLY A 1 345 ? -19.902 5.104 0.069 1.00 91.19 345 GLY A CA 1
ATOM 2723 C C . GLY A 1 345 ? -19.108 5.676 1.225 1.00 91.19 345 GLY A C 1
ATOM 2724 O O . GLY A 1 345 ? -19.582 5.679 2.368 1.00 91.19 345 GLY A O 1
ATOM 2725 N N . THR A 1 346 ? -17.890 6.119 0.937 1.00 91.31 346 THR A N 1
ATOM 2726 C CA . THR A 1 346 ? -17.002 6.714 1.932 1.00 91.31 346 THR A CA 1
ATOM 2727 C C . THR A 1 346 ? -16.009 7.663 1.283 1.00 91.31 346 THR A C 1
ATOM 2729 O O . THR A 1 346 ? -15.559 7.432 0.163 1.00 91.31 346 THR A O 1
ATOM 2732 N N . GLU A 1 347 ? -15.599 8.665 2.053 1.00 93.75 347 GLU A N 1
ATOM 2733 C CA . GLU A 1 347 ? -14.313 9.322 1.866 1.00 93.75 347 GLU A CA 1
ATOM 2734 C C . GLU A 1 347 ? -13.276 8.536 2.678 1.00 93.75 347 GLU A C 1
ATOM 2736 O O . GLU A 1 347 ? -13.427 8.323 3.888 1.00 93.75 347 GLU A O 1
ATOM 2741 N N . PHE A 1 348 ? -12.248 8.038 2.003 1.00 90.12 348 PHE A N 1
ATOM 2742 C CA . PHE A 1 348 ? -11.160 7.279 2.598 1.00 90.12 348 PHE A CA 1
ATOM 2743 C C . PHE A 1 348 ? -9.829 7.880 2.176 1.00 90.12 348 PHE A C 1
ATOM 2745 O O . PHE A 1 348 ? -9.577 8.122 1.001 1.00 90.12 348 PHE A O 1
ATOM 2752 N N . SER A 1 349 ? -8.947 8.092 3.142 1.00 92.50 349 SER A N 1
ATOM 2753 C CA . SER A 1 349 ? -7.580 8.515 2.879 1.00 92.50 349 SER A CA 1
ATOM 2754 C C . SER A 1 349 ? -6.624 7.677 3.703 1.00 92.50 349 SER A C 1
ATOM 2756 O O . SER A 1 349 ? -6.837 7.463 4.899 1.00 92.50 349 SER A O 1
ATOM 2758 N N . THR A 1 350 ? -5.548 7.206 3.086 1.00 89.00 350 THR A N 1
ATOM 2759 C CA . THR A 1 350 ? -4.466 6.541 3.798 1.00 89.00 350 THR A CA 1
ATOM 2760 C C . THR A 1 350 ? -3.106 6.927 3.245 1.00 89.00 350 THR A C 1
ATOM 2762 O O . THR A 1 350 ? -2.944 7.100 2.043 1.00 89.00 350 THR A O 1
ATOM 2765 N N . THR A 1 351 ? -2.117 7.033 4.130 1.00 91.12 351 THR A N 1
ATOM 2766 C CA . THR A 1 351 ? -0.700 7.116 3.774 1.00 91.12 351 THR A CA 1
ATOM 2767 C C . THR A 1 351 ? 0.055 6.066 4.571 1.00 91.12 351 THR A C 1
ATOM 2769 O O . THR A 1 351 ? -0.038 6.050 5.801 1.00 91.12 351 THR A O 1
ATOM 2772 N N . ILE A 1 352 ? 0.834 5.237 3.883 1.00 87.31 352 ILE A N 1
ATOM 2773 C CA . ILE A 1 352 ? 1.689 4.202 4.469 1.00 87.31 352 ILE A CA 1
ATOM 2774 C C . ILE A 1 352 ? 3.143 4.426 4.052 1.00 87.31 352 ILE A C 1
ATOM 2776 O O . ILE A 1 352 ? 3.403 4.900 2.949 1.00 87.31 352 ILE A O 1
ATOM 2780 N N . GLY A 1 353 ? 4.088 4.137 4.944 1.00 87.19 353 GLY A N 1
ATOM 2781 C CA . GLY A 1 353 ? 5.518 4.353 4.731 1.00 87.19 353 GLY A CA 1
ATOM 2782 C C . GLY A 1 353 ? 6.272 4.301 6.058 1.00 87.19 353 GLY A C 1
ATOM 2783 O O . GLY A 1 353 ? 6.085 3.382 6.851 1.00 87.19 353 GLY A O 1
ATOM 2784 N N . ASP A 1 354 ? 7.094 5.314 6.330 1.00 86.69 354 ASP A N 1
ATOM 2785 C CA . ASP A 1 354 ? 7.595 5.630 7.681 1.00 86.69 354 ASP A CA 1
ATOM 2786 C C . ASP A 1 354 ? 6.487 6.146 8.623 1.00 86.69 354 ASP A C 1
ATOM 2788 O O . ASP A 1 354 ? 6.667 6.195 9.839 1.00 86.69 354 ASP A O 1
ATOM 2792 N N . VAL A 1 355 ? 5.338 6.534 8.064 1.00 92.12 355 VAL A N 1
ATOM 2793 C CA . VAL A 1 355 ? 4.128 6.956 8.777 1.00 92.12 355 VAL A CA 1
ATOM 2794 C C . VAL A 1 355 ? 2.961 6.040 8.427 1.00 92.12 355 VAL A C 1
ATOM 2796 O O . VAL A 1 355 ? 2.927 5.453 7.349 1.00 92.12 355 VAL A O 1
ATOM 2799 N N . LEU A 1 356 ? 1.972 5.980 9.314 1.00 93.12 356 LEU A N 1
ATOM 2800 C CA . LEU A 1 356 ? 0.657 5.420 9.034 1.00 93.12 356 LEU A CA 1
ATOM 2801 C C . LEU A 1 356 ? -0.394 6.487 9.333 1.00 93.12 356 LEU A C 1
ATOM 2803 O O . LEU A 1 356 ? -0.581 6.876 10.485 1.00 93.12 356 LEU A O 1
ATOM 2807 N N . ARG A 1 357 ? -1.081 6.962 8.299 1.00 95.50 357 ARG A N 1
ATOM 2808 C CA . ARG A 1 357 ? -2.231 7.861 8.428 1.00 95.50 357 ARG A CA 1
ATOM 2809 C C . ARG A 1 357 ? -3.443 7.204 7.809 1.00 95.50 357 ARG A C 1
ATOM 2811 O O . ARG A 1 357 ? -3.330 6.623 6.733 1.00 95.50 357 ARG A O 1
ATOM 2818 N N . ILE A 1 358 ? -4.574 7.270 8.495 1.00 94.88 358 ILE A N 1
ATOM 2819 C CA . ILE A 1 358 ? -5.849 6.747 8.008 1.00 94.88 358 ILE A CA 1
ATOM 2820 C C . ILE A 1 358 ? -6.944 7.721 8.415 1.00 94.88 358 ILE A C 1
ATOM 2822 O O . ILE A 1 358 ? -7.060 8.071 9.590 1.00 94.88 358 ILE A O 1
ATOM 2826 N N . ALA A 1 359 ? -7.767 8.114 7.456 1.00 95.62 359 ALA A N 1
ATOM 2827 C CA . ALA A 1 359 ? -9.014 8.815 7.677 1.00 95.62 359 ALA A CA 1
ATOM 2828 C C . ALA A 1 359 ? -10.134 8.056 6.966 1.00 95.62 359 ALA A C 1
ATOM 2830 O O . ALA A 1 359 ? -9.990 7.654 5.813 1.00 95.62 359 ALA A O 1
ATOM 2831 N N . VAL A 1 360 ? -11.236 7.847 7.678 1.00 93.56 360 VAL A N 1
ATOM 2832 C CA . VAL A 1 360 ? -12.455 7.236 7.148 1.00 93.56 360 VAL A CA 1
ATOM 2833 C C . VAL A 1 360 ? -13.612 8.137 7.532 1.00 93.56 360 VAL A C 1
ATOM 2835 O O . VAL A 1 360 ? -13.782 8.436 8.717 1.00 93.56 360 VAL A O 1
ATOM 2838 N N . GLU A 1 361 ? -14.412 8.541 6.555 1.00 94.06 361 GLU A N 1
ATOM 2839 C CA . GLU A 1 361 ? -15.641 9.296 6.763 1.00 94.06 361 GLU A CA 1
ATOM 2840 C C . GLU A 1 361 ? -16.761 8.745 5.873 1.00 94.06 361 GLU A C 1
ATOM 2842 O O . GLU A 1 361 ? -16.775 8.918 4.657 1.00 94.06 361 GLU A O 1
ATOM 2847 N N . VAL A 1 362 ? -17.722 8.066 6.499 1.00 91.50 362 VAL A N 1
ATOM 2848 C CA . VAL A 1 362 ? -18.939 7.566 5.853 1.00 91.50 362 VAL A CA 1
ATOM 2849 C C . VAL A 1 362 ? -20.034 8.630 5.985 1.00 91.50 362 VAL A C 1
ATOM 2851 O O . VAL A 1 362 ? -20.410 8.984 7.113 1.00 91.50 362 VAL A O 1
ATOM 2854 N N . PRO A 1 363 ? -20.614 9.118 4.873 1.00 86.31 363 PRO A N 1
ATOM 2855 C CA . PRO A 1 363 ? -21.676 10.117 4.903 1.00 86.31 363 PRO A CA 1
ATOM 2856 C C . PRO A 1 363 ? -22.875 9.721 5.782 1.00 86.31 363 PRO A C 1
ATOM 2858 O O . PRO A 1 363 ? -23.366 8.589 5.757 1.00 86.31 363 PRO A O 1
ATOM 2861 N N . GLN A 1 364 ? -23.435 10.689 6.519 1.00 77.00 364 GLN A N 1
ATOM 2862 C CA . GLN A 1 364 ? -24.596 10.462 7.404 1.00 77.00 364 GLN A CA 1
ATOM 2863 C C . GLN A 1 364 ? -25.873 10.028 6.664 1.00 77.00 364 GLN A C 1
ATOM 2865 O O . GLN A 1 364 ? -26.783 9.479 7.280 1.00 77.00 364 GLN A O 1
ATOM 2870 N N . SER A 1 365 ? -25.975 10.291 5.358 1.00 74.00 365 SER A N 1
ATOM 2871 C CA . SER A 1 365 ? -27.066 9.787 4.511 1.00 74.00 365 SER A CA 1
ATOM 2872 C C . SER A 1 365 ? -27.060 8.262 4.393 1.00 74.00 365 SER A C 1
ATOM 2874 O O . SER A 1 365 ? -28.122 7.666 4.220 1.00 74.00 365 SER A O 1
ATOM 2876 N N . ILE A 1 366 ? -25.878 7.653 4.502 1.00 74.75 366 ILE A N 1
ATOM 2877 C CA . ILE A 1 366 ? -25.637 6.215 4.372 1.00 74.75 366 ILE A CA 1
ATOM 2878 C C . ILE A 1 366 ? -25.655 5.572 5.764 1.00 74.75 366 ILE A C 1
ATOM 2880 O O . ILE A 1 366 ? -26.367 4.594 6.008 1.00 74.75 366 ILE A O 1
ATOM 2884 N N . SER A 1 367 ? -24.948 6.175 6.725 1.00 67.19 367 SER A N 1
ATOM 2885 C CA . SER A 1 367 ? -24.930 5.701 8.108 1.00 67.19 367 SER A CA 1
ATOM 2886 C C . SER A 1 367 ? -26.025 6.359 8.959 1.00 67.19 367 SER A C 1
ATOM 2888 O O . SER A 1 367 ? -25.867 7.455 9.494 1.00 67.19 367 SER A O 1
ATOM 2890 N N . ASN A 1 368 ? -27.149 5.654 9.134 1.00 56.75 368 ASN A N 1
ATOM 2891 C CA . ASN A 1 368 ? -28.262 6.095 9.992 1.00 56.75 368 ASN A CA 1
ATOM 2892 C C . ASN A 1 368 ? -27.955 6.028 11.506 1.00 56.75 368 ASN A C 1
ATOM 2894 O O . ASN A 1 368 ? -28.762 6.489 12.317 1.00 56.75 368 ASN A O 1
ATOM 2898 N N . ASP A 1 369 ? -26.821 5.439 11.896 1.00 67.12 369 ASP A N 1
ATOM 2899 C CA . ASP A 1 369 ? -26.388 5.298 13.286 1.00 67.12 369 ASP A CA 1
ATOM 2900 C C . ASP A 1 369 ? -24.887 5.598 13.396 1.00 67.12 369 ASP A C 1
ATOM 2902 O O . ASP A 1 369 ? -24.038 4.797 13.010 1.00 67.12 369 ASP A O 1
ATOM 2906 N N . ALA A 1 370 ? -24.566 6.769 13.949 1.00 59.50 370 ALA A N 1
ATOM 2907 C CA . ALA A 1 370 ? -23.195 7.249 14.101 1.00 59.50 370 ALA A CA 1
ATOM 2908 C C . ALA A 1 370 ? -22.321 6.356 15.00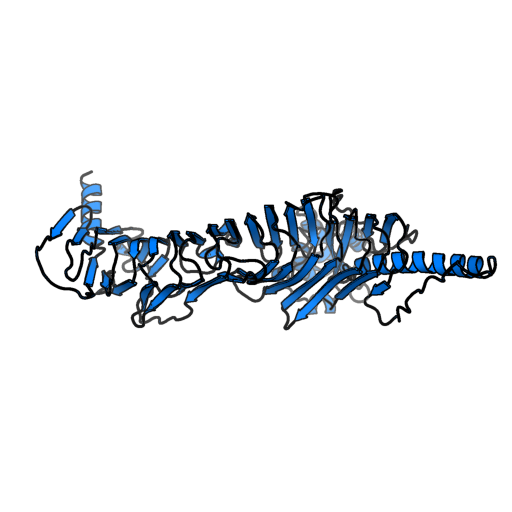9 1.00 59.50 370 ALA A C 1
ATOM 2910 O O . ALA A 1 370 ? -21.104 6.494 14.984 1.00 59.50 370 ALA A O 1
ATOM 2911 N N . GLU A 1 371 ? -22.903 5.449 15.805 1.00 63.84 371 GLU A N 1
ATOM 2912 C CA . GLU A 1 371 ? -22.154 4.487 16.632 1.00 63.84 371 GLU A CA 1
ATOM 2913 C C . GLU A 1 371 ? -22.071 3.080 16.005 1.00 63.84 371 GLU A C 1
ATOM 2915 O O . GLU A 1 371 ? -21.590 2.137 16.652 1.00 63.84 371 GLU A O 1
ATOM 2920 N N . LYS A 1 372 ? -22.551 2.909 14.764 1.00 74.12 372 LYS A N 1
ATOM 2921 C CA . LYS A 1 372 ? -22.490 1.641 14.032 1.00 74.12 372 LYS A CA 1
ATOM 2922 C C . LYS A 1 372 ? -21.111 1.442 13.393 1.00 74.12 372 LYS A C 1
ATOM 2924 O O . LYS A 1 372 ? -20.534 2.368 12.817 1.00 74.12 372 LYS A O 1
ATOM 2929 N N . THR A 1 373 ? -20.624 0.207 13.477 1.00 84.50 373 THR A N 1
ATOM 2930 C CA . THR A 1 373 ? -19.532 -0.316 12.649 1.00 84.50 373 THR A CA 1
ATOM 2931 C C . THR A 1 373 ? -19.881 -0.121 11.174 1.00 84.50 373 THR A C 1
ATOM 2933 O O . THR A 1 373 ? -21.001 -0.438 10.762 1.00 84.50 373 THR A O 1
ATOM 2936 N N . SER A 1 374 ? -18.958 0.469 10.417 1.00 87.44 374 SER A N 1
ATOM 2937 C CA . SER A 1 374 ? -19.097 0.680 8.971 1.00 87.44 374 SER A CA 1
ATOM 2938 C C . SER A 1 374 ? -18.200 -0.246 8.161 1.00 87.44 374 SER A C 1
ATOM 2940 O O . SER A 1 374 ? -18.617 -0.661 7.091 1.00 87.44 374 SER A O 1
ATOM 2942 N N . VAL A 1 375 ? -17.027 -0.603 8.692 1.00 89.62 375 VAL A N 1
ATOM 2943 C CA . VAL A 1 375 ? -16.164 -1.655 8.136 1.00 89.62 375 VAL A CA 1
ATOM 2944 C C . VAL A 1 375 ? -15.942 -2.702 9.219 1.00 89.62 375 VAL A C 1
ATOM 2946 O O . VAL A 1 375 ? -15.551 -2.363 10.342 1.00 89.62 375 VAL A O 1
ATOM 2949 N N . ASP A 1 376 ? -16.202 -3.966 8.901 1.00 89.75 376 ASP A N 1
ATOM 2950 C CA . ASP A 1 376 ? -16.119 -5.058 9.873 1.00 89.75 376 ASP A CA 1
ATOM 2951 C C . ASP A 1 376 ? -14.663 -5.347 10.243 1.00 89.75 376 ASP A C 1
ATOM 2953 O O . ASP A 1 376 ? -14.318 -5.405 11.432 1.00 89.75 376 ASP A O 1
ATOM 2957 N N . SER A 1 377 ? -13.793 -5.463 9.237 1.00 92.19 377 SER A N 1
ATOM 2958 C CA . SER A 1 377 ? -12.354 -5.587 9.443 1.00 92.19 377 SER A CA 1
ATOM 2959 C C . SER A 1 377 ? -11.542 -4.913 8.341 1.00 92.19 377 SER A C 1
ATOM 2961 O O . SER A 1 377 ? -11.963 -4.815 7.192 1.00 92.19 377 SER A O 1
ATOM 2963 N N . MET A 1 378 ? -10.364 -4.411 8.704 1.00 91.69 378 MET A N 1
ATOM 2964 C CA . MET A 1 378 ? -9.439 -3.775 7.771 1.00 91.69 378 MET A CA 1
ATOM 2965 C C . MET A 1 378 ? -8.008 -4.183 8.106 1.00 91.69 378 MET A C 1
ATOM 2967 O O . MET A 1 378 ? -7.572 -4.043 9.244 1.00 91.69 378 MET A O 1
ATOM 2971 N N . MET A 1 379 ? -7.259 -4.647 7.114 1.00 92.19 379 MET A N 1
ATOM 2972 C CA . MET A 1 379 ? -5.834 -4.928 7.202 1.00 92.19 379 MET A CA 1
ATOM 2973 C C . MET A 1 379 ? -5.084 -4.013 6.243 1.00 92.19 379 MET A C 1
ATOM 2975 O O . MET A 1 379 ? -5.464 -3.881 5.085 1.00 92.19 379 MET A O 1
ATOM 2979 N N . ILE A 1 380 ? -3.992 -3.433 6.721 1.00 89.62 380 ILE A N 1
ATOM 2980 C CA . ILE A 1 380 ? -3.020 -2.708 5.909 1.00 89.62 380 ILE A CA 1
ATOM 2981 C C . ILE A 1 380 ? -1.649 -3.265 6.253 1.00 89.62 380 ILE A C 1
ATOM 2983 O O . ILE A 1 380 ? -1.278 -3.335 7.425 1.00 89.62 380 ILE A O 1
ATOM 2987 N N . GLN A 1 381 ? -0.884 -3.658 5.250 1.00 88.94 381 GLN A N 1
ATOM 2988 C CA . GLN A 1 381 ? 0.431 -4.239 5.426 1.00 88.94 381 GLN A CA 1
ATOM 2989 C C . GLN A 1 381 ? 1.418 -3.662 4.421 1.00 88.94 381 GLN A C 1
ATOM 2991 O O . GLN A 1 381 ? 1.146 -3.577 3.231 1.00 88.94 381 GLN A O 1
ATOM 2996 N N . GLN A 1 382 ? 2.604 -3.319 4.903 1.00 89.12 382 GLN A N 1
ATOM 2997 C CA . GLN A 1 382 ? 3.739 -2.912 4.096 1.00 89.12 382 GLN A CA 1
ATOM 2998 C C . GLN A 1 382 ? 4.901 -3.868 4.353 1.00 89.12 382 GLN A C 1
ATOM 3000 O O . GLN A 1 382 ? 5.168 -4.241 5.492 1.00 89.12 382 GLN A O 1
ATOM 3005 N N . HIS A 1 383 ? 5.628 -4.240 3.309 1.00 91.25 383 HIS A N 1
ATOM 3006 C CA . HIS A 1 383 ? 6.932 -4.872 3.424 1.00 91.25 383 HIS A CA 1
ATOM 3007 C C . HIS A 1 383 ? 7.979 -4.002 2.758 1.00 91.25 383 HIS A C 1
ATOM 3009 O O . HIS A 1 383 ? 7.748 -3.461 1.679 1.00 91.25 383 HIS A O 1
ATOM 3015 N N . ARG A 1 384 ? 9.153 -3.928 3.379 1.00 90.81 384 ARG A N 1
ATOM 3016 C CA . ARG A 1 384 ? 10.323 -3.253 2.821 1.00 90.81 384 ARG A CA 1
ATOM 3017 C C . ARG A 1 384 ? 11.495 -4.215 2.774 1.00 90.81 384 ARG A C 1
ATOM 3019 O O . ARG A 1 384 ? 11.794 -4.869 3.776 1.00 90.81 384 ARG A O 1
ATOM 3026 N N . TYR A 1 385 ? 12.180 -4.287 1.641 1.00 89.75 385 TYR A N 1
ATOM 3027 C CA . TYR A 1 385 ? 13.387 -5.093 1.530 1.00 89.75 385 TYR A CA 1
ATOM 3028 C C . TYR A 1 385 ? 14.613 -4.314 2.019 1.00 89.75 385 TYR A C 1
ATOM 3030 O O . TYR A 1 385 ? 15.011 -3.309 1.431 1.00 89.75 385 TYR A O 1
ATOM 3038 N N . VAL A 1 386 ? 15.232 -4.780 3.103 1.00 88.62 386 VAL A N 1
ATOM 3039 C CA . VAL A 1 386 ? 16.438 -4.174 3.690 1.00 88.62 386 VAL A CA 1
ATOM 3040 C C . VAL A 1 386 ? 17.376 -5.282 4.163 1.00 88.62 386 VAL A C 1
ATOM 3042 O O . VAL A 1 386 ? 16.945 -6.247 4.796 1.00 88.62 386 VAL A O 1
ATOM 3045 N N . ASP A 1 387 ? 18.672 -5.146 3.873 1.00 88.00 387 ASP A N 1
ATOM 3046 C CA . ASP A 1 387 ? 19.729 -6.103 4.248 1.00 88.00 387 ASP A CA 1
ATOM 3047 C C . ASP A 1 387 ? 19.488 -7.550 3.775 1.00 88.00 387 ASP A C 1
ATOM 3049 O O . ASP A 1 387 ? 19.903 -8.504 4.434 1.00 88.00 387 ASP A O 1
ATOM 3053 N N . GLY A 1 388 ? 18.814 -7.738 2.638 1.00 88.81 388 GLY A N 1
ATOM 3054 C CA . GLY A 1 388 ? 18.548 -9.072 2.089 1.00 88.81 388 GLY A CA 1
ATOM 3055 C C . GLY A 1 388 ? 17.269 -9.745 2.601 1.00 88.81 388 GLY A C 1
ATOM 3056 O O . GLY A 1 388 ? 17.032 -10.910 2.286 1.00 88.81 388 GLY A O 1
ATOM 3057 N N . PHE A 1 389 ? 16.453 -9.043 3.395 1.00 92.12 389 PHE A N 1
ATOM 3058 C CA . PHE A 1 389 ? 15.224 -9.579 3.983 1.00 92.12 389 PHE A CA 1
ATOM 3059 C C . PHE A 1 389 ? 14.052 -8.610 3.813 1.00 92.12 389 PHE A C 1
ATOM 3061 O O . PHE A 1 389 ? 14.230 -7.393 3.858 1.00 92.12 389 PHE A O 1
ATOM 3068 N N . TRP A 1 390 ? 12.846 -9.159 3.670 1.00 92.06 390 TRP A N 1
ATOM 3069 C CA . TRP A 1 390 ? 11.598 -8.400 3.714 1.00 92.06 390 TRP A CA 1
ATOM 3070 C C . TRP A 1 390 ? 11.156 -8.193 5.163 1.00 92.06 390 TRP A C 1
ATOM 3072 O O . TRP A 1 390 ? 10.914 -9.161 5.885 1.00 92.06 390 TRP A O 1
ATOM 3082 N N . TRP A 1 391 ? 11.039 -6.934 5.576 1.00 93.50 391 TRP A N 1
ATOM 3083 C CA . TRP A 1 391 ? 10.605 -6.533 6.913 1.00 93.50 391 TRP A CA 1
ATOM 3084 C C . TRP A 1 391 ? 9.159 -6.036 6.871 1.00 93.50 391 TRP A C 1
ATOM 3086 O O . TRP A 1 391 ? 8.880 -5.142 6.069 1.00 93.50 391 TRP A O 1
ATOM 3096 N N . PRO A 1 392 ? 8.248 -6.584 7.696 1.00 94.12 392 PRO A N 1
ATOM 3097 C CA . PRO A 1 392 ? 6.840 -6.212 7.674 1.00 94.12 392 PRO A CA 1
ATOM 3098 C C . PRO A 1 392 ? 6.510 -5.040 8.611 1.00 94.12 392 PRO A C 1
ATOM 3100 O O . PRO A 1 392 ? 7.106 -4.870 9.678 1.00 94.12 392 PRO A O 1
ATOM 3103 N N . ALA A 1 393 ? 5.488 -4.289 8.227 1.00 92.12 393 ALA A N 1
ATOM 3104 C CA . ALA A 1 393 ? 4.695 -3.422 9.079 1.00 92.12 393 ALA A CA 1
ATOM 3105 C C . ALA A 1 393 ? 3.217 -3.693 8.785 1.00 92.12 393 ALA A C 1
ATOM 3107 O O . ALA A 1 393 ? 2.742 -3.427 7.687 1.00 92.12 393 ALA A O 1
ATOM 3108 N N . THR A 1 394 ? 2.505 -4.260 9.750 1.00 92.69 394 THR A N 1
ATOM 3109 C CA . THR A 1 394 ? 1.129 -4.734 9.615 1.00 92.69 394 THR A CA 1
ATOM 3110 C C . THR A 1 394 ? 0.241 -4.016 10.608 1.00 92.69 394 THR A C 1
ATOM 3112 O O . THR A 1 394 ? 0.562 -3.888 11.787 1.00 92.69 394 THR A O 1
ATOM 3115 N N . THR A 1 395 ? -0.915 -3.585 10.137 1.00 92.94 395 THR A N 1
ATOM 3116 C CA . THR A 1 395 ? -1.968 -3.014 10.954 1.00 92.94 395 THR A CA 1
ATOM 3117 C C . THR A 1 395 ? -3.278 -3.719 10.656 1.00 92.94 395 THR A C 1
ATOM 3119 O O . THR A 1 395 ? -3.593 -4.003 9.504 1.00 92.94 395 THR A O 1
ATOM 3122 N N . PHE A 1 396 ? -4.032 -4.019 11.704 1.00 95.00 396 PHE A N 1
ATOM 3123 C CA . PHE A 1 396 ? -5.344 -4.630 11.621 1.00 95.00 396 PHE A CA 1
ATOM 3124 C C . PHE A 1 396 ? -6.319 -3.873 12.516 1.00 95.00 396 PHE A C 1
ATOM 3126 O O . PHE A 1 396 ? -6.021 -3.569 13.675 1.00 95.00 396 PHE A O 1
ATOM 3133 N N . PHE A 1 397 ? -7.498 -3.610 11.979 1.00 94.25 397 PHE A N 1
ATOM 3134 C CA . PHE A 1 397 ? -8.614 -3.002 12.671 1.00 94.25 397 PHE A CA 1
ATOM 3135 C C . PHE A 1 397 ? -9.820 -3.914 12.586 1.00 94.25 397 PHE A C 1
ATOM 3137 O O . PHE A 1 397 ? -10.027 -4.623 11.600 1.00 94.25 397 PHE A O 1
ATOM 3144 N N . ARG A 1 398 ? -10.644 -3.848 13.619 1.00 95.12 398 ARG A N 1
ATOM 3145 C CA . ARG A 1 398 ? -11.947 -4.493 13.651 1.00 95.12 398 ARG A CA 1
ATOM 3146 C C . ARG A 1 398 ? -12.953 -3.521 14.232 1.00 95.12 398 ARG A C 1
ATOM 3148 O O . ARG A 1 398 ? -12.607 -2.731 15.112 1.00 95.12 398 ARG A O 1
ATOM 3155 N N . ASP A 1 399 ? -14.190 -3.615 13.761 1.00 93.69 399 ASP A N 1
ATOM 3156 C CA . ASP A 1 399 ? -15.282 -2.759 14.207 1.00 93.69 399 ASP A CA 1
ATOM 3157 C C . ASP A 1 399 ? -14.981 -1.270 13.919 1.00 93.69 399 ASP A C 1
ATOM 3159 O O . ASP A 1 399 ? -15.174 -0.387 14.764 1.00 93.69 399 ASP A O 1
ATOM 3163 N N . VAL A 1 400 ? -14.470 -0.993 12.710 1.00 93.69 400 VAL A N 1
ATOM 3164 C CA . VAL A 1 400 ? -14.102 0.355 12.256 1.00 93.69 400 VAL A CA 1
ATOM 3165 C C . VAL A 1 400 ? -15.369 1.204 12.142 1.00 93.69 400 VAL A C 1
ATOM 3167 O O . VAL A 1 400 ? -16.355 0.800 11.510 1.00 93.69 400 VAL A O 1
ATOM 3170 N N . PRO A 1 401 ? -15.387 2.391 12.756 1.00 93.00 401 PRO A N 1
ATOM 3171 C CA . PRO A 1 401 ? -16.589 3.200 12.803 1.00 93.00 401 PRO A CA 1
ATOM 3172 C C . PRO A 1 401 ? -16.767 4.077 11.560 1.00 93.00 401 PRO A C 1
ATOM 3174 O O . PRO A 1 401 ? -15.857 4.232 10.755 1.00 93.00 401 PRO A O 1
ATOM 3177 N N . SER A 1 402 ? -17.942 4.700 11.438 1.00 92.38 402 SER A N 1
ATOM 3178 C CA . SER A 1 402 ? -18.265 5.610 10.321 1.00 92.38 402 SER A CA 1
ATOM 3179 C C . SER A 1 402 ? -17.392 6.863 10.257 1.00 92.38 402 SER A C 1
ATOM 3181 O O . SER A 1 402 ? -17.317 7.488 9.208 1.00 92.38 402 SER A O 1
ATOM 3183 N N . TYR A 1 403 ? -16.757 7.257 11.361 1.00 93.50 403 TYR A N 1
ATOM 3184 C CA . TYR A 1 403 ? -15.749 8.309 11.356 1.00 93.50 403 TYR A CA 1
ATOM 3185 C C . TYR A 1 403 ? -14.560 7.885 12.204 1.00 93.50 403 TYR A C 1
ATOM 3187 O O . TYR A 1 403 ? -14.713 7.659 13.412 1.00 93.50 403 TYR A O 1
ATOM 3195 N N . MET A 1 404 ? -13.375 7.855 11.601 1.00 94.62 404 MET A N 1
ATOM 3196 C CA . MET A 1 404 ? -12.119 7.750 12.330 1.00 94.62 404 MET A CA 1
ATOM 3197 C C . MET A 1 404 ? -10.999 8.544 11.670 1.00 94.62 404 MET A C 1
ATOM 3199 O O . MET A 1 404 ? -10.936 8.675 10.453 1.00 94.62 404 MET A O 1
ATOM 3203 N N . VAL A 1 405 ? -10.079 9.017 12.504 1.00 97.50 405 VAL A N 1
ATOM 3204 C CA . VAL A 1 405 ? -8.775 9.535 12.100 1.00 97.50 405 VAL A CA 1
ATOM 3205 C C . VAL A 1 405 ? -7.728 8.886 12.990 1.00 97.50 405 VAL A C 1
ATOM 3207 O O . VAL A 1 405 ? -7.868 8.874 14.217 1.00 97.50 405 VAL A O 1
ATOM 3210 N N . LEU A 1 406 ? -6.689 8.343 12.371 1.00 96.75 406 LEU A N 1
ATOM 3211 C CA . LEU A 1 406 ? -5.540 7.745 13.025 1.00 96.75 406 LEU A CA 1
ATOM 3212 C C . LEU A 1 406 ? -4.267 8.296 12.395 1.00 96.75 406 LEU A C 1
ATOM 3214 O O . LEU A 1 406 ? -4.021 8.085 11.213 1.00 96.75 406 LEU A O 1
ATOM 3218 N N . ASP A 1 407 ? -3.434 8.923 13.215 1.00 96.94 407 ASP A N 1
ATOM 3219 C CA . ASP A 1 407 ? -2.062 9.269 12.870 1.00 96.94 407 ASP A CA 1
ATOM 3220 C C . ASP A 1 407 ? -1.112 8.459 13.747 1.00 96.94 407 ASP A C 1
ATOM 3222 O O . ASP A 1 407 ? -1.088 8.637 14.966 1.00 96.94 407 ASP A O 1
ATOM 3226 N N . ALA A 1 408 ? -0.301 7.605 13.137 1.00 93.44 408 ALA A N 1
ATOM 3227 C CA . ALA A 1 408 ? 0.870 7.011 13.754 1.00 93.44 408 ALA A CA 1
ATOM 3228 C C . ALA A 1 408 ? 2.121 7.527 13.035 1.00 93.44 408 ALA A C 1
ATOM 3230 O O . ALA A 1 408 ? 2.376 7.204 11.874 1.00 93.44 408 ALA A O 1
ATOM 3231 N N . VAL A 1 409 ? 2.871 8.398 13.712 1.00 92.00 409 VAL A N 1
ATOM 3232 C CA . VAL A 1 409 ? 4.036 9.085 13.135 1.00 92.00 409 VAL A CA 1
ATOM 3233 C C . VAL A 1 409 ? 5.246 8.996 14.066 1.00 92.00 409 VAL A C 1
ATOM 3235 O O . VAL A 1 409 ? 5.078 9.124 15.285 1.00 92.00 409 VAL A O 1
ATOM 3238 N N . PRO A 1 410 ? 6.466 8.803 13.537 1.00 87.75 410 PRO A N 1
ATOM 3239 C CA . PRO A 1 410 ? 7.668 8.780 14.352 1.00 87.75 410 PRO A CA 1
ATOM 3240 C C . PRO A 1 410 ? 7.947 10.175 14.922 1.00 87.75 410 PRO A C 1
ATOM 3242 O O . PRO A 1 410 ? 7.802 11.190 14.236 1.00 87.75 410 PRO A O 1
ATOM 3245 N N . ASP A 1 411 ? 8.360 10.238 16.187 1.00 86.38 411 ASP A N 1
ATOM 3246 C CA . ASP A 1 411 ? 8.792 11.490 16.804 1.00 86.38 411 ASP A CA 1
ATOM 3247 C C . ASP A 1 411 ? 10.151 11.931 16.245 1.00 86.38 411 ASP A C 1
ATOM 3249 O O . ASP A 1 411 ? 11.165 11.260 16.421 1.00 86.38 411 ASP A O 1
ATOM 3253 N N . THR A 1 412 ? 10.195 13.087 15.588 1.00 83.75 412 THR A N 1
ATOM 3254 C CA . THR A 1 412 ? 11.423 13.608 14.967 1.00 83.75 412 THR A CA 1
ATOM 3255 C C . THR A 1 412 ? 12.240 14.499 15.902 1.00 83.75 412 THR A C 1
ATOM 3257 O O . THR A 1 412 ? 13.213 15.123 15.468 1.00 83.75 412 THR A O 1
ATOM 3260 N N . GLN A 1 413 ? 11.832 14.653 17.165 1.00 83.56 413 GLN A N 1
ATOM 3261 C CA . GLN A 1 413 ? 12.603 15.419 18.135 1.00 83.56 413 GLN A CA 1
ATOM 3262 C C . GLN A 1 413 ? 13.774 14.581 18.649 1.00 83.56 413 GLN A C 1
ATOM 3264 O O . GLN A 1 413 ? 13.615 13.447 19.091 1.00 83.56 413 GLN A O 1
ATOM 3269 N N . TYR A 1 414 ? 14.974 15.162 18.608 1.00 83.69 414 TYR A N 1
ATOM 3270 C CA . TYR A 1 414 ? 16.189 14.509 19.085 1.00 83.69 414 TYR A CA 1
ATOM 3271 C C . TYR A 1 414 ? 17.052 15.485 19.884 1.00 83.69 414 TYR A C 1
ATOM 3273 O O . TYR A 1 414 ? 17.345 16.592 19.426 1.00 83.69 414 TYR A O 1
ATOM 3281 N N . ASP A 1 415 ? 17.517 15.054 21.057 1.00 83.75 415 ASP A N 1
ATOM 3282 C CA . ASP A 1 415 ? 18.579 15.727 21.809 1.00 83.75 415 ASP A CA 1
ATOM 3283 C C . ASP A 1 415 ? 19.551 14.686 22.365 1.00 83.75 415 ASP A C 1
ATOM 3285 O O . ASP A 1 415 ? 19.211 13.849 23.202 1.00 83.75 415 ASP A O 1
ATOM 3289 N N . ILE A 1 416 ? 20.802 14.776 21.916 1.00 81.38 416 ILE A N 1
ATOM 3290 C CA . ILE A 1 416 ? 21.896 13.876 22.302 1.00 81.38 416 ILE A CA 1
ATOM 3291 C C . ILE A 1 416 ? 22.270 13.954 23.792 1.00 81.38 416 ILE A C 1
ATOM 3293 O O . ILE A 1 416 ? 23.068 13.145 24.262 1.00 81.38 416 ILE A O 1
ATOM 3297 N N . ARG A 1 417 ? 21.782 14.965 24.521 1.00 82.44 417 ARG A N 1
ATOM 3298 C CA . ARG A 1 417 ? 22.055 15.170 25.953 1.00 82.44 417 ARG A CA 1
ATOM 3299 C C . ARG A 1 417 ? 20.993 14.552 26.853 1.00 82.44 417 ARG A C 1
ATOM 3301 O O . ARG A 1 417 ? 21.210 14.488 28.060 1.00 82.44 417 ARG A O 1
ATOM 3308 N N . GLU A 1 418 ? 19.875 14.143 26.273 1.00 84.44 418 GLU A N 1
ATOM 3309 C CA . GLU A 1 418 ? 18.690 13.695 26.989 1.00 84.44 418 GLU A CA 1
ATOM 3310 C C . GLU A 1 418 ? 18.492 12.183 26.836 1.00 84.44 418 GLU A C 1
ATOM 3312 O O . GLU A 1 418 ? 19.283 11.500 26.184 1.00 84.44 418 GLU A O 1
ATOM 3317 N N . GLU A 1 419 ? 17.467 11.636 27.489 1.00 79.69 419 GLU A N 1
ATOM 3318 C CA . GLU A 1 419 ? 17.197 10.197 27.496 1.00 79.69 419 GLU A CA 1
ATOM 3319 C C . GLU A 1 419 ? 16.889 9.683 26.074 1.00 79.69 419 GLU A C 1
ATOM 3321 O O . GLU A 1 419 ? 15.908 10.125 25.477 1.00 79.69 419 GLU A O 1
ATOM 3326 N N . PRO A 1 420 ? 17.685 8.749 25.510 1.00 77.06 420 PRO A N 1
ATOM 3327 C CA . PRO A 1 420 ? 17.529 8.320 24.118 1.00 77.06 420 PRO A CA 1
ATOM 3328 C C . PRO A 1 420 ? 16.467 7.233 23.895 1.00 77.06 420 PRO A C 1
ATOM 3330 O O . PRO A 1 420 ? 16.128 6.986 22.737 1.00 77.06 420 PRO A O 1
ATOM 3333 N N . SER A 1 421 ? 15.975 6.571 24.955 1.00 75.25 421 SER A N 1
ATOM 3334 C CA . SER A 1 421 ? 15.141 5.356 24.840 1.00 75.25 421 SER A CA 1
ATOM 3335 C C . SER A 1 421 ? 13.838 5.569 24.067 1.00 75.25 421 SER A C 1
ATOM 3337 O O . SER A 1 421 ? 13.467 4.714 23.273 1.00 75.25 421 SER A O 1
ATOM 3339 N N . PHE A 1 422 ? 13.167 6.707 24.273 1.00 78.25 422 PHE A N 1
ATOM 3340 C CA . PHE A 1 422 ? 11.904 7.032 23.598 1.00 78.25 422 PHE A CA 1
ATOM 3341 C C . PHE A 1 422 ? 12.066 8.023 22.435 1.00 78.25 422 PHE A C 1
ATOM 3343 O O . PHE A 1 422 ? 11.093 8.346 21.763 1.00 78.25 422 PHE A O 1
ATOM 3350 N N . GLN A 1 423 ? 13.287 8.491 22.153 1.00 83.44 423 GLN A N 1
ATOM 3351 C CA . GLN A 1 423 ? 13.532 9.392 21.019 1.00 83.44 423 GLN A CA 1
ATOM 3352 C C . GLN A 1 423 ? 13.376 8.643 19.700 1.00 83.44 423 GLN A C 1
ATOM 3354 O O . GLN A 1 423 ? 14.098 7.662 19.480 1.00 83.44 423 GLN A O 1
ATOM 3359 N N . GLY A 1 424 ? 12.523 9.131 18.800 1.00 80.38 424 GLY A N 1
ATOM 3360 C CA . GLY A 1 424 ? 12.193 8.414 17.568 1.00 80.38 424 GLY A CA 1
ATOM 3361 C C . GLY A 1 424 ? 11.144 7.320 17.745 1.00 80.38 424 GLY A C 1
ATOM 3362 O O . GLY A 1 424 ? 11.016 6.480 16.860 1.00 80.38 424 GLY A O 1
ATOM 3363 N N . MET A 1 425 ? 10.437 7.271 18.882 1.00 84.06 425 MET A N 1
ATOM 3364 C CA . MET A 1 425 ? 9.327 6.330 19.044 1.00 84.06 425 MET A CA 1
ATOM 3365 C C . MET A 1 425 ? 8.159 6.690 18.122 1.00 84.06 425 MET A C 1
ATOM 3367 O O . MET A 1 425 ? 7.961 7.857 17.779 1.00 84.06 425 MET A O 1
ATOM 3371 N N . MET A 1 426 ? 7.340 5.695 17.791 1.00 86.94 426 MET A N 1
ATOM 3372 C CA . MET A 1 426 ? 6.070 5.927 17.116 1.00 86.94 426 MET A CA 1
ATOM 3373 C C . MET A 1 426 ? 5.093 6.608 18.081 1.00 86.94 426 MET A C 1
ATOM 3375 O O . MET A 1 426 ? 4.797 6.080 19.152 1.00 86.94 426 MET A O 1
ATOM 3379 N N . THR A 1 427 ? 4.602 7.784 17.708 1.00 91.75 427 THR A N 1
ATOM 3380 C CA . THR A 1 427 ? 3.488 8.458 18.386 1.00 91.75 427 THR A CA 1
ATOM 3381 C C . THR A 1 427 ? 2.176 8.006 17.773 1.00 91.75 427 THR A C 1
ATOM 3383 O O . THR A 1 427 ? 2.162 7.571 16.626 1.00 91.75 427 THR A O 1
ATOM 3386 N N . LEU A 1 428 ? 1.080 8.092 18.523 1.00 94.94 428 LEU A N 1
ATOM 3387 C CA . LEU A 1 428 ? -0.241 7.716 18.031 1.00 94.94 428 LEU A CA 1
ATOM 3388 C C . LEU A 1 428 ? -1.272 8.763 18.438 1.00 94.94 428 LEU A C 1
ATOM 3390 O O . LEU A 1 428 ? -1.343 9.155 19.600 1.00 94.94 428 LEU A O 1
ATOM 3394 N N . ASN A 1 429 ? -2.092 9.211 17.500 1.00 96.75 429 ASN A N 1
ATOM 3395 C CA . ASN A 1 429 ? -3.190 10.133 17.732 1.00 96.75 429 ASN A CA 1
ATOM 3396 C C . ASN A 1 429 ? -4.431 9.603 17.017 1.00 96.75 429 ASN A C 1
ATOM 3398 O O . ASN A 1 429 ? -4.511 9.624 15.795 1.00 96.75 429 ASN A O 1
ATOM 3402 N N . TYR A 1 430 ? -5.384 9.115 17.798 1.00 96.88 430 TYR A N 1
ATOM 3403 C CA . TYR A 1 430 ? -6.617 8.512 17.321 1.00 96.88 430 TYR A CA 1
ATOM 3404 C C . TYR A 1 430 ? -7.828 9.312 17.791 1.00 96.88 430 TYR A C 1
ATOM 3406 O O . TYR A 1 430 ? -7.905 9.736 18.953 1.00 96.88 430 TYR A O 1
ATOM 3414 N N . SER A 1 431 ? -8.796 9.472 16.893 1.00 96.88 431 SER A N 1
ATOM 3415 C CA . SER A 1 431 ? -10.110 10.028 17.181 1.00 96.88 431 SER A CA 1
ATOM 3416 C C . SER A 1 431 ? -11.183 9.310 16.371 1.00 96.88 431 SER A C 1
ATOM 3418 O O . SER A 1 431 ? -10.995 9.068 15.185 1.00 96.88 431 SER A O 1
ATOM 3420 N N . SER A 1 432 ? -12.344 9.049 16.966 1.00 95.00 432 SER A N 1
ATOM 3421 C CA . SER A 1 432 ? -13.495 8.483 16.257 1.00 95.00 432 SER A CA 1
ATOM 3422 C C . SER A 1 432 ? -14.832 8.854 16.900 1.00 95.00 432 SER A C 1
ATOM 3424 O O . SER A 1 432 ? -14.894 9.492 17.957 1.00 95.00 432 SER A O 1
ATOM 3426 N N . ASN A 1 433 ? -15.931 8.466 16.252 1.00 92.44 433 ASN A N 1
ATOM 3427 C CA . ASN A 1 433 ? -17.287 8.613 16.788 1.00 92.44 433 ASN A CA 1
ATOM 3428 C C . ASN A 1 433 ? -17.793 7.377 17.567 1.00 92.44 433 ASN A C 1
ATOM 3430 O O . ASN A 1 433 ? -18.859 7.455 18.182 1.00 92.44 433 ASN A O 1
ATOM 3434 N N . SER A 1 434 ? -17.008 6.297 17.637 1.00 91.19 434 SER A N 1
ATOM 3435 C CA . SER A 1 434 ? -17.329 5.040 18.333 1.00 91.19 434 SER A CA 1
ATOM 3436 C C . SER A 1 434 ? -16.362 4.757 19.488 1.00 91.19 434 SER A C 1
ATOM 3438 O O . SER A 1 434 ? -15.372 5.454 19.690 1.00 91.19 434 SER A O 1
ATOM 3440 N N . ASN A 1 435 ? -16.671 3.736 20.284 1.00 91.19 435 ASN A N 1
ATOM 3441 C CA . ASN A 1 435 ? -15.835 3.242 21.378 1.00 91.19 435 ASN A CA 1
ATOM 3442 C C . ASN A 1 435 ? -15.641 1.714 21.353 1.00 91.19 435 ASN A C 1
ATOM 3444 O O . ASN A 1 435 ? -15.413 1.105 22.397 1.00 91.19 435 ASN A O 1
ATOM 3448 N N . LYS A 1 436 ? -15.812 1.096 20.178 1.00 90.25 436 LYS A N 1
ATOM 3449 C CA . LYS A 1 436 ? -15.803 -0.366 19.989 1.00 90.25 436 LYS A CA 1
ATOM 3450 C C . LYS A 1 436 ? -14.678 -0.875 19.090 1.00 90.25 436 LYS A C 1
ATOM 3452 O O . LYS A 1 436 ? -14.567 -2.076 18.909 1.00 90.25 436 LYS A O 1
ATOM 3457 N N . MET A 1 437 ? -13.889 0.027 18.508 1.00 94.56 437 MET A N 1
ATOM 3458 C CA . MET A 1 437 ? -12.860 -0.354 17.546 1.00 94.56 437 MET A CA 1
ATOM 3459 C C . MET A 1 437 ? -11.725 -1.090 18.256 1.00 94.56 437 MET A C 1
ATOM 3461 O O . MET A 1 437 ? -11.173 -0.580 19.236 1.00 94.56 437 MET A O 1
ATOM 3465 N N . ASP A 1 438 ? -11.347 -2.243 17.725 1.00 95.38 438 ASP A N 1
ATOM 3466 C CA . ASP A 1 438 ? -10.127 -2.941 18.113 1.00 95.38 438 ASP A CA 1
ATOM 3467 C C . ASP A 1 438 ? -9.013 -2.601 17.115 1.00 95.38 438 ASP A C 1
ATOM 3469 O O . ASP A 1 438 ? -9.257 -2.402 15.924 1.00 95.38 438 ASP A O 1
ATOM 3473 N N . MET A 1 439 ? -7.776 -2.532 17.601 1.00 95.81 439 MET A N 1
ATOM 3474 C CA . MET A 1 439 ? -6.602 -2.143 16.826 1.00 95.81 439 MET A CA 1
ATOM 3475 C C . MET A 1 439 ? -5.407 -3.023 17.168 1.00 95.81 439 MET A C 1
ATOM 3477 O O . MET A 1 439 ? -5.114 -3.284 18.335 1.00 95.81 439 MET A O 1
ATOM 3481 N N . TYR A 1 440 ? -4.676 -3.420 16.139 1.00 95.50 440 TYR A N 1
ATOM 3482 C CA . TYR A 1 440 ? -3.412 -4.132 16.216 1.00 95.50 440 TYR A CA 1
ATOM 3483 C C . TYR A 1 440 ? -2.429 -3.464 15.254 1.00 95.50 440 TYR A C 1
ATOM 3485 O O . TYR A 1 440 ? -2.745 -3.316 14.082 1.00 95.50 440 TYR A O 1
ATOM 3493 N N . ILE A 1 441 ? -1.254 -3.063 15.728 1.00 94.31 441 ILE A N 1
ATOM 3494 C CA . ILE A 1 441 ? -0.166 -2.493 14.924 1.00 94.31 441 ILE A CA 1
ATOM 3495 C C . ILE A 1 441 ? 1.106 -3.247 15.295 1.00 94.31 441 ILE A C 1
ATOM 3497 O O . ILE A 1 441 ? 1.503 -3.233 16.457 1.00 94.31 441 ILE A O 1
ATOM 3501 N N . GLU A 1 442 ? 1.770 -3.869 14.330 1.00 93.19 442 GLU A N 1
ATOM 3502 C CA . GLU A 1 442 ? 3.098 -4.462 14.479 1.00 93.19 442 GLU A CA 1
ATOM 3503 C C . GLU A 1 442 ? 4.005 -3.926 13.376 1.00 93.19 442 GLU A C 1
ATOM 3505 O O . GLU A 1 442 ? 3.697 -4.064 12.200 1.00 93.19 442 GLU A O 1
ATOM 3510 N N . ALA A 1 443 ? 5.126 -3.311 13.735 1.00 93.00 443 ALA A N 1
ATOM 3511 C CA . ALA A 1 443 ? 6.070 -2.769 12.771 1.00 93.00 443 ALA A CA 1
ATOM 3512 C C . ALA A 1 443 ? 7.499 -3.119 13.163 1.00 93.00 443 ALA A C 1
ATOM 3514 O O . ALA A 1 443 ? 7.956 -2.770 14.255 1.00 93.00 443 ALA A O 1
ATOM 3515 N N . ALA A 1 444 ? 8.213 -3.775 12.249 1.00 93.12 444 ALA A N 1
ATOM 3516 C CA . ALA A 1 444 ? 9.653 -3.921 12.364 1.00 93.12 444 ALA A CA 1
ATOM 3517 C C . ALA A 1 444 ? 10.314 -2.551 12.183 1.00 93.12 444 ALA A C 1
ATOM 3519 O O . ALA A 1 444 ? 10.007 -1.840 11.224 1.00 93.12 444 ALA A O 1
ATOM 3520 N N . GLY A 1 445 ? 11.267 -2.190 13.042 1.00 90.06 445 GLY A N 1
ATOM 3521 C CA . GLY A 1 445 ? 11.934 -0.889 12.988 1.00 90.06 445 GLY A CA 1
ATOM 3522 C C . GLY A 1 445 ? 12.548 -0.621 11.614 1.00 90.06 445 GLY A C 1
ATOM 3523 O O . GLY A 1 445 ? 12.393 0.457 11.053 1.00 90.06 445 GLY A O 1
ATOM 3524 N N . LYS A 1 446 ? 13.122 -1.649 10.981 1.00 90.81 446 LYS A N 1
ATOM 3525 C CA . LYS A 1 446 ? 13.677 -1.565 9.620 1.00 90.81 446 LYS A CA 1
ATOM 3526 C C . LYS A 1 446 ? 12.638 -1.290 8.524 1.00 90.81 446 LYS A C 1
ATOM 3528 O O . LYS A 1 446 ? 12.989 -0.695 7.504 1.00 90.81 446 LYS A O 1
ATOM 3533 N N . ALA A 1 447 ? 11.384 -1.708 8.713 1.00 89.31 447 ALA A N 1
ATOM 3534 C CA . ALA A 1 447 ? 10.310 -1.484 7.744 1.00 89.31 447 ALA A CA 1
ATOM 3535 C C . ALA A 1 447 ? 9.870 -0.012 7.697 1.00 89.31 447 ALA A C 1
ATOM 3537 O O . ALA A 1 447 ? 9.507 0.475 6.630 1.00 89.31 447 ALA A O 1
ATOM 3538 N N . ILE A 1 448 ? 9.960 0.683 8.836 1.00 89.19 448 ILE A N 1
ATOM 3539 C CA . ILE A 1 448 ? 9.472 2.059 9.041 1.00 89.19 448 ILE A CA 1
ATOM 3540 C C . ILE A 1 448 ? 10.586 3.063 9.392 1.00 89.19 448 ILE A C 1
ATOM 3542 O O . ILE A 1 448 ? 10.301 4.185 9.790 1.00 89.19 448 ILE A O 1
ATOM 3546 N N . ASP A 1 449 ? 11.853 2.654 9.283 1.00 87.56 449 ASP A N 1
ATOM 3547 C CA . ASP A 1 449 ? 13.041 3.438 9.670 1.00 87.56 449 ASP A CA 1
ATOM 3548 C C . ASP A 1 449 ? 13.035 3.924 11.136 1.00 87.56 449 ASP A C 1
ATOM 3550 O O . ASP A 1 449 ? 13.483 5.017 11.478 1.00 87.56 449 ASP A O 1
ATOM 3554 N N . ALA A 1 450 ? 12.538 3.072 12.036 1.00 86.44 450 ALA A N 1
ATOM 3555 C CA . ALA A 1 450 ? 12.559 3.278 13.479 1.00 86.44 450 ALA A CA 1
ATOM 3556 C C . ALA A 1 450 ? 13.704 2.504 14.158 1.00 86.44 450 ALA A C 1
ATOM 3558 O O . ALA A 1 450 ? 14.201 1.492 13.663 1.00 86.44 450 ALA A O 1
ATOM 3559 N N . LYS A 1 451 ? 14.106 2.967 15.350 1.00 84.19 451 LYS A N 1
ATOM 3560 C CA . LYS A 1 451 ? 15.227 2.393 16.124 1.00 84.19 451 LYS A CA 1
ATOM 3561 C C . LYS A 1 451 ? 15.026 0.945 16.571 1.00 84.19 451 LYS A C 1
ATOM 3563 O O . LYS A 1 451 ? 16.011 0.296 16.896 1.00 84.19 451 LYS A O 1
ATOM 3568 N N . GLY A 1 452 ? 13.787 0.483 16.658 1.00 87.75 452 GLY A N 1
ATOM 3569 C CA . GLY A 1 452 ? 13.448 -0.859 17.102 1.00 87.75 452 GLY A CA 1
ATOM 3570 C C . GLY A 1 452 ? 12.015 -1.200 16.731 1.00 87.75 452 GLY A C 1
ATOM 3571 O O . GLY A 1 452 ? 11.284 -0.368 16.184 1.00 87.75 452 GLY A O 1
ATOM 3572 N N . ASP A 1 453 ? 11.629 -2.425 17.039 1.00 91.44 453 ASP A N 1
ATOM 3573 C CA . ASP A 1 453 ? 10.339 -2.982 16.667 1.00 91.44 453 ASP A CA 1
ATOM 3574 C C . ASP A 1 453 ? 9.254 -2.511 17.634 1.00 91.44 453 ASP A C 1
ATOM 3576 O O . ASP A 1 453 ? 9.490 -2.336 18.834 1.00 91.44 453 ASP A O 1
ATOM 3580 N N . THR A 1 454 ? 8.046 -2.310 17.114 1.00 91.31 454 THR A N 1
ATOM 3581 C CA . THR A 1 454 ? 6.888 -1.857 17.890 1.00 91.31 454 THR A CA 1
ATOM 3582 C C . THR A 1 454 ? 5.719 -2.806 17.685 1.00 91.31 454 THR A C 1
ATOM 3584 O O . THR A 1 454 ? 5.423 -3.204 16.564 1.00 91.31 454 THR A O 1
ATOM 3587 N N . LEU A 1 455 ? 5.033 -3.143 18.773 1.00 92.75 455 LEU A N 1
ATOM 3588 C CA . LEU A 1 455 ? 3.753 -3.839 18.764 1.00 92.75 455 LEU A CA 1
ATOM 3589 C C . LEU A 1 455 ? 2.785 -3.099 19.687 1.00 92.75 455 LEU A C 1
ATOM 3591 O O . LEU A 1 455 ? 3.115 -2.802 20.835 1.00 92.75 455 LEU A O 1
ATOM 3595 N N . LEU A 1 456 ? 1.583 -2.827 19.202 1.00 93.50 456 LEU A N 1
ATOM 3596 C CA . LEU A 1 456 ? 0.500 -2.212 19.949 1.00 93.50 456 LEU A CA 1
ATOM 3597 C C . LEU A 1 456 ? -0.790 -2.973 19.664 1.00 93.50 456 LEU A C 1
ATOM 3599 O O . LEU A 1 456 ? -1.152 -3.198 18.517 1.00 93.50 456 LEU A O 1
ATOM 3603 N N . ILE A 1 457 ? -1.488 -3.357 20.724 1.00 95.06 457 ILE A N 1
ATOM 3604 C CA . ILE A 1 457 ? -2.802 -3.989 20.665 1.00 95.06 457 ILE A CA 1
ATOM 3605 C C . ILE A 1 457 ? -3.719 -3.195 21.584 1.00 95.06 457 ILE A C 1
ATOM 3607 O O . ILE A 1 457 ? -3.392 -2.987 22.751 1.00 95.06 457 ILE A O 1
ATOM 3611 N N . ALA A 1 458 ? -4.854 -2.745 21.075 1.00 94.94 458 ALA A N 1
ATOM 3612 C CA . ALA A 1 458 ? -5.854 -2.032 21.845 1.00 94.94 458 ALA A CA 1
ATOM 3613 C C . ALA A 1 458 ? -7.237 -2.595 21.536 1.00 94.94 458 ALA A C 1
ATOM 3615 O O . ALA A 1 458 ? -7.577 -2.811 20.377 1.00 94.94 458 ALA A O 1
ATOM 3616 N N . LYS A 1 459 ? -8.034 -2.818 22.576 1.00 94.88 459 LYS A N 1
ATOM 3617 C CA . LYS A 1 459 ? -9.401 -3.323 22.463 1.00 94.88 459 LYS A CA 1
ATOM 3618 C C . LYS A 1 459 ? -10.386 -2.269 22.940 1.00 94.88 459 LYS A C 1
ATOM 3620 O O . LYS A 1 459 ? -10.142 -1.646 23.980 1.00 94.88 459 LYS A O 1
ATOM 3625 N N . ASN A 1 460 ? -11.491 -2.106 22.216 1.00 93.19 460 ASN A N 1
ATOM 3626 C CA . ASN A 1 460 ? -12.516 -1.099 22.482 1.00 93.19 460 ASN A CA 1
ATOM 3627 C C . ASN A 1 460 ? -11.893 0.288 22.708 1.00 93.19 460 ASN A C 1
ATOM 3629 O O . ASN A 1 460 ? -12.025 0.896 23.778 1.00 93.19 460 ASN A O 1
ATOM 3633 N N . LEU A 1 461 ? -11.149 0.768 21.708 1.00 94.25 461 LEU A N 1
ATOM 3634 C CA . LEU A 1 461 ? -10.537 2.090 21.735 1.00 94.25 461 LEU A CA 1
ATOM 3635 C C . LEU A 1 461 ? -11.613 3.160 21.980 1.00 94.25 461 LEU A C 1
ATOM 3637 O O . LEU A 1 461 ? -12.617 3.185 21.268 1.00 94.25 461 LEU A O 1
ATOM 3641 N N . PRO A 1 462 ? -11.416 4.062 22.956 1.00 93.81 462 PRO A N 1
ATOM 3642 C CA . PRO A 1 462 ? -12.358 5.132 23.252 1.00 93.81 462 PRO A CA 1
ATOM 3643 C C . PRO A 1 462 ? -12.293 6.221 22.176 1.00 93.81 462 PRO A C 1
ATOM 3645 O O . PRO A 1 462 ? -11.367 6.248 21.372 1.00 93.81 462 PRO A O 1
ATOM 3648 N N . LYS A 1 463 ? -13.244 7.163 22.192 1.00 94.25 463 LYS A N 1
ATOM 3649 C CA . LYS A 1 463 ? -13.390 8.189 21.141 1.00 94.25 463 LYS A CA 1
ATOM 3650 C C . LYS A 1 463 ? -12.126 8.992 20.864 1.00 94.25 463 LYS A C 1
ATOM 3652 O O . LYS A 1 463 ? -11.978 9.493 19.758 1.00 94.25 463 LYS A O 1
ATOM 3657 N N . THR A 1 464 ? -11.236 9.147 21.842 1.00 95.81 464 THR A N 1
ATOM 3658 C CA . THR A 1 464 ? -9.878 9.628 21.596 1.00 95.81 464 THR A CA 1
ATOM 3659 C C . THR A 1 464 ? -8.848 8.807 22.355 1.00 95.81 464 THR A C 1
ATOM 3661 O O . THR A 1 464 ? -9.044 8.446 23.520 1.00 95.81 464 THR A O 1
ATOM 3664 N N . PHE A 1 465 ? -7.715 8.555 21.709 1.00 95.50 465 PHE A N 1
ATOM 3665 C CA . PHE A 1 465 ? -6.550 7.926 22.317 1.00 95.50 465 PHE A CA 1
ATOM 3666 C C . PHE A 1 465 ? -5.282 8.583 21.779 1.00 95.50 465 PHE A C 1
ATOM 3668 O O . PHE A 1 465 ? -5.151 8.811 20.580 1.00 95.50 465 PHE A O 1
ATOM 3675 N N . LYS A 1 466 ? -4.353 8.909 22.673 1.00 95.62 466 LYS A N 1
ATOM 3676 C CA . LYS A 1 466 ? -3.086 9.544 22.335 1.00 95.62 466 LYS A CA 1
ATOM 3677 C C . LYS A 1 466 ? -1.932 8.853 23.032 1.00 95.62 466 LYS A C 1
ATOM 3679 O O . LYS A 1 466 ? -1.999 8.580 24.232 1.00 95.62 466 LYS A O 1
ATOM 3684 N N . LEU A 1 467 ? -0.867 8.659 22.274 1.00 93.25 467 LEU A N 1
ATOM 3685 C CA . LEU A 1 467 ? 0.446 8.263 22.726 1.00 93.25 467 LEU A CA 1
ATOM 3686 C C . LEU A 1 467 ? 1.458 9.288 22.230 1.00 93.25 467 LEU A C 1
ATOM 3688 O O . LEU A 1 467 ? 1.675 9.418 21.029 1.00 93.25 467 LEU A O 1
ATOM 3692 N N . GLU A 1 468 ? 2.060 10.034 23.146 1.00 91.94 468 GLU A N 1
ATOM 3693 C CA . GLU A 1 468 ? 2.894 11.183 22.791 1.00 91.94 468 GLU A CA 1
ATOM 3694 C C . GLU A 1 468 ? 4.127 11.302 23.695 1.00 91.94 468 GLU A C 1
ATOM 3696 O O . GLU A 1 468 ? 4.087 10.876 24.856 1.00 91.94 468 GLU A O 1
ATOM 3701 N N . PRO A 1 469 ? 5.232 11.878 23.196 1.00 88.94 469 PRO A N 1
ATOM 3702 C CA . PRO A 1 469 ? 6.394 12.169 24.019 1.00 88.94 469 PRO A CA 1
ATOM 3703 C C . PRO A 1 469 ? 6.071 13.246 25.061 1.00 88.94 469 PRO A C 1
ATOM 3705 O O . PRO A 1 469 ? 5.252 14.141 24.844 1.00 88.94 469 PRO A O 1
ATOM 3708 N N . THR A 1 470 ? 6.746 13.186 26.206 1.00 88.50 470 THR A N 1
ATOM 3709 C CA . THR A 1 470 ? 6.719 14.254 27.214 1.00 88.50 470 THR A CA 1
ATOM 3710 C C . THR A 1 470 ? 7.935 15.165 27.093 1.00 88.50 470 THR A C 1
ATOM 3712 O O . THR A 1 470 ? 8.957 14.784 26.530 1.00 88.50 470 THR A O 1
ATOM 3715 N N . GLU A 1 471 ? 7.871 16.354 27.701 1.00 84.69 471 GLU A N 1
ATOM 3716 C CA . GLU A 1 471 ? 9.004 17.298 27.750 1.00 84.69 471 GLU A CA 1
ATOM 3717 C C . GLU A 1 471 ? 10.271 16.704 28.397 1.00 84.69 471 GLU A C 1
ATOM 3719 O O . GLU A 1 471 ? 11.374 17.178 28.146 1.00 84.69 471 GLU A O 1
ATOM 3724 N N . ASN A 1 472 ? 10.120 15.657 29.217 1.00 81.00 472 ASN A N 1
ATOM 3725 C CA . ASN A 1 472 ? 11.221 14.952 29.874 1.00 81.00 472 ASN A CA 1
ATOM 3726 C C . ASN A 1 472 ? 11.621 13.664 29.135 1.00 81.00 472 ASN A C 1
ATOM 3728 O O . ASN A 1 472 ? 12.164 12.757 29.766 1.00 81.00 472 ASN A O 1
ATOM 3732 N N . TRP A 1 473 ? 11.320 13.556 27.835 1.00 81.38 473 TRP A N 1
ATOM 3733 C CA . TRP A 1 473 ? 11.672 12.399 26.998 1.00 81.38 473 TRP A CA 1
ATOM 3734 C C . TRP A 1 473 ? 11.091 11.074 27.511 1.00 81.38 473 TRP A C 1
ATOM 3736 O O . TRP A 1 473 ? 11.689 10.010 27.369 1.00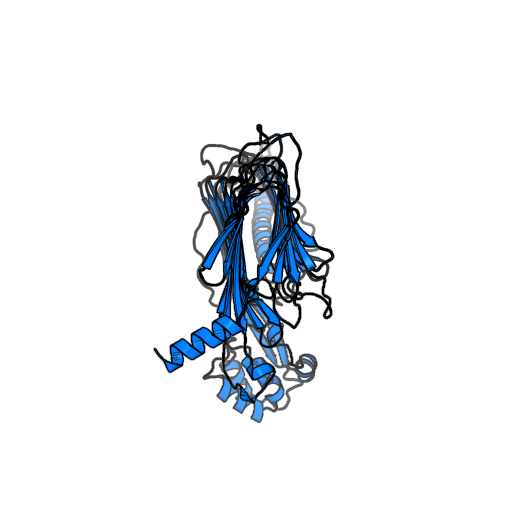 81.38 473 TRP A O 1
ATOM 3746 N N . GLY A 1 474 ? 9.920 11.163 28.145 1.00 85.19 474 GLY A N 1
ATOM 3747 C CA . GLY A 1 474 ? 9.065 10.039 28.508 1.00 85.19 474 GLY A CA 1
ATOM 3748 C C . GLY A 1 474 ? 7.931 9.832 27.502 1.00 85.19 474 GLY A C 1
ATOM 3749 O O . GLY A 1 474 ? 7.818 10.568 26.529 1.00 85.19 474 GLY A O 1
ATOM 3750 N N . VAL A 1 475 ? 7.042 8.885 27.783 1.00 88.19 475 VAL A N 1
ATOM 3751 C CA . VAL A 1 475 ? 5.828 8.597 27.008 1.00 88.19 475 VAL A CA 1
ATOM 3752 C C . VAL A 1 475 ? 4.609 8.915 27.850 1.00 88.19 475 VAL A C 1
ATOM 3754 O O . VAL A 1 475 ? 4.548 8.530 29.014 1.00 88.19 475 VAL A O 1
ATOM 3757 N N . ARG A 1 476 ? 3.619 9.586 27.273 1.00 91.25 476 ARG A N 1
ATOM 3758 C CA . ARG A 1 476 ? 2.320 9.816 27.896 1.00 91.25 476 ARG A CA 1
ATOM 3759 C C . ARG A 1 476 ? 1.234 9.124 27.093 1.00 91.25 476 ARG A C 1
ATOM 3761 O O . ARG A 1 476 ? 1.136 9.300 25.884 1.00 91.25 476 ARG A O 1
ATOM 3768 N N . ILE A 1 477 ? 0.403 8.376 27.803 1.00 92.00 477 ILE A N 1
ATOM 3769 C CA . ILE A 1 477 ? -0.819 7.763 27.300 1.00 92.00 477 ILE A CA 1
ATOM 3770 C C . ILE A 1 477 ? -1.984 8.594 27.828 1.00 92.00 477 ILE A C 1
ATOM 3772 O O . ILE A 1 477 ? -2.048 8.866 29.028 1.00 92.00 477 ILE A O 1
ATOM 3776 N N . VAL A 1 478 ? -2.900 8.994 26.950 1.00 93.25 478 VAL A N 1
ATOM 3777 C CA . VAL A 1 478 ? -4.123 9.724 27.309 1.00 93.25 478 VAL A CA 1
ATOM 3778 C C . VAL A 1 478 ? -5.291 9.165 26.520 1.00 93.25 478 VAL A C 1
ATOM 3780 O O . VAL A 1 478 ? -5.191 8.981 25.312 1.00 93.25 478 VAL A O 1
ATOM 3783 N N . SER A 1 479 ? -6.422 8.939 27.175 1.00 92.56 479 SER A N 1
ATOM 3784 C CA . SER A 1 479 ? -7.622 8.449 26.505 1.00 92.56 479 SER A CA 1
ATOM 3785 C C . SER A 1 479 ? -8.907 9.061 27.069 1.00 92.56 479 SER A C 1
ATOM 3787 O O . SER A 1 479 ? -8.952 9.552 28.206 1.00 92.56 479 SER A O 1
ATOM 3789 N N . SER A 1 480 ? -9.961 9.108 26.248 1.00 91.12 480 SER A N 1
ATOM 3790 C CA . SER A 1 480 ? -11.261 9.654 26.652 1.00 91.12 480 SER A CA 1
ATOM 3791 C C . SER A 1 480 ? -12.093 8.672 27.483 1.00 91.12 480 SER A C 1
ATOM 3793 O O . SER A 1 480 ? -11.723 7.525 27.729 1.00 91.12 480 SER A O 1
ATOM 3795 N N . ASP A 1 481 ? -13.255 9.153 27.936 1.00 86.06 481 ASP A N 1
ATOM 3796 C CA . ASP A 1 481 ? -14.306 8.337 28.547 1.00 86.06 481 ASP A CA 1
ATOM 3797 C C . ASP A 1 481 ? -13.816 7.521 29.760 1.00 86.06 481 ASP A C 1
ATOM 3799 O O . ASP A 1 481 ? -13.322 8.103 30.741 1.00 86.06 481 ASP A O 1
ATOM 3803 N N . ASN A 1 482 ? -13.985 6.197 29.702 1.00 84.38 482 ASN A N 1
ATOM 3804 C CA . ASN A 1 482 ? -13.601 5.236 30.738 1.00 84.38 482 ASN A CA 1
ATOM 3805 C C . ASN A 1 482 ? -12.169 4.698 30.566 1.00 84.38 482 ASN A C 1
ATOM 3807 O O . ASN A 1 482 ? -11.746 3.862 31.359 1.00 84.38 482 ASN A O 1
ATOM 3811 N N . GLY A 1 483 ? -11.426 5.194 29.575 1.00 87.06 483 GLY A N 1
ATOM 3812 C CA . GLY A 1 483 ? -10.126 4.662 29.192 1.00 87.06 483 GLY A CA 1
ATOM 3813 C C . GLY A 1 483 ? -10.210 3.515 28.185 1.00 87.06 483 GLY A C 1
ATOM 3814 O O . GLY A 1 483 ? -11.299 3.060 27.841 1.00 87.06 483 GLY A O 1
ATOM 3815 N N . VAL A 1 484 ? -9.049 3.060 27.710 1.00 90.56 484 VAL A N 1
ATOM 3816 C CA . VAL A 1 484 ? -8.944 1.892 26.816 1.00 90.56 484 VAL A CA 1
ATOM 3817 C C . VAL A 1 484 ? -9.200 0.626 27.623 1.00 90.56 484 VAL A C 1
ATOM 3819 O O . VAL A 1 484 ? -8.591 0.468 28.683 1.00 90.56 484 VAL A O 1
ATOM 3822 N N . GLU A 1 485 ? -10.081 -0.262 27.152 1.00 91.19 485 GLU A N 1
ATOM 3823 C CA . GLU A 1 485 ? -10.474 -1.462 27.906 1.00 91.19 485 GLU A CA 1
ATOM 3824 C C . GLU A 1 485 ? -9.282 -2.386 28.152 1.00 91.19 485 GLU A C 1
ATOM 3826 O O . GLU A 1 485 ? -8.998 -2.709 29.304 1.00 91.19 485 GLU A O 1
ATOM 3831 N N . GLU A 1 486 ? -8.565 -2.752 27.089 1.00 92.19 486 GLU A N 1
ATOM 3832 C CA . GLU A 1 486 ? -7.328 -3.531 27.141 1.00 92.19 486 GLU A CA 1
ATOM 3833 C C . GLU A 1 486 ? -6.300 -2.863 26.223 1.00 92.19 486 GLU A C 1
ATOM 3835 O O . GLU A 1 486 ? -6.596 -2.564 25.067 1.00 92.19 486 GLU A O 1
ATOM 3840 N N . LEU A 1 487 ? -5.098 -2.614 26.739 1.00 92.00 487 LEU A N 1
ATOM 3841 C CA . LEU A 1 487 ? -3.966 -2.071 25.993 1.00 92.00 487 LEU A CA 1
ATOM 3842 C C . LEU A 1 487 ? -2.755 -2.966 26.239 1.00 92.00 487 LEU A C 1
ATOM 3844 O O . LEU A 1 487 ? -2.369 -3.178 27.384 1.00 92.00 487 LEU A O 1
ATOM 3848 N N . TYR A 1 488 ? -2.115 -3.441 25.184 1.00 92.12 488 TYR A N 1
ATOM 3849 C CA . TYR A 1 488 ? -0.791 -4.039 25.246 1.00 92.12 488 TYR A CA 1
ATOM 3850 C C . TYR A 1 488 ? 0.137 -3.268 24.325 1.00 92.12 488 TYR A C 1
ATOM 3852 O O . TYR A 1 488 ? -0.199 -2.987 23.179 1.00 92.12 488 TYR A O 1
ATOM 3860 N N . MET A 1 489 ? 1.311 -2.929 24.830 1.00 91.25 489 MET A N 1
ATOM 3861 C CA . MET A 1 489 ? 2.366 -2.336 24.033 1.00 91.25 489 MET A CA 1
ATOM 3862 C C . MET A 1 489 ? 3.670 -3.061 24.290 1.00 91.25 489 MET A C 1
ATOM 3864 O O . MET A 1 489 ? 3.979 -3.404 25.432 1.00 91.25 489 MET A O 1
ATOM 3868 N N . ARG A 1 490 ? 4.459 -3.227 23.237 1.00 88.81 490 ARG A N 1
ATOM 3869 C CA . ARG A 1 490 ? 5.808 -3.758 23.300 1.00 88.81 490 ARG A CA 1
ATOM 3870 C C . ARG A 1 490 ? 6.718 -2.956 22.385 1.00 88.81 490 ARG A C 1
ATOM 3872 O O . ARG A 1 490 ? 6.367 -2.688 21.241 1.00 88.81 490 ARG A O 1
ATOM 3879 N N . GLN A 1 491 ? 7.900 -2.642 22.887 1.00 87.94 491 GLN A N 1
ATOM 3880 C CA . GLN A 1 491 ? 9.014 -2.150 22.095 1.00 87.94 491 GLN A CA 1
ATOM 3881 C C . GLN A 1 491 ? 10.192 -3.108 22.270 1.00 87.94 491 GLN A C 1
ATOM 3883 O O . GLN A 1 491 ? 10.484 -3.497 23.402 1.00 87.94 491 GLN A O 1
ATOM 3888 N N . SER A 1 492 ? 10.842 -3.518 21.188 1.00 88.81 492 SER A N 1
ATOM 3889 C CA . SER A 1 492 ? 11.963 -4.467 21.232 1.00 88.81 492 SER A CA 1
ATOM 3890 C C . SER A 1 492 ? 13.112 -4.046 20.328 1.00 88.81 492 SER A C 1
ATOM 3892 O O . SER A 1 492 ? 12.948 -3.184 19.467 1.00 88.81 492 SER A O 1
ATOM 3894 N N . ASP A 1 493 ? 14.283 -4.632 20.568 1.00 85.81 493 ASP A N 1
ATOM 3895 C CA . ASP A 1 493 ? 15.496 -4.420 19.770 1.00 85.81 493 ASP A CA 1
ATOM 3896 C C . ASP A 1 493 ? 15.915 -2.944 19.658 1.00 85.81 493 ASP A C 1
ATOM 3898 O O . ASP A 1 493 ? 16.379 -2.480 18.618 1.00 85.81 493 ASP A O 1
ATOM 3902 N N . VAL A 1 494 ? 15.763 -2.181 20.748 1.00 84.50 494 VAL A N 1
ATOM 3903 C CA . VAL A 1 494 ? 16.094 -0.751 20.760 1.00 84.50 494 VAL A CA 1
ATOM 3904 C C . VAL A 1 494 ? 17.532 -0.545 21.250 1.00 84.50 494 VAL A C 1
ATOM 3906 O O . VAL A 1 494 ? 17.841 -0.827 22.416 1.00 84.50 494 VAL A O 1
ATOM 3909 N N . PRO A 1 495 ? 18.431 0.029 20.429 1.00 78.94 495 PRO A N 1
ATOM 3910 C CA . PRO A 1 495 ? 19.753 0.431 20.882 1.00 78.94 495 PRO A CA 1
ATOM 3911 C C . PRO A 1 495 ? 19.621 1.634 21.823 1.00 78.94 495 PRO A C 1
ATOM 3913 O O . PRO A 1 495 ? 19.286 2.749 21.416 1.00 78.94 495 PRO A O 1
ATOM 3916 N N . GLY A 1 496 ? 19.871 1.408 23.114 1.00 72.25 496 GLY A N 1
ATOM 3917 C CA . GLY A 1 496 ? 19.664 2.413 24.152 1.00 72.25 496 GLY A CA 1
ATOM 3918 C C . GLY A 1 496 ? 20.868 3.333 24.348 1.00 72.25 496 GLY A C 1
ATOM 3919 O O . GLY A 1 496 ? 20.707 4.536 24.528 1.00 72.25 496 GLY A O 1
ATOM 3920 N N . ALA A 1 497 ? 22.076 2.787 24.407 1.00 70.75 497 ALA A N 1
ATOM 3921 C CA . ALA A 1 497 ? 23.344 3.517 24.486 1.00 70.75 497 ALA A CA 1
ATOM 3922 C C . ALA A 1 497 ? 24.464 2.602 23.974 1.00 70.75 497 ALA A C 1
ATOM 3924 O O . ALA A 1 497 ? 24.243 1.403 23.832 1.00 70.75 497 ALA A O 1
ATOM 3925 N N . PRO A 1 498 ? 25.673 3.116 23.698 1.00 73.50 498 PRO A N 1
ATOM 3926 C CA . PRO A 1 498 ? 26.766 2.250 23.270 1.00 73.50 498 PRO A CA 1
ATOM 3927 C C . PRO A 1 498 ? 27.022 1.115 24.281 1.00 73.50 498 PRO A C 1
ATOM 3929 O O . PRO A 1 498 ? 27.315 1.385 25.438 1.00 73.50 498 PRO A O 1
ATOM 3932 N N . GLY A 1 499 ? 26.868 -0.146 23.868 1.00 71.62 499 GLY A N 1
ATOM 3933 C CA . GLY A 1 499 ? 26.973 -1.312 24.756 1.00 71.62 499 GLY A CA 1
ATOM 3934 C C . GLY A 1 499 ? 25.795 -1.516 25.724 1.00 71.62 499 GLY A C 1
ATOM 3935 O O . GLY A 1 499 ? 25.933 -2.276 26.677 1.00 71.62 499 GLY A O 1
ATOM 3936 N N . VAL A 1 500 ? 24.655 -0.844 25.524 1.00 74.94 500 VAL A N 1
ATOM 3937 C CA . VAL A 1 500 ? 23.403 -1.063 26.269 1.00 74.94 500 VAL A CA 1
ATOM 3938 C C . VAL A 1 500 ? 22.249 -1.214 25.286 1.00 74.94 500 VAL A C 1
ATOM 3940 O O . VAL A 1 500 ? 21.941 -0.283 24.536 1.00 74.94 500 VAL A O 1
ATOM 3943 N N . TYR A 1 501 ? 21.557 -2.341 25.352 1.00 79.75 501 TYR A N 1
ATOM 3944 C CA . TYR A 1 501 ? 20.448 -2.652 24.461 1.00 79.75 501 TYR A CA 1
ATOM 3945 C C . TYR A 1 501 ? 19.201 -2.959 25.279 1.00 79.75 501 TYR A C 1
ATOM 3947 O O . TYR A 1 501 ? 19.258 -3.690 26.268 1.00 79.75 501 TYR A O 1
ATOM 3955 N N . LEU A 1 502 ? 18.081 -2.360 24.884 1.00 81.06 502 LEU A N 1
ATOM 3956 C CA . LEU A 1 502 ? 16.769 -2.708 25.405 1.00 81.06 502 LEU A CA 1
ATOM 3957 C C . LEU A 1 502 ? 16.219 -3.825 24.521 1.00 81.06 502 LEU A C 1
ATOM 3959 O O . LEU A 1 502 ? 15.742 -3.566 23.418 1.00 81.06 502 LEU A O 1
ATOM 3963 N N . ASP A 1 503 ? 16.288 -5.053 25.022 1.00 83.44 503 ASP A N 1
ATOM 3964 C CA . ASP A 1 503 ? 15.753 -6.221 24.323 1.00 83.44 503 ASP A CA 1
ATOM 3965 C C . ASP A 1 503 ? 14.243 -6.113 24.193 1.00 83.44 503 ASP A C 1
ATOM 3967 O O . ASP A 1 503 ? 13.669 -6.381 23.139 1.00 83.44 503 ASP A O 1
ATOM 3971 N N . ARG A 1 504 ? 13.584 -5.721 25.290 1.00 85.19 504 ARG A N 1
ATOM 3972 C CA . ARG A 1 504 ? 12.129 -5.667 25.343 1.00 85.19 504 ARG A CA 1
ATOM 3973 C C . ARG A 1 504 ? 11.625 -4.774 26.465 1.00 85.19 504 ARG A C 1
ATOM 3975 O O . ARG A 1 504 ? 12.000 -4.940 27.621 1.00 85.19 504 ARG A O 1
ATOM 3982 N N . PHE A 1 505 ? 10.687 -3.901 26.144 1.00 84.31 505 PHE A N 1
ATOM 3983 C CA . PHE A 1 505 ? 9.874 -3.143 27.084 1.00 84.31 505 PHE A CA 1
ATOM 3984 C C . PHE A 1 505 ? 8.402 -3.418 26.798 1.00 84.31 505 PHE A C 1
ATOM 3986 O O . PHE A 1 505 ? 7.973 -3.311 25.655 1.00 84.31 505 PHE A O 1
ATOM 3993 N N . GLU A 1 506 ? 7.637 -3.793 27.818 1.00 84.69 506 GLU A N 1
ATOM 3994 C CA . GLU A 1 506 ? 6.229 -4.167 27.699 1.00 84.69 506 GLU A CA 1
ATOM 3995 C C . GLU A 1 506 ? 5.366 -3.393 28.689 1.00 84.69 506 GLU A C 1
ATOM 3997 O O . GLU A 1 506 ? 5.771 -3.109 29.824 1.00 84.69 506 GLU A O 1
ATOM 4002 N N . ILE A 1 507 ? 4.146 -3.091 28.257 1.00 84.94 507 ILE A N 1
ATOM 4003 C CA . ILE A 1 507 ? 3.100 -2.456 29.049 1.00 84.94 507 ILE A CA 1
ATOM 4004 C C . ILE A 1 507 ? 1.796 -3.206 28.800 1.00 84.94 507 ILE A C 1
ATOM 4006 O O . ILE A 1 507 ? 1.434 -3.458 27.655 1.00 84.94 507 ILE A O 1
ATOM 4010 N N . ILE A 1 508 ? 1.074 -3.520 29.871 1.00 87.62 508 ILE A N 1
ATOM 4011 C CA . ILE A 1 508 ? -0.292 -4.041 29.827 1.00 87.62 508 ILE A CA 1
ATOM 4012 C C . ILE A 1 508 ? -1.163 -3.105 30.661 1.00 87.62 508 ILE A C 1
ATOM 4014 O O . ILE A 1 508 ? -0.922 -2.936 31.857 1.00 87.62 508 ILE A O 1
ATOM 4018 N N . GLY A 1 509 ? -2.158 -2.491 30.035 1.00 85.81 509 GLY A N 1
ATOM 4019 C CA . GLY A 1 509 ? -3.142 -1.613 30.649 1.00 85.81 509 GLY A CA 1
ATOM 4020 C C . GLY A 1 509 ? -4.549 -2.201 30.576 1.00 85.81 509 GLY A C 1
ATOM 4021 O O . GLY A 1 509 ? -4.913 -2.811 29.577 1.00 85.81 509 GLY A O 1
ATOM 4022 N N . GLU A 1 510 ? -5.359 -1.979 31.609 1.00 87.75 510 GLU A N 1
ATOM 4023 C CA . GLU A 1 510 ? -6.795 -2.286 31.599 1.00 87.75 510 GLU A CA 1
ATOM 4024 C C . GLU A 1 510 ? -7.601 -1.090 32.101 1.00 87.75 510 GLU A C 1
ATOM 4026 O O . GLU A 1 510 ? -7.306 -0.560 33.175 1.00 87.75 510 GLU A O 1
ATOM 4031 N N . ASN A 1 511 ? -8.641 -0.687 31.369 1.00 87.88 511 ASN A N 1
ATOM 4032 C CA . ASN A 1 511 ? -9.427 0.529 31.629 1.00 87.88 511 ASN A CA 1
ATOM 4033 C C . ASN A 1 511 ? -8.530 1.766 31.844 1.00 87.88 511 ASN A C 1
ATOM 4035 O O . ASN A 1 511 ? -8.734 2.559 32.771 1.00 87.88 511 ASN A O 1
ATOM 4039 N N . LEU A 1 512 ? -7.471 1.878 31.033 1.00 86.44 512 LEU A N 1
ATOM 4040 C CA . LEU A 1 512 ? -6.396 2.847 31.222 1.00 86.44 512 LEU A CA 1
ATOM 4041 C C . LEU A 1 512 ? -6.798 4.204 30.643 1.00 86.44 512 LEU A C 1
ATOM 4043 O O . LEU A 1 512 ? -6.887 4.361 29.423 1.00 86.44 512 LEU A O 1
ATOM 4047 N N . LYS A 1 513 ? -7.009 5.189 31.525 1.00 89.50 513 LYS A N 1
ATOM 4048 C CA . LYS A 1 513 ? -7.364 6.568 31.138 1.00 89.50 513 LYS A CA 1
ATOM 4049 C C . LYS A 1 513 ? -6.155 7.461 30.857 1.00 89.50 513 LYS A C 1
ATOM 4051 O O . LYS A 1 513 ? -6.203 8.366 30.027 1.00 89.50 513 LYS A O 1
ATOM 4056 N N . GLY A 1 514 ? -5.070 7.215 31.575 1.00 88.38 514 GLY A N 1
ATOM 4057 C CA . GLY A 1 514 ? -3.821 7.914 31.357 1.00 88.38 514 GLY A CA 1
ATOM 4058 C C . GLY A 1 514 ? -2.708 7.368 32.229 1.00 88.38 514 GLY A C 1
ATOM 4059 O O . GLY A 1 514 ? -2.978 6.838 33.310 1.00 88.38 514 GLY A O 1
ATOM 4060 N N . ALA A 1 515 ? -1.485 7.467 31.720 1.00 86.88 515 ALA A N 1
ATOM 4061 C CA . ALA A 1 515 ? -0.250 7.111 32.407 1.00 86.88 515 ALA A CA 1
ATOM 4062 C C . ALA A 1 515 ? 0.931 7.827 31.746 1.00 86.88 515 ALA A C 1
ATOM 4064 O O . ALA A 1 515 ? 0.963 7.979 30.525 1.00 86.88 515 ALA A O 1
ATOM 4065 N N . THR A 1 516 ? 1.918 8.213 32.544 1.00 87.19 516 THR A N 1
ATOM 4066 C CA . THR A 1 516 ? 3.183 8.780 32.078 1.00 87.19 516 THR A CA 1
ATOM 4067 C C . THR A 1 516 ? 4.317 7.823 32.432 1.00 87.19 516 THR A C 1
ATOM 4069 O O . THR A 1 516 ? 4.443 7.394 33.572 1.00 87.19 516 THR A O 1
ATOM 4072 N N . ILE A 1 517 ? 5.175 7.492 31.475 1.00 84.38 517 ILE A N 1
ATOM 4073 C CA . ILE A 1 517 ? 6.368 6.663 31.658 1.00 84.38 517 ILE A CA 1
ATOM 4074 C C . ILE A 1 517 ? 7.584 7.536 31.398 1.00 84.38 517 ILE A C 1
ATOM 4076 O O . ILE A 1 517 ? 7.686 8.148 30.346 1.00 84.38 517 ILE A O 1
ATOM 4080 N N . THR A 1 518 ? 8.535 7.583 32.318 1.00 82.94 518 THR A N 1
ATOM 4081 C CA . THR A 1 518 ? 9.796 8.316 32.148 1.00 82.94 518 THR A CA 1
ATOM 4082 C C . THR A 1 518 ? 10.961 7.399 32.473 1.00 82.94 518 THR A C 1
ATOM 4084 O O . THR A 1 518 ? 10.910 6.672 33.460 1.00 82.94 518 THR A O 1
ATOM 4087 N N . ILE A 1 519 ? 12.028 7.430 31.677 1.00 75.94 519 ILE A N 1
ATOM 4088 C CA . ILE A 1 519 ? 13.256 6.684 31.969 1.00 75.94 519 ILE A CA 1
ATOM 4089 C C . ILE A 1 519 ? 14.321 7.674 32.433 1.00 75.94 519 ILE A C 1
ATOM 4091 O O . ILE A 1 519 ? 14.554 8.700 31.807 1.00 75.94 519 ILE A O 1
ATOM 4095 N N . TYR A 1 520 ? 14.968 7.364 33.551 1.00 75.00 520 TYR A N 1
ATOM 4096 C CA . TYR A 1 520 ? 16.133 8.089 34.043 1.00 75.00 520 TYR A CA 1
ATOM 4097 C C . TYR A 1 520 ? 17.350 7.177 34.010 1.00 75.00 520 TYR A C 1
ATOM 4099 O O . TYR A 1 520 ? 17.240 6.009 34.364 1.00 75.00 520 TYR A O 1
ATOM 4107 N N . ARG A 1 521 ? 18.531 7.712 33.685 1.00 68.81 521 ARG A N 1
ATOM 4108 C CA . ARG A 1 521 ? 19.787 6.940 33.683 1.00 68.81 521 ARG A CA 1
ATOM 4109 C C . ARG A 1 521 ? 20.826 7.420 34.703 1.00 68.81 521 ARG A C 1
ATOM 4111 O O . ARG A 1 521 ? 21.919 7.846 34.316 1.00 68.81 521 ARG A O 1
ATOM 4118 N N . PRO A 1 522 ? 20.554 7.376 36.022 1.00 65.56 522 PRO A N 1
ATOM 4119 C CA . PRO A 1 522 ? 21.574 7.696 37.015 1.00 65.56 522 PRO A CA 1
ATOM 4120 C C . PRO A 1 522 ? 22.766 6.737 36.882 1.00 65.56 522 PRO A C 1
ATOM 4122 O O . PRO A 1 522 ? 22.612 5.520 36.940 1.00 65.56 522 PRO A O 1
ATOM 4125 N N . PHE A 1 523 ? 23.968 7.292 36.703 1.00 62.44 523 PHE A N 1
ATOM 4126 C CA . PHE A 1 523 ? 25.210 6.527 36.504 1.00 62.44 523 PHE A CA 1
ATOM 4127 C C . PHE A 1 523 ? 25.183 5.550 35.308 1.00 62.44 523 PHE A C 1
ATOM 4129 O O . PHE A 1 523 ? 25.997 4.632 35.266 1.00 62.44 523 PHE A O 1
ATOM 4136 N N . GLY A 1 524 ? 24.280 5.757 34.340 1.00 61.38 524 GLY A N 1
ATOM 4137 C CA . GLY A 1 524 ? 24.128 4.909 33.151 1.00 61.38 524 GLY A CA 1
ATOM 4138 C C . GLY A 1 524 ? 23.113 3.765 33.278 1.00 61.38 524 GLY A C 1
ATOM 4139 O O . GLY A 1 524 ? 22.903 3.064 32.295 1.00 61.38 524 GLY A O 1
ATOM 4140 N N . TYR A 1 525 ? 22.458 3.586 34.434 1.00 61.25 525 TYR A N 1
ATOM 4141 C CA . TYR A 1 525 ? 21.473 2.513 34.654 1.00 61.25 525 TYR A CA 1
ATOM 4142 C C . TYR A 1 525 ? 20.043 3.002 34.445 1.00 61.25 525 TYR A C 1
ATOM 4144 O O . TYR A 1 525 ? 19.680 3.985 35.089 1.00 61.25 525 TYR A O 1
ATOM 4152 N N . PRO A 1 526 ? 19.208 2.330 33.635 1.00 63.22 526 PRO A N 1
ATOM 4153 C CA . PRO A 1 526 ? 17.833 2.756 33.427 1.00 63.22 526 PRO A CA 1
ATOM 4154 C C . PRO A 1 526 ? 16.965 2.500 34.668 1.00 63.22 526 PRO A C 1
ATOM 4156 O O . PRO A 1 526 ? 16.882 1.398 35.215 1.00 63.22 526 PRO A O 1
ATOM 4159 N N . VAL A 1 527 ? 16.291 3.560 35.092 1.00 69.06 527 VAL A N 1
ATOM 4160 C CA . VAL A 1 527 ? 15.279 3.605 36.141 1.00 69.06 527 VAL A CA 1
ATOM 4161 C C . VAL A 1 527 ? 13.993 4.078 35.483 1.00 69.06 527 VAL A C 1
ATOM 4163 O O . VAL A 1 527 ? 13.888 5.237 35.084 1.00 69.06 527 VAL A O 1
ATOM 4166 N N . ILE A 1 528 ? 13.024 3.179 35.361 1.00 71.19 528 ILE A N 1
ATOM 4167 C CA . ILE A 1 528 ? 11.737 3.446 34.722 1.00 71.19 528 ILE A CA 1
ATOM 4168 C C . ILE A 1 528 ? 10.781 3.947 35.802 1.00 71.19 528 ILE A C 1
ATOM 4170 O O . ILE A 1 528 ? 10.591 3.303 36.831 1.00 71.19 528 ILE A O 1
ATOM 4174 N N . VAL A 1 529 ? 10.192 5.113 35.589 1.00 72.06 529 VAL A N 1
ATOM 4175 C CA . VAL A 1 529 ? 9.252 5.764 36.495 1.00 72.06 529 VAL A CA 1
ATOM 4176 C C . VAL A 1 529 ? 7.901 5.850 35.806 1.00 72.06 529 VAL A C 1
ATOM 4178 O O . VAL A 1 529 ? 7.812 6.265 34.657 1.00 72.06 529 VAL A O 1
ATOM 4181 N N . LEU A 1 530 ? 6.863 5.440 36.516 1.00 73.75 530 LEU A N 1
ATOM 4182 C CA . LEU A 1 530 ? 5.480 5.403 36.067 1.00 73.75 530 LEU A CA 1
ATOM 4183 C C . LEU A 1 530 ? 4.681 6.391 36.920 1.00 73.75 530 LEU A C 1
ATOM 4185 O O . LEU A 1 530 ? 4.515 6.158 38.112 1.00 73.75 530 LEU A O 1
ATOM 4189 N N . ASP A 1 531 ? 4.229 7.487 36.323 1.00 72.94 531 ASP A N 1
ATOM 4190 C CA . ASP A 1 531 ? 3.590 8.639 36.966 1.00 72.94 531 ASP A CA 1
ATOM 4191 C C . ASP A 1 531 ? 2.195 8.919 36.363 1.00 72.94 531 ASP A C 1
ATOM 4193 O O . ASP A 1 531 ? 1.810 8.332 35.352 1.00 72.94 531 ASP A O 1
ATOM 4197 N N . ASP A 1 532 ? 1.419 9.810 36.991 1.00 70.94 532 ASP A N 1
ATOM 4198 C CA . ASP A 1 532 ? 0.128 10.342 36.506 1.00 70.94 532 ASP A CA 1
ATOM 4199 C C . ASP A 1 532 ? -0.929 9.296 36.108 1.00 70.94 532 ASP A C 1
ATOM 4201 O O . ASP A 1 532 ? -1.824 9.554 35.296 1.00 70.94 532 ASP A O 1
ATOM 4205 N N . ILE A 1 533 ? -0.862 8.106 36.710 1.00 72.19 533 ILE A N 1
ATOM 4206 C CA . ILE A 1 533 ? -1.828 7.043 36.433 1.00 72.19 533 ILE A CA 1
ATOM 4207 C C . ILE A 1 533 ? -3.197 7.470 36.968 1.00 72.19 533 ILE A C 1
ATOM 4209 O O . ILE A 1 533 ? -3.397 7.575 38.177 1.00 72.19 533 ILE A O 1
ATOM 4213 N N . THR A 1 534 ? -4.141 7.749 36.069 1.00 69.38 534 THR A N 1
ATOM 4214 C CA . THR A 1 534 ? -5.403 8.405 36.449 1.00 69.38 534 THR A CA 1
ATOM 4215 C C . THR A 1 534 ? -6.497 7.405 36.824 1.00 69.38 534 THR A C 1
ATOM 4217 O O . THR A 1 534 ? -7.277 7.635 37.749 1.00 69.38 534 THR A O 1
ATOM 4220 N N . THR A 1 535 ? -6.622 6.313 36.066 1.00 72.25 535 THR A N 1
ATOM 4221 C CA . THR A 1 535 ? -7.609 5.231 36.250 1.00 72.25 535 THR A CA 1
ATOM 4222 C C . THR A 1 535 ? -7.138 3.997 35.479 1.00 72.25 535 THR A C 1
ATOM 4224 O O . THR A 1 535 ? -6.522 4.155 34.424 1.00 72.25 535 THR A O 1
ATOM 4227 N N . GLY A 1 536 ? -7.442 2.802 35.994 1.00 74.75 536 GLY A N 1
ATOM 4228 C CA . GLY A 1 536 ? -7.172 1.522 35.337 1.00 74.75 536 GLY A CA 1
ATOM 4229 C C . GLY A 1 536 ? -6.263 0.607 36.152 1.00 74.75 536 GLY A C 1
ATOM 4230 O O . GLY A 1 536 ? -6.038 0.841 37.337 1.00 74.75 536 GLY A O 1
ATOM 4231 N N . ARG A 1 537 ? -5.753 -0.445 35.517 1.00 76.62 537 ARG A N 1
ATOM 4232 C CA . ARG A 1 537 ? -4.625 -1.257 35.987 1.00 76.62 537 ARG A CA 1
ATOM 4233 C C . ARG A 1 537 ? -3.492 -1.118 34.984 1.00 76.62 537 ARG A C 1
ATOM 4235 O O . ARG A 1 537 ? -3.754 -1.071 33.788 1.00 76.62 537 ARG A O 1
ATOM 4242 N N . LEU A 1 538 ? -2.256 -1.074 35.469 1.00 79.00 538 LEU A N 1
ATOM 4243 C CA . LEU A 1 538 ? -1.070 -1.051 34.620 1.00 79.00 538 LEU A CA 1
ATOM 4244 C C . LEU A 1 538 ? -0.019 -2.031 35.148 1.00 79.00 538 LEU A C 1
ATOM 4246 O O . LEU A 1 538 ? 0.273 -2.068 36.347 1.00 79.00 538 LEU A O 1
ATOM 4250 N N . VAL A 1 539 ? 0.549 -2.814 34.243 1.00 79.81 539 VAL A N 1
ATOM 4251 C CA . VAL A 1 539 ? 1.674 -3.724 34.465 1.00 79.81 539 VAL A CA 1
ATOM 4252 C C . VAL A 1 539 ? 2.744 -3.365 33.448 1.00 79.81 539 VAL A C 1
ATOM 4254 O O . VAL A 1 539 ? 2.424 -3.061 32.302 1.00 79.81 539 VAL A O 1
ATOM 4257 N N . SER A 1 540 ? 4.012 -3.388 33.850 1.00 79.44 540 SER A N 1
ATOM 4258 C CA . SER A 1 540 ? 5.113 -3.132 32.924 1.00 79.44 540 SER A CA 1
ATOM 4259 C C . SER A 1 540 ? 6.307 -4.024 33.230 1.00 79.44 540 SER A C 1
ATOM 4261 O O . SER A 1 540 ? 6.569 -4.362 34.387 1.00 79.44 540 SER A O 1
ATOM 4263 N N . SER A 1 541 ? 7.045 -4.400 32.193 1.00 80.00 541 SER A N 1
ATOM 4264 C CA . SER A 1 541 ? 8.291 -5.156 32.295 1.00 80.00 541 SER A CA 1
ATOM 4265 C C . SER A 1 541 ? 9.334 -4.616 31.333 1.00 80.00 541 SER A C 1
ATOM 4267 O O . SER A 1 541 ? 9.008 -4.108 30.265 1.00 80.00 541 SER A O 1
ATOM 4269 N N . ALA A 1 542 ? 10.599 -4.738 31.720 1.00 78.50 542 ALA A N 1
ATOM 4270 C CA . ALA A 1 542 ? 11.733 -4.362 30.895 1.00 78.50 542 ALA A CA 1
ATOM 4271 C C . ALA A 1 542 ? 12.845 -5.409 30.999 1.00 78.50 542 ALA A C 1
ATOM 4273 O O . ALA A 1 542 ? 13.173 -5.899 32.085 1.00 78.50 542 ALA A O 1
ATOM 4274 N N . GLU A 1 543 ? 13.432 -5.730 29.858 1.00 81.50 543 GLU A N 1
ATOM 4275 C CA . GLU A 1 543 ? 14.565 -6.623 29.682 1.00 81.50 543 GLU A CA 1
ATOM 4276 C C . GLU A 1 543 ? 15.624 -5.898 28.857 1.00 81.50 543 GLU A C 1
ATOM 4278 O O . GLU A 1 543 ? 15.313 -5.263 27.848 1.00 81.50 543 GLU A O 1
ATOM 4283 N N . MET A 1 544 ? 16.860 -5.944 29.334 1.00 76.81 544 MET A N 1
ATOM 4284 C CA . MET A 1 544 ? 17.990 -5.275 28.709 1.00 76.81 544 MET A CA 1
ATOM 4285 C C . MET A 1 544 ? 19.249 -6.114 28.869 1.00 76.81 544 MET A C 1
ATOM 4287 O O . MET A 1 544 ? 19.416 -6.786 29.892 1.00 76.81 544 MET A O 1
ATOM 4291 N N . HIS A 1 545 ? 20.190 -5.955 27.950 1.00 78.38 545 HIS A N 1
ATOM 4292 C CA . HIS A 1 545 ? 21.532 -6.493 28.099 1.00 78.38 545 HIS A CA 1
ATOM 4293 C C . HIS A 1 545 ? 22.595 -5.405 27.975 1.00 78.38 545 HIS A C 1
ATOM 4295 O O . HIS A 1 545 ? 22.405 -4.329 27.396 1.00 78.38 545 HIS A O 1
ATOM 4301 N N . PHE A 1 546 ? 23.734 -5.691 28.594 1.00 74.38 546 PHE A N 1
ATOM 4302 C CA . PHE A 1 546 ? 24.882 -4.809 28.678 1.00 74.38 546 PHE A CA 1
ATOM 4303 C C . PHE A 1 546 ? 26.140 -5.507 28.167 1.00 74.38 546 PHE A C 1
ATOM 4305 O O . PHE A 1 546 ? 26.412 -6.648 28.536 1.00 74.38 546 PHE A O 1
ATOM 4312 N N . GLU A 1 547 ? 26.944 -4.785 27.392 1.00 80.25 547 GLU A N 1
ATOM 4313 C CA . GLU A 1 547 ? 28.227 -5.216 26.838 1.00 80.25 547 GLU A CA 1
ATOM 4314 C C . GLU A 1 547 ? 29.367 -4.391 27.465 1.00 80.25 547 GLU A C 1
ATOM 4316 O O . GLU A 1 547 ? 29.775 -3.351 26.931 1.00 80.25 547 GLU A O 1
ATOM 4321 N N . PRO A 1 548 ? 29.944 -4.825 28.606 1.00 68.44 548 PRO A N 1
ATOM 4322 C CA . PRO A 1 548 ? 30.995 -4.081 29.298 1.00 68.44 548 PRO A CA 1
ATOM 4323 C C . PRO A 1 548 ? 32.264 -3.905 28.461 1.00 68.44 548 PRO A C 1
ATOM 4325 O O . PRO A 1 548 ? 33.028 -2.966 28.703 1.00 68.44 548 PRO A O 1
ATOM 4328 N N . GLY A 1 549 ? 32.500 -4.797 27.493 1.00 70.19 549 GLY A N 1
ATOM 4329 C CA . GLY A 1 549 ? 33.631 -4.740 26.568 1.00 70.19 549 GLY A CA 1
ATOM 4330 C C . GLY A 1 549 ? 33.721 -3.429 25.797 1.00 70.19 549 GLY A C 1
ATOM 4331 O O . GLY A 1 549 ? 34.830 -2.956 25.537 1.00 70.19 549 GLY A O 1
ATOM 4332 N N . PHE A 1 550 ? 32.573 -2.795 25.528 1.00 69.38 550 PHE A N 1
ATOM 4333 C CA . PHE A 1 550 ? 32.501 -1.496 24.864 1.00 69.38 550 PHE A CA 1
ATOM 4334 C C . PHE A 1 550 ? 33.189 -0.386 25.679 1.00 69.38 550 PHE A C 1
ATOM 4336 O O . PHE A 1 550 ? 33.852 0.492 25.129 1.00 69.38 550 PHE A O 1
ATOM 4343 N N . TYR A 1 551 ? 33.076 -0.437 27.008 1.00 68.69 551 TYR A N 1
ATOM 4344 C CA . TYR A 1 551 ? 33.632 0.575 27.913 1.00 68.69 551 TYR A CA 1
ATOM 4345 C C . TYR A 1 551 ? 35.003 0.197 28.473 1.00 68.69 551 TYR A C 1
ATOM 4347 O O . TYR A 1 551 ? 35.824 1.065 28.778 1.00 68.69 551 TYR A O 1
ATOM 4355 N N . ALA A 1 552 ? 35.256 -1.097 28.639 1.00 73.31 552 ALA A N 1
ATOM 4356 C CA . ALA A 1 552 ? 36.486 -1.610 29.206 1.00 73.31 552 ALA A CA 1
ATOM 4357 C C . ALA A 1 552 ? 36.899 -2.895 28.464 1.00 73.31 552 ALA A C 1
ATOM 4359 O O . ALA A 1 552 ? 36.383 -3.972 28.771 1.00 73.31 552 ALA A O 1
ATOM 4360 N N . PRO A 1 553 ? 37.902 -2.819 27.564 1.00 76.94 553 PRO A N 1
ATOM 4361 C CA . PRO A 1 553 ? 38.326 -3.942 26.718 1.00 76.94 553 PRO A CA 1
ATOM 4362 C C . PRO A 1 553 ? 38.740 -5.211 27.477 1.00 76.94 553 PRO A C 1
ATOM 4364 O O . PRO A 1 553 ? 38.794 -6.292 26.900 1.00 76.94 553 PRO A O 1
ATOM 4367 N N . VAL A 1 554 ? 39.035 -5.099 28.778 1.00 75.00 554 VAL A N 1
ATOM 4368 C CA . VAL A 1 554 ? 39.336 -6.239 29.661 1.00 75.00 554 VAL A CA 1
ATOM 4369 C C . VAL A 1 554 ? 38.178 -7.238 29.763 1.00 75.00 554 VAL A C 1
ATOM 4371 O O . VAL A 1 554 ? 38.420 -8.403 30.064 1.00 75.00 554 VAL A O 1
ATOM 4374 N N . PHE A 1 555 ? 36.943 -6.797 29.513 1.00 67.44 555 PHE A N 1
ATOM 4375 C CA . PHE A 1 555 ? 35.755 -7.645 29.578 1.00 67.44 555 PHE A CA 1
ATOM 4376 C C . PHE A 1 555 ? 35.420 -8.348 28.254 1.00 67.44 555 PHE A C 1
ATOM 4378 O O . PHE A 1 555 ? 34.532 -9.192 28.262 1.00 67.44 555 PHE A O 1
ATOM 4385 N N . GLY A 1 556 ? 36.148 -8.079 27.160 1.00 79.88 556 GLY A N 1
ATOM 4386 C CA . GLY A 1 556 ? 35.962 -8.765 25.872 1.00 79.88 556 GLY A CA 1
ATOM 4387 C C . GLY A 1 556 ? 34.501 -8.781 25.404 1.00 79.88 556 GLY A C 1
ATOM 4388 O O . GLY A 1 556 ? 33.799 -7.791 25.570 1.00 79.88 556 GLY A O 1
ATOM 4389 N N . ASP A 1 557 ? 34.041 -9.924 24.895 1.00 78.12 557 ASP A N 1
ATOM 4390 C CA . ASP A 1 557 ? 32.678 -10.126 24.369 1.00 78.12 557 ASP A CA 1
ATOM 4391 C C . ASP A 1 557 ? 31.659 -10.528 25.461 1.00 78.12 557 ASP A C 1
ATOM 4393 O O . ASP A 1 557 ? 30.693 -11.242 25.200 1.00 78.12 557 ASP A O 1
ATOM 4397 N N . LEU A 1 558 ? 31.899 -10.157 26.725 1.00 75.00 558 LEU A N 1
ATOM 4398 C CA . LEU A 1 558 ? 30.977 -10.464 27.820 1.00 75.00 558 LEU A CA 1
ATOM 4399 C C . LEU A 1 558 ? 29.641 -9.728 27.618 1.00 75.00 558 LEU A C 1
ATOM 4401 O O . LEU A 1 558 ? 29.633 -8.515 27.435 1.00 75.00 558 LEU A O 1
ATOM 4405 N N . GLN A 1 559 ? 28.528 -10.449 27.751 1.00 74.00 559 GLN A N 1
ATOM 4406 C CA . GLN A 1 559 ? 27.169 -9.900 27.807 1.00 74.00 559 GLN A CA 1
ATOM 4407 C C . GLN A 1 559 ? 26.560 -10.162 29.192 1.00 74.00 559 GLN A C 1
ATOM 4409 O O . GLN A 1 559 ? 26.761 -11.230 29.777 1.00 74.00 559 GLN A O 1
ATOM 4414 N N . VAL A 1 560 ? 25.874 -9.164 29.753 1.00 73.00 560 VAL A N 1
ATOM 4415 C CA . VAL A 1 560 ? 25.229 -9.230 31.073 1.00 73.00 560 VAL A CA 1
ATOM 4416 C C . VAL A 1 560 ? 23.774 -8.790 30.970 1.00 73.00 560 VAL A C 1
ATOM 4418 O O . VAL A 1 560 ? 23.506 -7.628 30.671 1.00 73.00 560 VAL A O 1
ATOM 4421 N N . ASP A 1 561 ? 22.859 -9.694 31.311 1.00 71.06 561 ASP A N 1
ATOM 4422 C CA . ASP A 1 561 ? 21.418 -9.445 31.236 1.00 71.06 561 ASP A CA 1
ATOM 4423 C C . ASP A 1 561 ? 20.868 -8.821 32.528 1.00 71.06 561 ASP A C 1
ATOM 4425 O O . ASP A 1 561 ? 21.275 -9.157 33.647 1.00 71.06 561 ASP A O 1
ATOM 4429 N N . GLY A 1 562 ? 19.889 -7.934 32.375 1.00 62.81 562 GLY A N 1
ATOM 4430 C CA . GLY A 1 562 ? 19.112 -7.325 33.446 1.00 62.81 562 GLY A CA 1
ATOM 4431 C C . GLY A 1 562 ? 17.615 -7.388 33.144 1.00 62.81 562 GLY A C 1
ATOM 4432 O O . GLY A 1 562 ? 17.174 -7.076 32.042 1.00 62.81 562 GLY A O 1
ATOM 4433 N N . ARG A 1 563 ? 16.811 -7.766 34.144 1.00 65.56 563 ARG A N 1
ATOM 4434 C CA . ARG A 1 563 ? 15.343 -7.829 34.041 1.00 65.56 563 ARG A CA 1
ATOM 4435 C C . ARG A 1 563 ? 14.682 -7.089 35.196 1.00 65.56 563 ARG A C 1
ATOM 4437 O O . ARG A 1 563 ? 15.031 -7.310 36.357 1.00 65.56 563 ARG A O 1
ATOM 4444 N N . GLY A 1 564 ? 13.705 -6.246 34.883 1.00 58.88 564 GLY A N 1
ATOM 4445 C CA . GLY A 1 564 ? 12.853 -5.553 35.845 1.00 58.88 564 GLY A CA 1
ATOM 4446 C C . GLY A 1 564 ? 11.384 -5.828 35.545 1.00 58.88 564 GLY A C 1
ATOM 4447 O O . GLY A 1 564 ? 10.971 -5.815 34.388 1.00 58.88 564 GLY A O 1
ATOM 4448 N N . VAL A 1 565 ? 10.588 -6.101 36.580 1.00 55.75 565 VAL A N 1
ATOM 4449 C CA . VAL A 1 565 ? 9.144 -6.323 36.439 1.00 55.75 565 VAL A CA 1
ATOM 4450 C C . VAL A 1 565 ? 8.404 -5.504 37.491 1.00 55.75 565 VAL A C 1
ATOM 4452 O O . VAL A 1 565 ? 8.733 -5.520 38.678 1.00 55.75 565 VAL A O 1
ATOM 4455 N N . LEU A 1 566 ? 7.367 -4.793 37.072 1.00 55.16 566 LEU A N 1
ATOM 4456 C CA . LEU A 1 566 ? 6.440 -4.107 37.958 1.00 55.16 566 LEU A CA 1
ATOM 4457 C C . LEU A 1 566 ? 5.078 -4.775 37.822 1.00 55.16 566 LEU A C 1
ATOM 4459 O O . LEU A 1 566 ? 4.483 -4.767 36.747 1.00 55.16 566 LEU A O 1
ATOM 4463 N N . LEU A 1 567 ? 4.604 -5.370 38.917 1.00 53.78 567 LEU A N 1
ATOM 4464 C CA . LEU A 1 567 ? 3.368 -6.139 38.952 1.00 53.78 567 LEU A CA 1
ATOM 4465 C C . LEU A 1 567 ? 2.279 -5.346 39.684 1.00 53.78 567 LEU A C 1
ATOM 4467 O O . LEU A 1 567 ? 2.340 -5.141 40.897 1.00 53.78 567 LEU A O 1
ATOM 4471 N N . ASP A 1 568 ? 1.254 -4.985 38.915 1.00 49.00 568 ASP A N 1
ATOM 4472 C CA . ASP A 1 568 ? -0.066 -4.555 39.382 1.00 49.00 568 ASP A CA 1
ATOM 4473 C C . ASP A 1 568 ? -0.081 -3.230 40.166 1.00 49.00 568 ASP A C 1
ATOM 4475 O O . ASP A 1 568 ? -0.056 -3.204 41.397 1.00 49.00 568 ASP A O 1
ATOM 4479 N N . ALA A 1 569 ? -0.161 -2.106 39.446 1.00 53.62 569 ALA A N 1
ATOM 4480 C CA . ALA A 1 569 ? -0.656 -0.853 40.012 1.00 53.62 569 ALA A CA 1
ATOM 4481 C C . ALA A 1 569 ? -2.192 -0.837 39.887 1.00 53.62 569 ALA A C 1
ATOM 4483 O O . ALA A 1 569 ? -2.725 -0.490 38.832 1.00 53.62 569 ALA A O 1
ATOM 4484 N N . GLN A 1 570 ? -2.906 -1.264 40.938 1.00 44.19 570 GLN A N 1
ATOM 4485 C CA . GLN A 1 570 ? -4.373 -1.366 40.939 1.00 44.19 570 GLN A CA 1
ATOM 4486 C C . GLN A 1 570 ? -5.040 -0.194 41.671 1.00 44.19 570 GLN A C 1
ATOM 4488 O O . GLN A 1 570 ? -4.667 0.146 42.801 1.00 44.19 570 GLN A O 1
ATOM 4493 N N . PHE A 1 571 ? -6.098 0.360 41.067 1.00 49.84 571 PHE A N 1
ATOM 4494 C CA . PHE A 1 571 ? -6.832 1.512 41.594 1.00 49.84 571 PHE A CA 1
ATOM 4495 C C . PHE A 1 571 ? -8.307 1.185 41.847 1.00 49.84 571 PHE A C 1
ATOM 4497 O O . PHE A 1 571 ? -9.047 0.818 40.938 1.00 49.84 571 PHE A O 1
ATOM 4504 N N . THR A 1 572 ? -8.767 1.392 43.085 1.00 41.00 572 THR A N 1
ATOM 4505 C CA . THR A 1 572 ? -10.199 1.485 43.421 1.00 41.00 572 THR A CA 1
ATOM 4506 C C . THR A 1 572 ? -10.467 2.757 44.232 1.00 41.00 572 THR A C 1
ATOM 4508 O O . THR A 1 572 ? -10.528 2.753 45.460 1.00 41.00 572 THR A O 1
ATOM 4511 N N . GLY A 1 573 ? -10.647 3.882 43.532 1.00 42.38 573 GLY A N 1
ATOM 4512 C CA . GLY A 1 573 ? -10.961 5.185 44.132 1.00 42.38 573 GLY A CA 1
ATOM 4513 C C . GLY A 1 573 ? -9.732 6.031 44.493 1.00 42.38 573 GLY A C 1
ATOM 4514 O O . GLY A 1 573 ? -8.661 5.854 43.930 1.00 42.38 573 GLY A O 1
ATOM 4515 N N . ALA A 1 574 ? -9.897 6.979 45.422 1.00 36.88 574 ALA A N 1
ATOM 4516 C CA . ALA A 1 574 ? -8.924 8.039 45.733 1.00 36.88 574 ALA A CA 1
ATOM 4517 C C . ALA A 1 574 ? -7.617 7.579 46.427 1.00 36.88 574 ALA A C 1
ATOM 4519 O O . ALA A 1 574 ? -6.850 8.416 46.892 1.00 36.88 574 ALA A O 1
ATOM 4520 N N . LEU A 1 575 ? -7.368 6.275 46.578 1.00 35.09 575 LEU A N 1
ATOM 4521 C CA . LEU A 1 575 ? -6.163 5.751 47.228 1.00 35.09 575 LEU A CA 1
ATOM 4522 C C . LEU A 1 575 ? -5.656 4.506 46.475 1.00 35.09 575 LEU A C 1
ATOM 4524 O O . LEU A 1 575 ? -6.477 3.642 46.158 1.00 35.09 575 LEU A O 1
ATOM 4528 N N . PRO A 1 576 ? -4.336 4.382 46.220 1.00 36.31 576 PRO A N 1
ATOM 4529 C CA . PRO A 1 576 ? -3.750 3.182 45.623 1.00 36.31 576 PRO A CA 1
ATOM 4530 C C . PRO A 1 576 ? -3.950 1.988 46.561 1.00 36.31 576 PRO A C 1
ATOM 4532 O O . PRO A 1 576 ? -3.599 2.057 47.740 1.00 36.31 576 PRO A O 1
ATOM 4535 N N . THR A 1 577 ? -4.549 0.905 46.060 1.00 42.50 577 THR A N 1
ATOM 4536 C CA . THR A 1 577 ? -4.954 -0.237 46.900 1.00 42.50 577 THR A CA 1
ATOM 4537 C C . THR A 1 577 ? -3.942 -1.378 46.930 1.00 42.50 577 THR A C 1
ATOM 4539 O O . THR A 1 577 ? -3.974 -2.173 47.868 1.00 42.50 577 THR A O 1
ATOM 4542 N N . SER A 1 578 ? -3.024 -1.446 45.963 1.00 38.91 578 SER A N 1
ATOM 4543 C CA . SER A 1 578 ? -1.893 -2.377 45.978 1.00 38.91 578 SER A CA 1
ATOM 4544 C C . SER A 1 578 ? -0.841 -1.972 44.943 1.00 38.91 578 SER A C 1
ATOM 4546 O O . SER A 1 578 ? -1.172 -1.425 43.890 1.00 38.91 578 SER A O 1
ATOM 4548 N N . THR A 1 579 ? 0.432 -2.213 45.241 1.00 37.38 579 THR A N 1
ATOM 4549 C CA . THR A 1 579 ? 1.531 -2.180 44.268 1.00 37.38 579 THR A CA 1
ATOM 4550 C C . THR A 1 579 ? 2.555 -3.219 44.692 1.00 37.38 579 THR A C 1
ATOM 4552 O O . THR A 1 579 ? 2.997 -3.199 45.844 1.00 37.38 579 THR A O 1
ATOM 4555 N N . SER A 1 580 ? 2.967 -4.090 43.770 1.00 41.75 580 SER A N 1
ATOM 4556 C CA . SER A 1 580 ? 4.080 -5.008 44.003 1.00 41.75 580 SER A CA 1
ATOM 4557 C C . SER A 1 580 ? 5.223 -4.762 43.011 1.00 41.75 580 SER A C 1
ATOM 4559 O O . SER A 1 580 ? 5.027 -4.658 41.802 1.00 41.75 580 SER A O 1
ATOM 4561 N N . ILE A 1 581 ? 6.447 -4.617 43.523 1.00 43.28 581 ILE A N 1
ATOM 4562 C CA . ILE A 1 581 ? 7.653 -4.445 42.698 1.00 43.28 581 ILE A CA 1
ATOM 4563 C C . ILE A 1 581 ? 8.402 -5.777 42.701 1.00 43.28 581 ILE A C 1
ATOM 4565 O O . ILE A 1 581 ? 8.674 -6.337 43.765 1.00 43.28 581 ILE A O 1
ATOM 4569 N N . GLY A 1 582 ? 8.704 -6.293 41.508 1.00 38.28 582 GLY A N 1
ATOM 4570 C CA . GLY A 1 582 ? 9.398 -7.555 41.301 1.00 38.28 582 GLY A CA 1
ATOM 4571 C C . GLY A 1 582 ? 10.775 -7.344 40.678 1.00 38.28 582 GLY A C 1
ATOM 4572 O O . GLY A 1 582 ? 10.887 -7.105 39.480 1.00 38.28 582 GLY A O 1
ATOM 4573 N N . VAL A 1 583 ? 11.849 -7.496 41.453 1.00 42.94 583 VAL A N 1
ATOM 4574 C CA . VAL A 1 583 ? 13.208 -7.584 40.885 1.00 42.94 583 VAL A CA 1
ATOM 4575 C C . VAL A 1 583 ? 13.591 -9.055 40.842 1.00 42.94 583 VAL A C 1
ATOM 4577 O O . VAL A 1 583 ? 13.653 -9.710 41.881 1.00 42.94 583 VAL A O 1
ATOM 4580 N N . ASN A 1 584 ? 13.815 -9.588 39.640 1.00 39.72 584 ASN A N 1
ATOM 4581 C CA . ASN A 1 584 ? 14.348 -10.938 39.440 1.00 39.72 584 ASN A CA 1
ATOM 4582 C C . ASN A 1 584 ? 13.546 -12.061 40.156 1.00 39.72 584 ASN A C 1
ATOM 4584 O O . ASN A 1 584 ? 14.111 -12.972 40.758 1.00 39.72 584 ASN A O 1
ATOM 4588 N N . GLY A 1 585 ? 12.207 -11.970 40.154 1.00 32.00 585 GLY A N 1
ATOM 4589 C CA . GLY A 1 585 ? 11.318 -12.961 40.784 1.00 32.00 585 GLY A CA 1
ATOM 4590 C C . GLY A 1 585 ? 11.100 -12.816 42.300 1.00 32.00 585 GLY A C 1
ATOM 4591 O O . GLY A 1 585 ? 10.384 -13.632 42.880 1.00 32.00 585 GLY A O 1
ATOM 4592 N N . MET A 1 586 ? 11.649 -11.788 42.962 1.00 27.39 586 MET A N 1
ATOM 4593 C CA . MET A 1 586 ? 11.283 -11.434 44.343 1.00 27.39 586 MET A CA 1
ATOM 4594 C C . MET A 1 586 ? 10.180 -10.371 44.362 1.00 27.39 586 MET A C 1
ATOM 4596 O O . MET A 1 586 ? 10.433 -9.218 44.031 1.00 27.39 586 MET A O 1
ATOM 4600 N N . VAL A 1 587 ? 8.975 -10.765 44.785 1.00 29.81 587 VAL A N 1
ATOM 4601 C CA . VAL A 1 587 ? 7.806 -9.886 44.965 1.00 29.81 587 VAL A CA 1
ATOM 4602 C C . VAL A 1 587 ? 7.835 -9.271 46.367 1.00 29.81 587 VAL A C 1
ATOM 4604 O O . VAL A 1 587 ? 7.860 -10.006 47.358 1.00 29.81 587 VAL A O 1
ATOM 4607 N N . THR A 1 588 ? 7.803 -7.941 46.478 1.00 29.05 588 THR A N 1
ATOM 4608 C CA . THR A 1 588 ? 7.471 -7.258 47.739 1.00 29.05 588 THR A CA 1
ATOM 4609 C C . THR A 1 588 ? 6.031 -6.754 47.691 1.00 29.05 588 THR A C 1
ATOM 4611 O O . THR A 1 588 ? 5.665 -5.936 46.854 1.00 29.05 588 THR A O 1
ATOM 4614 N N . ASP A 1 589 ? 5.206 -7.290 48.588 1.00 27.53 589 ASP A N 1
ATOM 4615 C CA . ASP A 1 589 ? 3.788 -6.962 48.733 1.00 27.53 589 ASP A CA 1
ATOM 4616 C C . ASP A 1 589 ? 3.659 -5.789 49.724 1.00 27.53 589 ASP A C 1
ATOM 4618 O O . ASP A 1 589 ? 3.967 -5.940 50.912 1.00 27.53 589 ASP A O 1
ATOM 4622 N N . LEU A 1 590 ? 3.281 -4.595 49.256 1.00 30.44 590 LEU A N 1
ATOM 4623 C CA . LEU A 1 590 ? 2.953 -3.460 50.126 1.00 30.44 590 LEU A CA 1
ATOM 4624 C C . LEU A 1 590 ? 1.459 -3.149 50.006 1.00 30.44 590 LEU A C 1
ATOM 4626 O O . LEU A 1 590 ? 1.028 -2.354 49.175 1.00 30.44 590 LEU A O 1
ATOM 4630 N N . SER A 1 591 ? 0.667 -3.753 50.892 1.00 24.55 591 SER A N 1
ATOM 4631 C CA . SER A 1 591 ? -0.729 -3.376 51.108 1.00 24.55 591 SER A CA 1
ATOM 4632 C C . SER A 1 591 ? -0.835 -2.353 52.244 1.00 24.55 591 SER A C 1
ATOM 4634 O O . SER A 1 591 ? -0.367 -2.582 53.361 1.00 24.55 591 SER A O 1
ATOM 4636 N N . VAL A 1 592 ? -1.478 -1.211 51.987 1.00 27.98 592 VAL A N 1
ATOM 4637 C CA . VAL A 1 592 ? -1.940 -0.288 53.037 1.00 27.98 592 VAL A CA 1
ATOM 4638 C C . VAL A 1 592 ? -3.411 0.044 52.771 1.00 27.98 592 VAL A C 1
ATOM 4640 O O . VAL A 1 592 ? -3.786 0.453 51.680 1.00 27.98 592 VAL A O 1
ATOM 4643 N N . VAL A 1 593 ? -4.259 -0.192 53.776 1.00 30.19 593 VAL A N 1
ATOM 4644 C CA . VAL A 1 593 ? -5.732 -0.258 53.691 1.00 30.19 593 VAL A CA 1
ATOM 4645 C C . VAL A 1 593 ? -6.430 1.012 54.237 1.00 30.19 593 VAL A C 1
ATOM 4647 O O . VAL A 1 593 ? -6.064 1.466 55.318 1.00 30.19 593 VAL A O 1
ATOM 4650 N N . SER A 1 594 ? -7.532 1.435 53.563 1.00 24.00 594 SER A N 1
ATOM 4651 C CA . SER A 1 594 ? -8.731 2.216 54.030 1.00 24.00 594 SER A CA 1
ATOM 4652 C C . SER A 1 594 ? -8.572 3.743 54.260 1.00 24.00 594 SER A C 1
ATOM 4654 O O . SER A 1 594 ? -7.585 4.153 54.847 1.00 24.00 594 SER A O 1
ATOM 4656 N N . THR A 1 595 ? -9.485 4.699 53.963 1.00 27.78 595 THR A N 1
ATOM 4657 C CA . THR A 1 595 ? -10.855 4.835 53.375 1.00 27.78 595 THR A CA 1
ATOM 4658 C C . THR A 1 595 ? -11.163 6.343 53.163 1.00 27.78 595 THR A C 1
ATOM 4660 O O . THR A 1 595 ? -10.693 7.137 53.972 1.00 27.78 595 THR A O 1
ATOM 4663 N N . LEU A 1 596 ? -12.089 6.666 52.233 1.00 28.17 596 LEU A N 1
ATOM 4664 C CA . LEU A 1 596 ? -12.963 7.870 52.083 1.00 28.17 596 LEU A CA 1
ATOM 4665 C C . LEU A 1 596 ? -12.675 8.909 50.960 1.00 28.17 596 LEU A C 1
ATOM 4667 O O . LEU A 1 596 ? -11.630 9.539 50.903 1.00 28.17 596 LEU A O 1
ATOM 4671 N N . THR A 1 597 ? -13.746 9.129 50.170 1.00 30.08 597 THR A N 1
ATOM 4672 C CA . THR A 1 597 ? -14.138 10.252 49.276 1.00 30.08 597 THR A CA 1
ATOM 4673 C C . THR A 1 597 ? -13.361 10.539 47.974 1.00 30.08 597 THR A C 1
ATOM 4675 O O . THR A 1 597 ? -12.401 11.290 47.967 1.00 30.08 597 THR A O 1
ATOM 4678 N N . GLY A 1 598 ? -13.906 10.065 46.843 1.00 30.30 598 GLY A N 1
ATOM 4679 C CA . GLY A 1 598 ? -14.509 10.921 45.799 1.00 30.30 598 GLY A CA 1
ATOM 4680 C C . GLY A 1 598 ? -13.661 11.859 44.921 1.00 30.30 598 GLY A C 1
ATOM 4681 O O . GLY A 1 598 ? -14.230 12.838 44.445 1.00 30.30 598 GLY A O 1
ATOM 4682 N N . GLY A 1 599 ? -12.371 11.601 44.681 1.00 33.84 599 GLY A N 1
ATOM 4683 C CA . GLY A 1 599 ? -11.551 12.379 43.733 1.00 33.84 599 GLY A CA 1
ATOM 4684 C C . GLY A 1 599 ? -10.574 11.513 42.927 1.00 33.84 599 GLY A C 1
ATOM 4685 O O . GLY A 1 599 ? -10.193 10.441 43.392 1.00 33.84 599 GLY A O 1
ATOM 4686 N N . SER A 1 600 ? -10.198 11.967 41.725 1.00 38.72 600 SER A N 1
ATOM 4687 C CA . SER A 1 600 ? -9.107 11.405 40.909 1.00 38.72 600 SER A CA 1
ATOM 4688 C C . SER A 1 600 ? -7.760 11.686 41.580 1.00 38.72 600 SER A C 1
ATOM 4690 O O . SER A 1 600 ? -7.524 12.821 41.995 1.00 38.72 600 SER A O 1
ATOM 4692 N N . VAL A 1 601 ? -6.894 10.680 41.712 1.00 43.44 601 VAL A N 1
ATOM 4693 C CA . VAL A 1 601 ? -5.602 10.790 42.411 1.00 43.44 601 VAL A CA 1
ATOM 4694 C C . VAL A 1 601 ? -4.487 10.260 41.517 1.00 43.44 601 VAL A C 1
ATOM 4696 O O . VAL A 1 601 ? -4.602 9.158 40.998 1.00 43.44 601 VAL A O 1
ATOM 4699 N N . GLU A 1 602 ? -3.428 11.055 41.361 1.00 48.38 602 GLU A N 1
ATOM 4700 C CA . GLU A 1 602 ? -2.199 10.731 40.624 1.00 48.38 602 GLU A CA 1
ATOM 4701 C C . GLU A 1 602 ? -1.233 9.936 41.521 1.00 48.38 602 GLU A C 1
ATOM 4703 O O . GLU A 1 602 ? -1.093 10.228 42.715 1.00 48.38 602 GLU A O 1
ATOM 4708 N N . THR A 1 603 ? -0.545 8.934 40.968 1.00 48.84 603 THR A N 1
ATOM 4709 C CA . THR A 1 603 ? 0.432 8.111 41.706 1.00 48.84 603 THR A CA 1
ATOM 4710 C C . THR A 1 603 ? 1.720 7.907 40.927 1.00 48.84 603 THR A C 1
ATOM 4712 O O . THR A 1 603 ? 1.704 7.936 39.702 1.00 48.84 603 THR A O 1
ATOM 4715 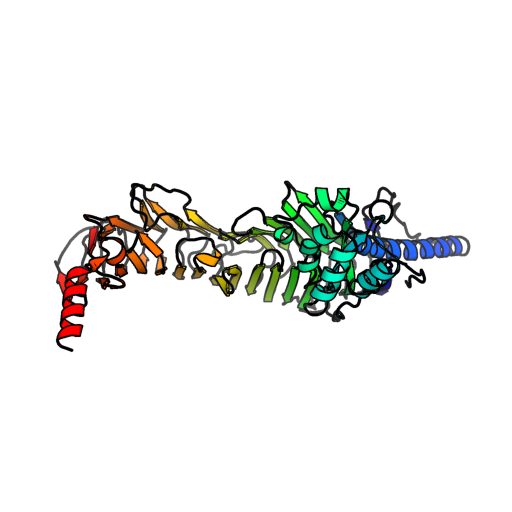N N . ARG A 1 604 ? 2.803 7.640 41.667 1.00 46.41 604 ARG A N 1
ATOM 4716 C CA . ARG A 1 604 ? 4.170 7.468 41.174 1.00 46.41 604 ARG A CA 1
ATOM 4717 C C . ARG A 1 604 ? 4.747 6.114 41.572 1.00 46.41 604 ARG A C 1
ATOM 4719 O O . ARG A 1 604 ? 4.729 5.760 42.753 1.00 46.41 604 ARG A O 1
ATOM 4726 N N . HIS A 1 605 ? 5.351 5.418 40.619 1.00 56.56 605 HIS A N 1
ATOM 4727 C CA . HIS A 1 605 ? 5.965 4.101 40.767 1.00 56.56 605 HIS A CA 1
ATOM 4728 C C . HIS A 1 605 ? 7.363 4.068 40.141 1.00 56.56 605 HIS A C 1
ATOM 4730 O O . HIS A 1 605 ? 7.637 4.793 39.193 1.00 56.56 605 HIS A O 1
ATOM 4736 N N . ILE A 1 606 ? 8.271 3.245 40.678 1.00 51.09 606 ILE A N 1
ATOM 4737 C CA . ILE A 1 606 ? 9.675 3.178 40.235 1.00 51.09 606 ILE A CA 1
ATOM 4738 C C . ILE A 1 606 ? 10.071 1.713 40.019 1.00 51.09 606 ILE A C 1
ATOM 4740 O O . ILE A 1 606 ? 9.979 0.905 40.942 1.00 51.09 606 ILE A O 1
ATOM 4744 N N . MET A 1 607 ? 10.554 1.388 38.823 1.00 56.38 607 MET A N 1
ATOM 4745 C CA . MET A 1 607 ? 11.154 0.110 38.448 1.00 56.38 607 MET A CA 1
ATOM 4746 C C . MET A 1 607 ? 12.648 0.321 38.171 1.00 56.38 607 MET A C 1
ATOM 4748 O O . MET A 1 607 ? 13.045 1.250 37.470 1.00 56.38 607 MET A O 1
ATOM 4752 N N . ILE A 1 608 ? 13.488 -0.548 38.731 1.00 56.84 608 ILE A N 1
ATOM 4753 C CA . ILE A 1 608 ? 14.939 -0.516 38.529 1.00 56.84 608 ILE A CA 1
ATOM 4754 C C . ILE A 1 608 ? 15.336 -1.817 37.844 1.00 56.84 608 ILE A C 1
ATOM 4756 O O . ILE A 1 608 ? 15.089 -2.895 38.387 1.00 56.84 608 ILE A O 1
ATOM 4760 N N . VAL A 1 609 ? 15.963 -1.712 36.675 1.00 56.50 609 VAL A N 1
ATOM 4761 C CA . VAL A 1 609 ? 16.556 -2.857 35.983 1.00 56.50 609 VAL A CA 1
ATOM 4762 C C . VAL A 1 609 ? 18.032 -2.903 36.389 1.00 56.50 609 VAL A C 1
ATOM 4764 O O . VAL A 1 609 ? 18.800 -2.010 36.041 1.00 56.50 609 VAL A O 1
ATOM 4767 N N . GLU A 1 610 ? 18.431 -3.878 37.214 1.00 58.72 610 GLU A N 1
ATOM 4768 C CA . GLU A 1 610 ? 19.766 -3.909 37.836 1.00 58.72 610 GLU A CA 1
ATOM 4769 C C . GLU A 1 610 ? 20.619 -5.067 37.266 1.00 58.72 610 GLU A C 1
ATOM 4771 O O . GLU A 1 610 ? 20.304 -6.243 37.490 1.00 58.72 610 GLU A O 1
ATOM 4776 N N . PRO A 1 611 ? 21.685 -4.758 36.498 1.00 52.47 611 PRO A N 1
ATOM 4777 C CA . PRO A 1 611 ? 22.478 -5.776 35.816 1.00 52.47 611 PRO A CA 1
ATOM 4778 C C . PRO A 1 611 ? 23.637 -6.339 36.657 1.00 52.47 611 PRO A C 1
ATOM 4780 O O . PRO A 1 611 ? 24.144 -7.400 36.309 1.00 52.47 611 PRO A O 1
ATOM 4783 N N . PHE A 1 612 ? 24.098 -5.721 37.759 1.00 51.12 612 PHE A N 1
ATOM 4784 C CA . PHE A 1 612 ? 25.273 -6.248 38.480 1.00 51.12 612 PHE A CA 1
ATOM 4785 C C . PHE A 1 612 ? 24.963 -7.393 39.431 1.00 51.12 612 PHE A C 1
ATOM 4787 O O . PHE A 1 612 ? 25.750 -8.330 39.508 1.00 51.12 612 PHE A O 1
ATOM 4794 N N . THR A 1 613 ? 23.863 -7.350 40.176 1.00 49.44 613 THR A N 1
ATOM 4795 C CA . THR A 1 613 ? 23.437 -8.482 41.008 1.00 49.44 613 THR A CA 1
ATOM 4796 C C . THR A 1 613 ? 23.070 -9.674 40.134 1.00 49.44 613 THR A C 1
ATOM 4798 O O . THR A 1 613 ? 23.430 -10.800 40.477 1.00 49.44 613 THR A O 1
ATOM 4801 N N . SER A 1 614 ? 22.479 -9.417 38.963 1.00 43.78 614 SER A N 1
ATOM 4802 C CA . SER A 1 614 ? 22.236 -10.401 37.905 1.00 43.78 614 SER A CA 1
ATOM 4803 C C . SER A 1 614 ? 23.548 -10.932 37.321 1.00 43.78 614 SER A C 1
ATOM 4805 O O . SER A 1 614 ? 23.749 -12.137 37.299 1.00 43.78 614 SER A O 1
ATOM 4807 N N . GLY A 1 615 ? 24.507 -10.068 36.981 1.00 44.22 615 GLY A N 1
ATOM 4808 C CA . GLY A 1 615 ? 25.837 -10.458 36.511 1.00 44.22 615 GLY A CA 1
ATOM 4809 C C . GLY A 1 615 ? 26.640 -11.251 37.543 1.00 44.22 615 GLY A C 1
ATOM 4810 O O . GLY A 1 615 ? 27.274 -12.236 37.191 1.00 44.22 615 GLY A O 1
ATOM 4811 N N . ILE A 1 616 ? 26.570 -10.894 38.829 1.00 42.31 616 ILE A N 1
ATOM 4812 C CA . ILE A 1 616 ? 27.175 -11.649 39.936 1.00 42.31 616 ILE A CA 1
ATOM 4813 C C . ILE A 1 616 ? 26.480 -13.007 40.097 1.00 42.31 616 ILE A C 1
ATOM 4815 O O . ILE A 1 616 ? 27.165 -14.009 40.284 1.00 42.31 616 ILE A O 1
ATOM 4819 N N . ALA A 1 617 ? 25.149 -13.070 39.997 1.00 37.50 617 ALA A N 1
ATOM 4820 C CA . ALA A 1 617 ? 24.386 -14.317 40.055 1.00 37.50 617 ALA A CA 1
ATOM 4821 C C . ALA A 1 617 ? 24.667 -15.229 38.850 1.00 37.50 617 ALA A C 1
ATOM 4823 O O . ALA A 1 617 ? 24.865 -16.425 39.045 1.00 37.50 617 ALA A O 1
ATOM 4824 N N . SER A 1 618 ? 24.773 -14.676 37.640 1.00 36.78 618 SER A N 1
ATOM 4825 C CA . SER A 1 618 ? 25.172 -15.380 36.418 1.00 36.78 618 SER A CA 1
ATOM 4826 C C . SER A 1 618 ? 26.620 -15.863 36.503 1.00 36.78 618 SER A C 1
ATOM 4828 O O . SER A 1 618 ? 26.892 -17.018 36.193 1.00 36.78 618 SER A O 1
ATOM 4830 N N . LEU A 1 619 ? 27.545 -15.047 37.025 1.00 36.03 619 LEU A N 1
ATOM 4831 C CA . LEU A 1 619 ? 28.933 -15.451 37.275 1.00 36.03 619 LEU A CA 1
ATOM 4832 C C . LEU A 1 619 ? 29.008 -16.569 38.329 1.00 36.03 619 LEU A C 1
ATOM 4834 O O . LEU A 1 619 ? 29.755 -17.530 38.165 1.00 36.03 619 LEU A O 1
ATOM 4838 N N . PHE A 1 620 ? 28.213 -16.483 39.401 1.00 35.50 620 PHE A N 1
ATOM 4839 C CA . PHE A 1 620 ? 28.102 -17.541 40.407 1.00 35.50 620 PHE A CA 1
ATOM 4840 C C . PHE A 1 620 ? 27.477 -18.818 39.832 1.00 35.50 620 PHE A C 1
ATOM 4842 O O . PHE A 1 620 ? 27.982 -19.901 40.111 1.00 35.50 620 PHE A O 1
ATOM 4849 N N . ALA A 1 621 ? 26.442 -18.716 39.000 1.00 36.38 621 ALA A N 1
ATOM 4850 C CA . ALA A 1 621 ? 25.838 -19.854 38.311 1.00 36.38 621 ALA A CA 1
ATOM 4851 C C . ALA A 1 621 ? 26.808 -20.502 37.309 1.00 36.38 621 ALA A C 1
ATOM 4853 O O . ALA A 1 621 ? 26.817 -21.715 37.177 1.00 36.38 621 ALA A O 1
ATOM 4854 N N . MET A 1 622 ? 27.679 -19.724 36.666 1.00 37.47 622 MET A N 1
ATOM 4855 C CA . MET A 1 622 ? 28.697 -20.230 35.739 1.00 37.47 622 MET A CA 1
ATOM 4856 C C . MET A 1 622 ? 29.892 -20.888 36.457 1.00 37.47 622 MET A C 1
ATOM 4858 O O . MET A 1 622 ? 30.530 -21.782 35.910 1.00 37.47 622 MET A O 1
ATOM 4862 N N . ILE A 1 623 ? 30.210 -20.452 37.684 1.00 35.50 623 ILE A N 1
ATOM 4863 C CA . ILE A 1 623 ? 31.304 -21.005 38.506 1.00 35.50 623 ILE A CA 1
ATOM 4864 C C . ILE A 1 623 ? 30.850 -22.227 39.328 1.00 35.50 623 ILE A C 1
ATOM 4866 O O . ILE A 1 623 ? 31.669 -23.100 39.621 1.00 35.50 623 ILE A O 1
ATOM 4870 N N . PHE A 1 624 ? 29.576 -22.288 39.730 1.00 34.06 624 PHE A N 1
ATOM 4871 C CA . PHE A 1 624 ? 29.044 -23.309 40.646 1.00 34.06 624 PHE A CA 1
ATOM 4872 C C . PHE A 1 624 ? 27.920 -24.188 40.063 1.00 34.06 624 PHE A C 1
ATOM 4874 O O . PHE A 1 624 ? 27.432 -25.060 40.788 1.00 34.06 624 PHE A O 1
ATOM 4881 N N . GLY A 1 625 ? 27.503 -23.963 38.813 1.00 30.20 625 GLY A N 1
ATOM 4882 C CA . GLY A 1 625 ? 26.490 -24.742 38.085 1.00 30.20 625 GLY A CA 1
ATOM 4883 C C . GLY A 1 625 ? 27.063 -25.890 37.271 1.00 30.20 625 GLY A C 1
ATOM 4884 O O . GLY A 1 625 ? 28.137 -25.704 36.656 1.00 30.20 625 GLY A O 1
#